Protein AF-A0A1F5B6C3-F1 (afdb_monomer)

Sequence (436 aa):
MIHRRVHFVLAAICVMLGGVLVPPLQSAPSPSGAAPAGGLTLRFLNVTDGGKLAAQTGGPGFPMVSLSLEVGVTQPQTTFPGYVYVDSEGLDVGFAINTDKNVPFRAEFKWAPLHGNGKYVLVAKALSLDRATEVEQRLAVEVTGIPAGVPSPLDKIIQAYREKLGLTLPSPVVARFDNFTDPSDSNWISTAYIGPTLYHVNVWDSGRVWSGTYPVGIPQAQCYCRPAGRLRLLVVFVDYRNTDLSREAALGALTAAAKQANAELARCAADAGWKAPILELDVAGAYVSPPPSPGKLVTAAQVKSLAGIDPARFDLLVQVDLDSAHSFEQTDPKKPAGGITFKGCNGSGAREVNIWIELKGGPQPESVLYFTLLSHELAHAFGWQHVWPLGSGSGSATRDWKNENPTWPTRLFGWIDSDGDGLPEIIDPTPYGLKK

pLDDT: mean 78.27, std 19.96, range [23.31, 98.06]

Structure (mmCIF, N/CA/C/O backbone):
data_AF-A0A1F5B6C3-F1
#
_entry.id   AF-A0A1F5B6C3-F1
#
loop_
_atom_site.group_PDB
_atom_site.id
_atom_site.type_symbol
_atom_site.label_atom_id
_atom_site.label_alt_id
_atom_site.label_comp_id
_atom_site.label_asym_id
_atom_site.label_entity_id
_atom_site.label_seq_id
_atom_site.pdbx_PDB_ins_code
_atom_site.Cartn_x
_atom_site.Cartn_y
_atom_site.Cartn_z
_atom_site.occupancy
_atom_site.B_iso_or_equiv
_atom_site.auth_seq_id
_atom_site.auth_comp_id
_atom_site.auth_asym_id
_atom_site.auth_atom_id
_atom_site.pdbx_PDB_model_num
ATOM 1 N N . MET A 1 1 ? 57.583 38.669 21.626 1.00 38.28 1 MET A N 1
ATOM 2 C CA . MET A 1 1 ? 56.715 37.526 21.268 1.00 38.28 1 MET A CA 1
ATOM 3 C C . MET A 1 1 ? 55.773 37.987 20.171 1.00 38.28 1 MET A C 1
ATOM 5 O O . MET A 1 1 ? 54.881 38.773 20.442 1.00 38.28 1 MET A O 1
ATOM 9 N N . ILE A 1 2 ? 56.064 37.611 18.926 1.00 29.27 2 ILE A N 1
ATOM 10 C CA . ILE A 1 2 ? 55.349 38.044 17.717 1.00 29.27 2 ILE A CA 1
ATOM 11 C C . ILE A 1 2 ? 54.882 36.768 17.014 1.00 29.27 2 ILE A C 1
ATOM 13 O O . ILE A 1 2 ? 55.705 35.922 16.666 1.00 29.27 2 ILE A O 1
ATOM 17 N N . HIS A 1 3 ? 53.570 36.613 16.840 1.00 26.97 3 HIS A N 1
ATOM 18 C CA . HIS A 1 3 ? 52.976 35.492 16.116 1.00 26.97 3 HIS A CA 1
ATOM 19 C C . HIS A 1 3 ? 53.206 35.641 14.604 1.00 26.97 3 HIS A C 1
ATOM 21 O O . HIS A 1 3 ? 52.716 36.582 13.983 1.00 26.97 3 HIS A O 1
ATOM 27 N N . ARG A 1 4 ? 53.919 34.681 14.001 1.00 27.81 4 ARG A N 1
ATOM 28 C CA . ARG A 1 4 ? 53.970 34.475 12.546 1.00 27.81 4 ARG A CA 1
ATOM 29 C C . ARG A 1 4 ? 52.794 33.592 12.119 1.00 27.81 4 ARG A C 1
ATOM 31 O O . ARG A 1 4 ? 52.688 32.455 12.567 1.00 27.81 4 ARG A O 1
ATOM 38 N N . ARG A 1 5 ? 51.942 34.106 11.228 1.00 28.30 5 ARG A N 1
ATOM 39 C CA . ARG A 1 5 ? 50.979 33.320 10.440 1.00 28.30 5 ARG A CA 1
ATOM 40 C C . ARG A 1 5 ? 51.686 32.799 9.187 1.00 28.30 5 ARG A C 1
ATOM 42 O O . ARG A 1 5 ? 52.164 33.598 8.387 1.00 28.30 5 ARG A O 1
ATOM 49 N N . VAL A 1 6 ? 51.734 31.482 9.012 1.00 27.44 6 VAL A N 1
ATOM 50 C CA . VAL A 1 6 ? 52.155 30.828 7.764 1.00 27.44 6 VAL A CA 1
ATOM 51 C C . VAL A 1 6 ? 50.898 30.583 6.930 1.00 27.44 6 VAL A C 1
ATOM 53 O O . VAL A 1 6 ? 49.975 29.922 7.394 1.00 27.44 6 VAL A O 1
ATOM 56 N N . HIS A 1 7 ? 50.844 31.162 5.730 1.00 26.20 7 HIS A N 1
ATOM 57 C CA . HIS A 1 7 ? 49.827 30.859 4.722 1.00 26.20 7 HIS A CA 1
ATOM 58 C C . HIS A 1 7 ? 50.255 29.599 3.963 1.00 26.20 7 HIS A C 1
ATOM 60 O O . HIS A 1 7 ? 51.326 29.584 3.359 1.00 26.20 7 HIS A O 1
ATOM 66 N N . PHE A 1 8 ? 49.422 28.560 3.981 1.00 26.09 8 PHE A N 1
ATOM 67 C CA . PHE A 1 8 ? 49.514 27.445 3.042 1.00 26.09 8 PHE A CA 1
ATOM 68 C C . PHE A 1 8 ? 48.629 27.762 1.834 1.00 26.09 8 PHE A C 1
ATOM 70 O O . PHE A 1 8 ? 47.419 27.928 1.968 1.00 26.09 8 PHE A O 1
ATOM 77 N N . VAL A 1 9 ? 49.247 27.865 0.660 1.00 25.83 9 VAL A N 1
ATOM 78 C CA . VAL A 1 9 ? 48.567 27.928 -0.637 1.00 25.83 9 VAL A CA 1
ATOM 79 C C . VAL A 1 9 ? 48.378 26.486 -1.106 1.00 25.83 9 VAL A C 1
ATOM 81 O O . VAL A 1 9 ? 49.356 25.820 -1.438 1.00 25.83 9 VAL A O 1
ATOM 84 N N . LEU A 1 10 ? 47.139 25.986 -1.107 1.00 27.06 10 LEU A N 1
ATOM 85 C CA . LEU A 1 10 ? 46.789 24.740 -1.792 1.00 27.06 10 LEU A CA 1
ATOM 86 C C . LEU A 1 10 ? 46.403 25.074 -3.236 1.00 27.06 10 LEU A C 1
ATOM 88 O O . LEU A 1 10 ? 45.403 25.744 -3.484 1.00 27.06 10 LEU A O 1
ATOM 92 N N . ALA A 1 11 ? 47.214 24.609 -4.183 1.00 27.16 11 ALA A N 1
ATOM 93 C CA . ALA A 1 11 ? 46.891 24.620 -5.601 1.00 27.16 11 ALA A CA 1
ATOM 94 C C . ALA A 1 11 ? 45.800 23.573 -5.879 1.00 27.16 11 ALA A C 1
ATOM 96 O O . ALA A 1 11 ? 45.993 22.383 -5.631 1.00 27.16 11 ALA A O 1
ATOM 97 N N . ALA A 1 12 ? 44.651 24.019 -6.386 1.00 27.06 12 ALA A N 1
ATOM 98 C CA . ALA A 1 12 ? 43.595 23.142 -6.870 1.00 27.06 12 ALA A CA 1
ATOM 99 C C . ALA A 1 12 ? 43.998 22.562 -8.235 1.00 27.06 12 ALA A C 1
ATOM 101 O O . ALA A 1 12 ? 44.081 23.284 -9.228 1.00 27.06 12 ALA A O 1
ATOM 102 N N . ILE A 1 13 ? 44.251 21.253 -8.284 1.00 26.75 13 ILE A N 1
ATOM 103 C CA . ILE A 1 13 ? 44.348 20.499 -9.536 1.00 26.75 13 ILE A CA 1
ATOM 104 C C . ILE A 1 13 ? 42.918 20.168 -9.965 1.00 26.75 13 ILE A C 1
ATOM 106 O O . ILE A 1 13 ? 42.247 19.334 -9.362 1.00 26.75 13 ILE A O 1
ATOM 110 N N . CYS A 1 14 ? 42.450 20.855 -11.003 1.00 23.31 14 CYS A N 1
ATOM 111 C CA . CYS A 1 14 ? 41.179 20.584 -11.660 1.00 23.31 14 CYS A CA 1
ATOM 112 C C . CYS A 1 14 ? 41.367 19.373 -12.590 1.00 23.31 14 CYS A C 1
ATOM 114 O O . CYS A 1 14 ? 41.886 19.510 -13.698 1.00 23.31 14 CYS A O 1
ATOM 116 N N . VAL A 1 15 ? 40.997 18.173 -12.137 1.00 27.28 15 VAL A N 1
ATOM 117 C CA . VAL A 1 15 ? 40.889 16.998 -13.015 1.00 27.28 15 VAL A CA 1
ATOM 118 C C . VAL A 1 15 ? 39.516 17.051 -13.679 1.00 27.28 15 VAL A C 1
ATOM 120 O O . VAL A 1 15 ? 38.504 16.702 -13.077 1.00 27.28 15 VAL A O 1
ATOM 123 N N . MET A 1 16 ? 39.481 17.521 -14.925 1.00 25.27 16 MET A N 1
ATOM 124 C CA . MET A 1 16 ? 38.310 17.424 -15.794 1.00 25.27 16 MET A CA 1
ATOM 125 C C . MET A 1 16 ? 38.103 15.956 -16.188 1.00 25.27 16 MET A C 1
ATOM 127 O O . MET A 1 16 ? 38.695 15.472 -17.151 1.00 25.27 16 MET A O 1
ATOM 131 N N . LEU A 1 17 ? 37.268 15.234 -15.437 1.00 29.55 17 LEU A N 1
ATOM 132 C CA . LEU A 1 17 ? 36.679 13.982 -15.907 1.00 29.55 17 LEU A CA 1
ATOM 133 C C . LEU A 1 17 ? 35.625 14.336 -16.960 1.00 29.55 17 LEU A C 1
ATOM 135 O O . LEU A 1 17 ? 34.516 14.756 -16.636 1.00 29.55 17 LEU A O 1
ATOM 139 N N . GLY A 1 18 ? 36.005 14.210 -18.231 1.00 26.33 18 GLY A N 1
ATOM 140 C CA . GLY A 1 18 ? 35.103 14.335 -19.370 1.00 26.33 18 GLY A CA 1
ATOM 141 C C . GLY A 1 18 ? 34.073 13.209 -19.367 1.00 26.33 18 GLY A C 1
ATOM 142 O O . GLY A 1 18 ? 34.293 12.162 -19.969 1.00 26.33 18 GLY A O 1
ATOM 143 N N . GLY A 1 19 ? 32.947 13.426 -18.688 1.00 28.64 19 GLY A N 1
ATOM 144 C CA . GLY A 1 19 ? 31.733 12.657 -18.923 1.00 28.64 19 GLY A CA 1
ATOM 145 C C . GLY A 1 19 ? 31.238 12.954 -20.336 1.00 28.64 19 GLY A C 1
ATOM 146 O O . GLY A 1 19 ? 30.987 14.107 -20.683 1.00 28.64 19 GLY A O 1
ATOM 147 N N . VAL A 1 20 ? 31.138 11.922 -21.169 1.00 27.97 20 VAL A N 1
ATOM 148 C CA . VAL A 1 20 ? 30.532 12.021 -22.498 1.00 27.97 20 VAL A CA 1
ATOM 149 C C . VAL A 1 20 ? 29.059 12.388 -22.308 1.00 27.97 20 VAL A C 1
ATOM 151 O O . VAL A 1 20 ? 28.255 11.557 -21.894 1.00 27.97 20 VAL A O 1
ATOM 154 N N . LEU A 1 21 ? 28.705 13.643 -22.591 1.00 28.17 21 LEU A N 1
ATOM 155 C CA . LEU A 1 21 ? 27.318 14.062 -22.777 1.00 28.17 21 LEU A CA 1
ATOM 156 C C . LEU A 1 21 ? 26.805 13.380 -24.047 1.00 28.17 21 LEU A C 1
ATOM 158 O O . LEU A 1 21 ? 27.063 13.839 -25.159 1.00 28.17 21 LEU A O 1
ATOM 162 N N . VAL A 1 22 ? 26.121 12.250 -23.883 1.00 32.22 22 VAL A N 1
ATOM 163 C CA . VAL A 1 22 ? 25.363 11.627 -24.969 1.00 32.22 22 VAL A CA 1
ATOM 164 C C . VAL A 1 22 ? 24.199 12.573 -25.291 1.00 32.22 22 VAL A C 1
ATOM 166 O O . VAL A 1 22 ? 23.386 12.833 -24.400 1.00 32.22 22 VAL A O 1
ATOM 169 N N . PRO A 1 23 ? 24.109 13.141 -26.509 1.00 30.09 23 PRO A N 1
ATOM 170 C CA . PRO A 1 23 ? 22.963 13.959 -26.879 1.00 30.09 23 PRO A CA 1
ATOM 171 C C . PRO A 1 23 ? 21.692 13.099 -26.804 1.00 30.09 23 PRO A C 1
ATOM 173 O O . PRO A 1 23 ? 21.736 11.929 -27.195 1.00 30.09 23 PRO A O 1
ATOM 176 N N . PRO A 1 24 ? 20.563 13.637 -26.309 1.00 36.97 24 PRO A N 1
ATOM 177 C CA . PRO A 1 24 ? 19.318 12.887 -26.275 1.00 36.97 24 PRO A CA 1
ATOM 178 C C . PRO A 1 24 ? 18.966 12.455 -27.702 1.00 36.97 24 PRO A C 1
ATOM 180 O O . PRO A 1 24 ? 18.855 13.290 -28.602 1.00 36.97 24 PRO A O 1
ATOM 183 N N . LEU A 1 25 ? 18.822 11.144 -27.911 1.00 37.62 25 LEU A N 1
ATOM 184 C CA . LEU A 1 25 ? 18.283 10.587 -29.147 1.00 37.62 25 LEU A CA 1
ATOM 185 C C . LEU A 1 25 ? 16.900 11.209 -29.376 1.00 37.62 25 LEU A C 1
ATOM 187 O O . LEU A 1 25 ? 15.955 10.930 -28.642 1.00 37.62 25 LEU A O 1
ATOM 191 N N . GLN A 1 26 ? 16.790 12.078 -30.381 1.00 35.88 26 GLN A N 1
ATOM 192 C CA . GLN A 1 26 ? 15.510 12.606 -30.843 1.00 35.88 26 GLN A CA 1
ATOM 193 C C . GLN A 1 26 ? 14.790 11.505 -31.626 1.00 35.88 26 GLN A C 1
ATOM 195 O O . GLN A 1 26 ? 14.911 11.403 -32.845 1.00 35.88 26 GLN A O 1
ATOM 200 N N . SER A 1 27 ? 14.059 10.642 -30.926 1.00 44.34 27 SER A N 1
ATOM 201 C CA . SER A 1 27 ? 13.019 9.829 -31.553 1.00 44.34 27 SER A CA 1
ATOM 202 C C . SER A 1 27 ? 11.844 10.726 -31.946 1.00 44.34 27 SER A C 1
ATOM 204 O O . SER A 1 27 ? 11.521 11.675 -31.229 1.00 44.34 27 SER A O 1
ATOM 206 N N . ALA A 1 28 ? 11.169 10.417 -33.055 1.00 46.53 28 ALA A N 1
ATOM 207 C CA . ALA A 1 28 ? 9.877 11.034 -33.344 1.00 46.53 28 ALA A CA 1
ATOM 208 C C . ALA A 1 28 ? 8.903 10.737 -32.183 1.00 46.53 28 ALA A C 1
ATOM 210 O O . ALA A 1 28 ? 8.911 9.616 -31.679 1.00 46.53 28 ALA A O 1
ATOM 211 N N . PRO A 1 29 ? 8.093 11.705 -31.723 1.00 58.53 29 PRO A N 1
ATOM 212 C CA . PRO A 1 29 ? 7.145 11.464 -30.643 1.00 58.53 29 PRO A CA 1
ATOM 213 C C . PRO A 1 29 ? 6.103 10.424 -31.063 1.00 58.53 29 PRO A C 1
ATOM 215 O O . PRO A 1 29 ? 5.702 10.367 -32.230 1.00 58.53 29 PRO A O 1
ATOM 218 N N . SER A 1 30 ? 5.632 9.630 -30.100 1.00 59.81 30 SER A N 1
ATOM 219 C CA . SER A 1 30 ? 4.499 8.731 -30.332 1.00 59.81 30 SER A CA 1
ATOM 220 C C . SER A 1 30 ? 3.266 9.525 -30.779 1.00 59.81 30 SER A C 1
ATOM 222 O O . SER A 1 30 ? 3.072 10.658 -30.315 1.00 59.81 30 SER A O 1
ATOM 224 N N . PRO A 1 31 ? 2.396 8.952 -31.633 1.00 61.97 31 PRO A N 1
ATOM 225 C CA . PRO A 1 31 ? 1.084 9.539 -31.865 1.00 61.97 31 PRO A CA 1
ATOM 226 C C . PRO A 1 31 ? 0.371 9.716 -30.518 1.00 61.97 31 PRO A C 1
ATOM 228 O O . PRO A 1 31 ? 0.466 8.861 -29.633 1.00 61.97 31 PRO A O 1
ATOM 231 N N . SER A 1 32 ? -0.301 10.853 -30.338 1.00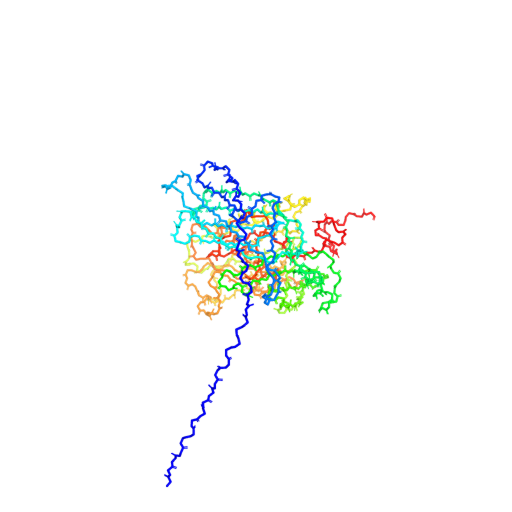 58.88 32 SER A N 1
ATOM 232 C CA . SER A 1 32 ? -1.106 11.090 -29.140 1.00 58.88 32 SER A CA 1
ATOM 233 C C . SER A 1 32 ? -2.216 10.048 -29.068 1.00 58.88 32 SER A C 1
ATOM 235 O O . SER A 1 32 ? -2.886 9.813 -30.080 1.00 58.88 32 SER A O 1
ATOM 237 N N . GLY A 1 33 ? -2.460 9.480 -27.885 1.00 57.34 33 GLY A N 1
ATOM 238 C CA . GLY A 1 33 ? -3.713 8.759 -27.648 1.00 57.34 33 GLY A CA 1
ATOM 239 C C . GLY A 1 33 ? -4.897 9.658 -28.025 1.00 57.34 33 GLY A C 1
ATOM 240 O O . GLY A 1 33 ? -4.857 10.866 -27.773 1.00 57.34 33 GLY A O 1
ATOM 241 N N . ALA A 1 34 ? -5.914 9.105 -28.695 1.00 53.28 34 ALA A N 1
ATOM 242 C CA . ALA A 1 34 ? -7.102 9.870 -29.066 1.00 53.28 34 ALA A CA 1
ATOM 243 C C . ALA A 1 34 ? -7.712 10.491 -27.803 1.00 53.28 34 ALA A C 1
ATOM 245 O O . ALA A 1 34 ? -7.910 9.779 -26.821 1.00 53.28 34 ALA A O 1
ATOM 246 N N . ALA A 1 35 ? -7.981 11.801 -27.820 1.00 55.28 35 ALA A N 1
ATOM 247 C CA . ALA A 1 35 ? -8.573 12.491 -26.679 1.00 55.28 35 ALA A CA 1
ATOM 248 C C . ALA A 1 35 ? -9.919 11.826 -26.333 1.00 55.28 35 ALA A C 1
ATOM 250 O O . ALA A 1 35 ? -10.837 11.874 -27.160 1.00 55.28 35 ALA A O 1
ATOM 251 N N . PRO A 1 36 ? -10.069 11.210 -25.146 1.00 57.31 36 PRO A N 1
ATOM 252 C CA . PRO A 1 36 ? -11.374 10.781 -24.667 1.00 57.31 36 PRO A CA 1
ATOM 253 C C . PRO A 1 36 ? -12.286 12.004 -24.499 1.00 57.31 36 PRO A C 1
ATOM 255 O O . PRO A 1 36 ? -11.834 13.152 -24.564 1.00 57.31 36 PRO A O 1
ATOM 258 N N . ALA A 1 37 ? -13.565 11.775 -24.203 1.00 56.03 37 ALA A N 1
ATOM 259 C CA . ALA A 1 37 ? -14.595 12.806 -24.027 1.00 56.03 37 ALA A CA 1
ATOM 260 C C . ALA A 1 37 ? -14.336 13.875 -22.923 1.00 56.03 37 ALA A C 1
ATOM 262 O O . ALA A 1 37 ? -15.239 14.645 -22.621 1.00 56.03 37 ALA A O 1
ATOM 263 N N . GLY A 1 38 ? -13.134 13.969 -22.339 1.00 62.97 38 GLY A N 1
ATOM 264 C CA . GLY A 1 38 ? -12.741 14.965 -21.326 1.00 62.97 38 GLY A CA 1
ATOM 265 C C . GLY A 1 38 ? -11.567 15.880 -21.717 1.00 62.97 38 GLY A C 1
ATOM 266 O O . GLY A 1 38 ? -11.116 16.698 -20.915 1.00 62.97 38 GLY A O 1
ATOM 267 N N . GLY A 1 39 ? -11.062 15.771 -22.949 1.00 83.94 39 GLY A N 1
ATOM 268 C CA . GLY A 1 39 ? -10.176 16.782 -23.529 1.00 83.94 39 GLY A CA 1
ATOM 269 C C . GLY A 1 39 ? -8.720 16.785 -23.054 1.00 83.94 39 GLY A C 1
ATOM 270 O O . GLY A 1 39 ? -8.023 17.757 -23.327 1.00 83.94 39 GLY A O 1
ATOM 271 N N . LEU A 1 40 ? -8.231 15.728 -22.395 1.00 88.06 40 LEU A N 1
ATOM 272 C CA . LEU A 1 40 ? -6.794 15.501 -22.183 1.00 88.06 40 LEU A CA 1
ATOM 273 C C . LEU A 1 40 ? -6.178 14.738 -23.366 1.00 88.06 40 LEU A C 1
ATOM 275 O O . LEU A 1 40 ? -6.818 13.872 -23.962 1.00 88.06 40 LEU A O 1
ATOM 279 N N . THR A 1 41 ? -4.910 15.018 -23.667 1.00 91.56 41 THR A N 1
ATOM 280 C CA . THR A 1 41 ? -4.080 14.210 -24.577 1.00 91.56 41 THR A CA 1
ATOM 281 C C . THR A 1 41 ? -2.801 13.811 -23.871 1.00 91.56 41 THR A C 1
ATOM 283 O O . THR A 1 41 ? -2.209 14.649 -23.198 1.00 91.56 41 THR A O 1
ATOM 286 N N . LEU A 1 42 ? -2.327 12.591 -24.088 1.00 91.94 42 LEU A N 1
ATOM 287 C CA . LEU A 1 42 ? -1.075 12.084 -23.533 1.00 91.94 42 LEU A CA 1
ATOM 288 C C . LEU A 1 42 ? -0.194 11.557 -24.668 1.00 91.94 42 LEU A C 1
ATOM 290 O O . LEU A 1 42 ? -0.711 10.953 -25.614 1.00 91.94 42 LEU A O 1
ATOM 294 N N . ARG A 1 43 ? 1.114 11.838 -24.596 1.00 92.81 43 ARG A N 1
ATOM 295 C CA . ARG A 1 43 ? 2.117 11.284 -25.516 1.00 92.81 43 ARG A CA 1
ATOM 296 C C . ARG A 1 43 ? 3.481 11.064 -24.877 1.00 92.81 43 ARG A C 1
ATOM 298 O O . ARG A 1 43 ? 3.944 11.877 -24.078 1.00 92.81 43 ARG A O 1
ATOM 305 N N . PHE A 1 44 ? 4.158 10.016 -25.333 1.00 93.62 44 PHE A N 1
ATOM 306 C CA . PHE A 1 44 ? 5.582 9.783 -25.109 1.00 93.62 44 PHE A CA 1
ATOM 307 C C . PHE A 1 44 ? 6.428 10.628 -26.070 1.00 93.62 44 PHE A C 1
ATOM 309 O O . PHE A 1 44 ? 6.195 10.627 -27.282 1.00 93.62 44 PHE A O 1
ATOM 316 N N . LEU A 1 45 ? 7.399 11.366 -25.527 1.00 94.50 45 LEU A N 1
ATOM 317 C CA . LEU A 1 45 ? 8.235 12.304 -26.282 1.00 94.50 45 LEU A CA 1
ATOM 318 C C . LEU A 1 45 ? 9.533 11.678 -26.796 1.00 94.50 45 LEU A C 1
ATOM 320 O O . LEU A 1 45 ? 9.978 12.018 -27.887 1.00 94.50 45 LEU A O 1
ATOM 324 N N . ASN A 1 46 ? 10.147 10.793 -26.010 1.00 93.25 46 ASN A N 1
ATOM 325 C CA . ASN A 1 46 ? 11.477 10.237 -26.275 1.00 93.25 46 ASN A CA 1
ATOM 326 C C . ASN A 1 46 ? 11.458 8.736 -26.613 1.00 93.25 46 ASN A C 1
ATOM 328 O O . ASN A 1 46 ? 12.504 8.089 -26.593 1.00 93.25 46 ASN A O 1
ATOM 332 N N . VAL A 1 47 ? 10.276 8.180 -26.895 1.00 93.56 47 VAL A N 1
ATOM 333 C CA . VAL A 1 47 ? 10.115 6.797 -27.346 1.00 93.56 47 VAL A CA 1
ATOM 334 C C . VAL A 1 47 ? 8.832 6.620 -28.161 1.00 93.56 47 VAL A C 1
ATOM 336 O O . VAL A 1 47 ? 7.841 7.334 -27.972 1.00 93.56 47 VAL A O 1
ATOM 339 N N . THR A 1 48 ? 8.865 5.654 -29.078 1.00 92.56 48 THR A N 1
ATOM 340 C CA . THR A 1 48 ? 7.726 5.181 -29.877 1.00 92.56 48 THR A CA 1
ATOM 341 C C . THR A 1 48 ? 7.387 3.741 -29.543 1.00 92.56 48 THR A C 1
ATOM 343 O O . THR A 1 48 ? 8.251 3.014 -29.066 1.00 92.56 48 THR A O 1
ATOM 346 N N . ASP A 1 49 ? 6.165 3.306 -29.843 1.00 92.38 49 ASP A N 1
ATOM 347 C CA . ASP A 1 49 ? 5.787 1.896 -29.721 1.00 92.38 49 ASP A CA 1
ATOM 348 C C . ASP A 1 49 ? 6.683 0.992 -30.580 1.00 92.38 49 ASP A C 1
ATOM 350 O O . ASP A 1 49 ? 7.013 1.321 -31.722 1.00 92.38 49 ASP A O 1
ATOM 354 N N . GLY A 1 50 ? 7.163 -0.097 -29.981 1.00 93.19 50 GLY A N 1
ATOM 355 C CA . GLY A 1 50 ? 8.233 -0.952 -30.503 1.00 93.19 50 GLY A CA 1
ATOM 356 C C . GLY A 1 50 ? 9.639 -0.329 -30.480 1.00 93.19 50 GLY A C 1
ATOM 357 O O . GLY A 1 50 ? 10.581 -0.930 -30.999 1.00 93.19 50 GLY A O 1
ATOM 358 N N . GLY A 1 51 ? 9.793 0.875 -29.924 1.00 95.25 51 GLY A N 1
ATOM 359 C CA . GLY A 1 51 ? 11.045 1.624 -29.862 1.00 95.25 51 GLY A CA 1
ATOM 360 C C . GLY A 1 51 ? 12.006 1.132 -28.779 1.00 95.25 51 GLY A C 1
ATOM 361 O O . GLY A 1 51 ? 11.708 0.217 -28.010 1.00 95.25 51 GLY A O 1
ATOM 362 N N . LYS A 1 52 ? 13.186 1.760 -28.713 1.00 95.94 52 LYS A N 1
ATOM 363 C CA . LYS A 1 52 ? 14.245 1.403 -27.760 1.00 95.94 52 LYS A CA 1
ATOM 364 C C . LYS A 1 52 ? 14.472 2.496 -26.728 1.00 95.94 52 LYS A C 1
ATOM 366 O O . LYS A 1 52 ? 14.579 3.665 -27.090 1.00 95.94 52 LYS A O 1
ATOM 371 N N . LEU A 1 53 ? 14.637 2.094 -25.472 1.00 95.25 53 LEU A N 1
ATOM 372 C CA . LEU A 1 53 ? 15.130 2.945 -24.391 1.00 95.25 53 LEU A CA 1
ATOM 373 C C . LEU A 1 53 ? 16.533 2.477 -24.004 1.00 95.25 53 LEU A C 1
ATOM 375 O O . LEU A 1 53 ? 16.726 1.344 -23.564 1.00 95.25 53 LEU A O 1
ATOM 379 N N . ALA A 1 54 ? 17.530 3.335 -24.194 1.00 95.94 54 ALA A N 1
ATOM 380 C CA . ALA A 1 54 ? 18.892 3.045 -23.765 1.00 95.94 54 ALA A CA 1
ATOM 381 C C . ALA A 1 54 ? 19.059 3.414 -22.286 1.00 95.94 54 ALA A C 1
ATOM 383 O O . ALA A 1 54 ? 18.786 4.549 -21.888 1.00 95.94 54 ALA A O 1
ATOM 384 N N . ALA A 1 55 ? 19.521 2.462 -21.481 1.00 94.94 55 ALA A N 1
ATOM 385 C CA . ALA A 1 55 ? 19.878 2.699 -20.096 1.00 94.94 55 ALA A CA 1
ATOM 386 C C . ALA A 1 55 ? 21.139 3.564 -20.010 1.00 94.94 55 ALA A C 1
ATOM 388 O O . ALA A 1 55 ? 22.121 3.364 -20.729 1.00 94.94 55 ALA A O 1
ATOM 389 N N . GLN A 1 56 ? 21.112 4.526 -19.100 1.00 92.81 56 GLN A N 1
ATOM 390 C CA . GLN A 1 56 ? 22.246 5.367 -18.768 1.00 92.81 56 GLN A CA 1
ATOM 391 C C . GLN A 1 56 ? 23.107 4.641 -17.736 1.00 92.81 56 GLN A C 1
ATOM 393 O O . GLN A 1 56 ? 22.659 4.317 -16.635 1.00 92.81 56 GLN A O 1
ATOM 398 N N . THR A 1 57 ? 24.358 4.385 -18.104 1.00 83.12 57 THR A N 1
ATOM 399 C CA . THR A 1 57 ? 25.356 3.716 -17.265 1.00 83.12 57 THR A CA 1
ATOM 400 C C . THR A 1 57 ? 26.386 4.723 -16.763 1.00 83.12 57 THR A C 1
ATOM 402 O O . THR A 1 57 ? 26.766 5.623 -17.509 1.00 83.12 57 THR A O 1
ATOM 405 N N . GLY A 1 58 ? 26.896 4.551 -15.540 1.00 70.44 58 GLY A N 1
ATOM 406 C CA . GLY A 1 58 ? 28.016 5.348 -15.009 1.00 70.44 58 GLY A CA 1
ATOM 407 C C . GLY A 1 58 ? 27.684 6.219 -13.795 1.00 70.44 58 GLY A C 1
ATOM 408 O O . GLY A 1 58 ? 28.593 6.800 -13.208 1.00 70.44 58 GLY A O 1
ATOM 409 N N . GLY A 1 59 ? 26.413 6.282 -13.390 1.00 75.88 59 GLY A N 1
ATOM 410 C CA . GLY A 1 59 ? 26.017 6.777 -12.070 1.00 75.88 59 GLY A CA 1
ATOM 411 C C . GLY A 1 59 ? 26.182 5.708 -10.979 1.00 75.88 59 GLY A C 1
ATOM 412 O O . GLY A 1 59 ? 26.325 4.525 -11.298 1.00 75.88 59 GLY A O 1
ATOM 413 N N . PRO A 1 60 ? 26.175 6.092 -9.691 1.00 76.44 60 PRO A N 1
ATOM 414 C CA . PRO A 1 60 ? 26.123 5.126 -8.599 1.00 76.44 60 PRO A CA 1
ATOM 415 C C . PRO A 1 60 ? 24.797 4.351 -8.641 1.00 76.44 60 PRO A C 1
ATOM 417 O O . PRO A 1 60 ? 23.733 4.963 -8.678 1.00 76.44 60 PRO A O 1
ATOM 420 N N . GLY A 1 61 ? 24.867 3.019 -8.593 1.00 88.62 61 GLY A N 1
ATOM 421 C CA . GLY A 1 61 ? 23.695 2.146 -8.515 1.00 88.62 61 GLY A CA 1
ATOM 422 C C . GLY A 1 61 ? 23.307 1.459 -9.818 1.00 88.62 61 GLY A C 1
ATOM 423 O O . GLY A 1 61 ? 24.172 1.084 -10.613 1.00 88.62 61 GLY A O 1
ATOM 424 N N . PHE A 1 62 ? 22.007 1.223 -9.997 1.00 93.44 62 PHE A N 1
ATOM 425 C CA . PHE A 1 62 ? 21.481 0.572 -11.190 1.00 93.44 62 PHE A CA 1
ATOM 426 C C . PHE A 1 62 ? 21.526 1.505 -12.402 1.00 93.44 62 PHE A C 1
ATOM 428 O O . PHE A 1 62 ? 21.341 2.716 -12.271 1.00 93.44 62 PHE A O 1
ATOM 435 N N . PRO A 1 63 ? 21.713 0.950 -13.609 1.00 94.00 63 PRO A N 1
ATOM 436 C CA . PRO A 1 63 ? 21.438 1.681 -14.833 1.00 94.00 63 PRO A CA 1
ATOM 437 C C . PRO A 1 63 ? 19.976 2.133 -14.885 1.00 94.00 63 PRO A C 1
ATOM 439 O O . PRO A 1 63 ? 19.061 1.334 -14.678 1.00 94.00 63 PRO A O 1
ATOM 442 N N . MET A 1 64 ? 19.773 3.410 -15.196 1.00 93.50 64 MET A N 1
ATOM 443 C CA . MET A 1 64 ? 18.451 4.038 -15.227 1.00 93.50 64 MET A CA 1
ATOM 444 C C . MET A 1 64 ? 18.029 4.306 -16.666 1.00 93.50 64 MET A C 1
ATOM 446 O O . MET A 1 64 ? 18.857 4.681 -17.496 1.00 93.50 64 MET A O 1
ATOM 450 N N . VAL A 1 65 ? 16.742 4.185 -16.966 1.00 93.75 65 VAL A N 1
ATOM 451 C CA . VAL A 1 65 ? 16.165 4.686 -18.220 1.00 93.75 65 VAL A CA 1
ATOM 452 C C . VAL A 1 65 ? 15.401 5.976 -17.950 1.00 93.75 65 VAL A C 1
ATOM 454 O O . VAL A 1 65 ? 14.750 6.104 -16.916 1.00 93.75 65 VAL A O 1
ATOM 457 N N . SER A 1 66 ? 15.497 6.934 -18.873 1.00 93.31 66 SER A N 1
ATOM 458 C CA . SER A 1 66 ? 14.707 8.169 -18.840 1.00 93.31 66 SER A CA 1
ATOM 459 C C . SER A 1 66 ? 13.515 8.052 -19.782 1.00 93.31 66 SER A C 1
ATOM 461 O O . SER A 1 66 ? 13.647 7.602 -20.922 1.00 93.31 66 SER A O 1
ATOM 463 N N . LEU A 1 67 ? 12.373 8.558 -19.341 1.00 93.12 67 LEU A N 1
ATOM 464 C CA . LEU A 1 67 ? 11.147 8.663 -20.116 1.00 93.12 67 LEU A CA 1
ATOM 465 C C . LEU A 1 67 ? 10.599 10.072 -20.001 1.00 93.12 67 LEU A C 1
ATOM 467 O O . LEU A 1 67 ? 10.572 10.641 -18.917 1.00 93.12 67 LEU A O 1
ATOM 471 N N . SER A 1 68 ? 10.124 10.626 -21.106 1.00 94.56 68 SER A N 1
ATOM 472 C CA . SER A 1 68 ? 9.509 11.946 -21.124 1.00 94.56 68 SER A CA 1
ATOM 473 C C . SER A 1 68 ? 8.087 11.848 -21.651 1.00 94.56 68 SER A C 1
ATOM 475 O O . SER A 1 68 ? 7.851 11.313 -22.736 1.00 94.56 68 SER A O 1
ATOM 477 N N . LEU A 1 69 ? 7.148 12.393 -20.885 1.00 94.62 69 LEU A N 1
ATOM 478 C CA . LEU A 1 69 ? 5.736 12.474 -21.233 1.00 94.62 69 LEU A CA 1
ATOM 479 C C . LEU A 1 69 ? 5.315 13.927 -21.418 1.00 94.62 69 LEU A C 1
ATOM 481 O O . LEU A 1 69 ? 5.826 14.835 -20.758 1.00 94.62 69 LEU A O 1
ATOM 485 N N . GLU A 1 70 ? 4.342 14.132 -22.296 1.00 95.44 70 GLU A N 1
ATOM 486 C CA . GLU A 1 70 ? 3.636 15.396 -22.445 1.00 95.44 70 GLU A CA 1
ATOM 487 C C . GLU A 1 70 ? 2.132 15.173 -22.326 1.00 95.44 70 GLU A C 1
ATOM 489 O O . GLU A 1 70 ? 1.561 14.338 -23.032 1.00 95.44 70 GLU A O 1
ATOM 494 N N . VAL A 1 71 ? 1.499 15.957 -21.457 1.00 93.19 71 VAL A N 1
ATOM 495 C CA . VAL A 1 71 ? 0.050 16.047 -21.332 1.00 93.19 71 VAL A CA 1
ATOM 496 C C . VAL A 1 71 ? -0.418 17.376 -21.889 1.00 93.19 71 VAL A C 1
ATOM 498 O O . VAL A 1 71 ? -0.115 18.446 -21.361 1.00 93.19 71 VAL A O 1
ATOM 501 N N . GLY A 1 72 ? -1.162 17.294 -22.976 1.00 91.19 72 GLY A N 1
ATOM 502 C CA . GLY A 1 72 ? -1.860 18.421 -23.575 1.00 91.19 72 GLY A CA 1
ATOM 503 C C . GLY A 1 72 ? -3.336 18.429 -23.203 1.00 91.19 72 GLY A C 1
ATOM 504 O O . GLY A 1 72 ? -3.846 17.518 -22.546 1.00 91.19 72 GLY A O 1
ATOM 505 N N . VAL A 1 73 ? -4.026 19.458 -23.681 1.00 88.69 73 VAL A N 1
ATOM 506 C CA . VAL A 1 73 ? -5.483 19.555 -23.617 1.00 88.69 73 VAL A CA 1
ATOM 507 C C . VAL A 1 73 ? -6.018 19.968 -24.982 1.00 88.69 73 VAL A C 1
ATOM 509 O O . VAL A 1 73 ? -5.408 20.787 -25.668 1.00 88.69 73 VAL A O 1
ATOM 512 N N . THR A 1 74 ? -7.159 19.421 -25.384 1.00 82.56 74 THR A N 1
ATOM 513 C CA . THR A 1 74 ? -7.873 19.845 -26.597 1.00 82.56 74 THR A CA 1
ATOM 514 C C . THR A 1 74 ? -8.860 20.979 -26.317 1.00 82.56 74 THR A C 1
ATOM 516 O O . THR A 1 74 ? -9.268 21.672 -27.246 1.00 82.56 74 THR A O 1
ATOM 519 N N . GLN A 1 75 ? -9.215 21.208 -25.044 1.00 75.31 75 GLN A N 1
ATOM 520 C CA . GLN A 1 75 ? -10.130 22.262 -24.590 1.00 75.31 75 GLN A CA 1
ATOM 521 C C . GLN A 1 75 ? -9.511 23.038 -23.406 1.00 75.31 75 GLN A C 1
ATOM 523 O O . GLN A 1 75 ? -9.702 22.662 -22.251 1.00 75.31 75 GLN A O 1
ATOM 528 N N . PRO A 1 76 ? -8.769 24.136 -23.662 1.00 63.34 76 PRO A N 1
ATOM 529 C CA . PRO A 1 76 ? -7.960 24.828 -22.645 1.00 63.34 76 PRO A CA 1
ATOM 530 C C . PRO A 1 76 ? -8.733 25.481 -21.491 1.00 63.34 76 PRO A C 1
ATOM 532 O O . PRO A 1 76 ? -8.123 25.946 -20.536 1.00 63.34 76 PRO A O 1
ATOM 535 N N . GLN A 1 77 ? -10.059 25.585 -21.599 1.00 64.62 77 GLN A N 1
ATOM 536 C CA . GLN A 1 77 ? -10.896 26.378 -20.692 1.00 64.62 77 GLN A CA 1
ATOM 537 C C . GLN A 1 77 ? -11.542 25.538 -19.575 1.00 64.62 77 GLN A C 1
ATOM 539 O O . GLN A 1 77 ? -12.056 26.112 -18.621 1.00 64.62 77 GLN A O 1
ATOM 544 N N . THR A 1 78 ? -11.541 24.203 -19.678 1.00 63.88 78 THR A N 1
ATOM 545 C CA . THR A 1 78 ? -12.347 23.331 -18.798 1.00 63.88 78 THR A CA 1
ATOM 546 C C . THR A 1 78 ? -11.557 22.235 -18.098 1.00 63.88 78 THR A C 1
ATOM 548 O O . THR A 1 78 ? -12.023 21.721 -17.086 1.00 63.88 78 THR A O 1
ATOM 551 N N . THR A 1 79 ? -10.362 21.897 -18.587 1.00 72.75 79 THR A N 1
ATOM 552 C CA . THR A 1 79 ? -9.579 20.778 -18.055 1.00 72.75 79 THR A CA 1
ATOM 553 C C . THR A 1 79 ? -8.116 21.184 -17.931 1.00 72.75 79 THR A C 1
ATOM 555 O O . THR A 1 79 ? -7.518 21.650 -18.897 1.00 72.75 79 THR A O 1
ATOM 558 N N . PHE A 1 80 ? -7.521 20.981 -16.754 1.00 83.81 80 PHE A N 1
ATOM 559 C CA . PHE A 1 80 ? -6.081 21.140 -16.533 1.00 83.81 80 PHE A CA 1
ATOM 560 C C . PHE A 1 80 ? -5.479 19.789 -16.159 1.00 83.81 80 PHE A C 1
ATOM 562 O O . PHE A 1 80 ? -6.021 19.141 -15.259 1.00 83.81 80 PHE A O 1
ATOM 569 N N . PRO A 1 81 ? -4.372 19.358 -16.791 1.00 83.56 81 PRO A N 1
ATOM 570 C CA . PRO A 1 81 ? -3.684 18.146 -16.380 1.00 83.56 81 PRO A CA 1
ATOM 571 C C . PRO A 1 81 ? -3.111 18.380 -14.984 1.00 83.56 81 PRO A C 1
ATOM 573 O O . PRO A 1 81 ? -2.368 19.338 -14.783 1.00 83.56 81 PRO A O 1
ATOM 576 N N . GLY A 1 82 ? -3.499 17.553 -14.018 1.00 81.00 82 GLY A N 1
ATOM 577 C CA . GLY A 1 82 ? -3.041 17.655 -12.633 1.00 81.00 82 GLY A CA 1
ATOM 578 C C . GLY A 1 82 ? -1.968 16.631 -12.298 1.00 81.00 82 GLY A C 1
ATOM 579 O O . GLY A 1 82 ? -1.022 16.947 -11.579 1.00 81.00 82 GLY A O 1
ATOM 580 N N . TYR A 1 83 ? -2.099 15.423 -12.843 1.00 84.88 83 TYR A N 1
ATOM 581 C CA . TYR A 1 83 ? -1.322 14.265 -12.419 1.00 84.88 83 TYR A CA 1
ATOM 582 C C . TYR A 1 83 ? -0.913 13.412 -13.615 1.00 84.88 83 TYR A C 1
ATOM 584 O O . TYR A 1 83 ? -1.697 13.253 -14.552 1.00 84.88 83 TYR A O 1
ATOM 592 N N . VAL A 1 84 ? 0.291 12.844 -13.564 1.00 87.69 84 VAL A N 1
ATOM 593 C CA . VAL A 1 84 ? 0.789 11.854 -14.529 1.00 87.69 84 VAL A CA 1
ATOM 594 C C . VAL A 1 84 ? 1.426 10.697 -13.786 1.00 87.69 84 VAL A C 1
ATOM 596 O O . VAL A 1 84 ? 2.171 10.924 -12.837 1.00 87.69 84 VAL A O 1
ATOM 599 N N . TYR A 1 85 ? 1.161 9.485 -14.257 1.00 86.50 85 TYR A N 1
ATOM 600 C CA . TYR A 1 85 ? 1.667 8.226 -13.724 1.00 86.50 85 TYR A CA 1
ATOM 601 C C . TYR A 1 85 ? 2.273 7.405 -14.856 1.00 86.50 85 TYR A C 1
ATOM 603 O O . TYR A 1 85 ? 1.827 7.501 -16.005 1.00 86.50 85 TYR A O 1
ATOM 611 N N . VAL A 1 86 ? 3.270 6.595 -14.519 1.00 88.12 86 VAL A N 1
ATOM 612 C CA . VAL A 1 86 ? 3.862 5.610 -15.420 1.00 88.12 86 VAL A CA 1
ATOM 613 C C . VAL A 1 86 ? 3.961 4.291 -14.689 1.00 88.12 86 VAL A C 1
ATOM 615 O O . VAL A 1 86 ? 4.630 4.214 -13.661 1.00 88.12 86 VAL A O 1
ATOM 618 N N . ASP A 1 87 ? 3.371 3.261 -15.277 1.00 86.00 87 ASP A N 1
ATOM 619 C CA . ASP A 1 87 ? 3.473 1.890 -14.811 1.00 86.00 87 ASP A CA 1
ATOM 620 C C . ASP A 1 87 ? 4.331 1.091 -15.792 1.00 86.00 87 ASP A C 1
ATOM 622 O O . ASP A 1 87 ? 4.239 1.268 -17.010 1.00 86.00 87 ASP A O 1
ATOM 626 N N . SER A 1 88 ? 5.140 0.176 -15.268 1.00 85.75 88 SER A N 1
ATOM 627 C CA . SER A 1 88 ? 5.864 -0.830 -16.041 1.00 85.75 88 SER A CA 1
ATOM 628 C C . SER A 1 88 ? 5.482 -2.198 -15.510 1.00 85.75 88 SER A C 1
ATOM 630 O O . SER A 1 88 ? 5.679 -2.463 -14.331 1.00 85.75 88 SER A O 1
ATOM 632 N N . GLU A 1 89 ? 4.936 -3.057 -16.374 1.00 77.31 89 GLU A N 1
ATOM 633 C CA . GLU A 1 89 ? 4.555 -4.438 -16.007 1.00 77.31 89 GLU A CA 1
ATOM 634 C C . GLU A 1 89 ? 3.556 -4.502 -14.845 1.00 77.31 89 GLU A C 1
ATOM 636 O O . GLU A 1 89 ? 3.536 -5.437 -14.050 1.00 77.31 89 GLU A O 1
ATOM 641 N N . GLY A 1 90 ? 2.704 -3.481 -14.761 1.00 72.31 90 GLY A N 1
ATOM 642 C CA . GLY A 1 90 ? 1.799 -3.336 -13.642 1.00 72.31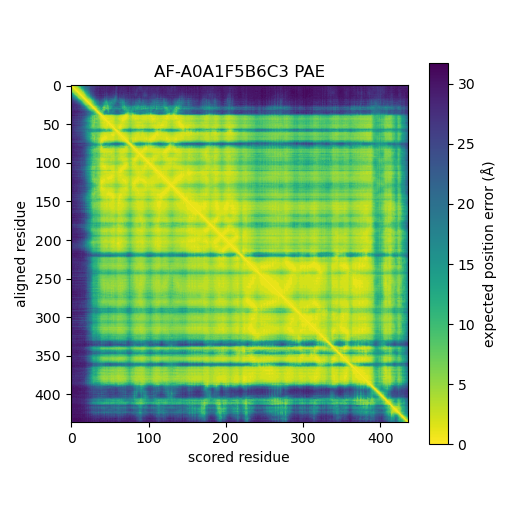 90 GLY A CA 1
ATOM 643 C C . GLY A 1 90 ? 2.558 -3.079 -12.343 1.00 72.31 90 GLY A C 1
ATOM 644 O O . GLY A 1 90 ? 2.256 -3.735 -11.359 1.00 72.31 90 GLY A O 1
ATOM 645 N N . LEU A 1 91 ? 3.523 -2.156 -12.339 1.00 75.88 91 LEU A N 1
ATOM 646 C CA . LEU A 1 91 ? 4.128 -1.548 -11.154 1.00 75.88 91 LEU A CA 1
ATOM 647 C C . LEU A 1 91 ? 4.337 -0.056 -11.420 1.00 75.88 91 LEU A C 1
ATOM 649 O O . LEU A 1 91 ? 4.949 0.293 -12.429 1.00 75.88 91 LEU A O 1
ATOM 653 N N . ASP A 1 92 ? 3.892 0.815 -10.516 1.00 76.62 92 ASP A N 1
ATOM 654 C CA . ASP A 1 92 ? 4.120 2.258 -10.637 1.00 76.62 92 ASP A CA 1
ATOM 655 C C . ASP A 1 92 ? 5.628 2.560 -10.582 1.00 76.62 92 ASP A C 1
ATOM 657 O O . ASP A 1 92 ? 6.284 2.357 -9.558 1.00 76.62 92 ASP A O 1
ATOM 661 N N . VAL A 1 93 ? 6.186 3.073 -11.675 1.00 82.06 93 VAL A N 1
ATOM 662 C CA . VAL A 1 93 ? 7.610 3.422 -11.809 1.00 82.06 93 VAL A CA 1
ATOM 663 C C . VAL A 1 93 ? 7.859 4.924 -11.921 1.00 82.06 93 VAL A C 1
ATOM 665 O O . VAL A 1 93 ? 9.011 5.340 -12.024 1.00 82.06 93 VAL A O 1
ATOM 668 N N . GLY A 1 94 ? 6.806 5.744 -11.897 1.00 82.06 94 GLY A N 1
ATOM 669 C CA . GLY A 1 94 ? 6.944 7.195 -11.876 1.00 82.06 94 GLY A CA 1
ATOM 670 C C . GLY A 1 94 ? 5.631 7.941 -11.657 1.00 82.06 94 GLY A C 1
ATOM 671 O O . GLY A 1 94 ? 4.561 7.486 -12.063 1.00 82.06 94 GLY A O 1
ATOM 672 N N . PHE A 1 95 ? 5.717 9.117 -11.033 1.00 83.81 95 PHE A N 1
ATOM 673 C CA . PHE A 1 95 ? 4.597 10.033 -10.834 1.00 83.81 95 PHE A CA 1
ATOM 674 C C . PHE A 1 95 ? 5.040 11.503 -10.846 1.00 83.81 95 PHE A C 1
ATOM 676 O O . PHE A 1 95 ? 6.139 11.855 -10.431 1.00 83.81 95 PHE A O 1
ATOM 683 N N . ALA A 1 96 ? 4.194 12.374 -11.384 1.00 84.50 96 ALA A N 1
ATOM 684 C CA . ALA A 1 96 ? 4.455 13.803 -11.441 1.00 84.50 96 ALA A CA 1
ATOM 685 C C . ALA A 1 96 ? 3.163 14.599 -11.242 1.00 84.50 96 ALA A C 1
ATOM 687 O O . ALA A 1 96 ? 2.088 14.199 -11.698 1.00 84.50 96 ALA A O 1
ATOM 688 N N . ILE A 1 97 ? 3.285 15.754 -10.585 1.00 84.62 97 ILE A N 1
ATOM 689 C CA . ILE A 1 97 ? 2.175 16.675 -10.321 1.00 84.62 97 ILE A CA 1
ATOM 690 C C . ILE A 1 97 ? 2.435 17.985 -11.044 1.00 84.62 97 ILE A C 1
ATOM 692 O O . ILE A 1 97 ? 3.502 18.580 -10.908 1.00 84.62 97 ILE A O 1
ATOM 696 N N . ASN A 1 98 ? 1.427 18.472 -11.754 1.00 87.56 98 ASN A N 1
ATOM 697 C CA . ASN A 1 98 ? 1.455 19.770 -12.408 1.00 87.56 98 ASN A CA 1
ATOM 698 C C . ASN A 1 98 ? 0.939 20.871 -11.471 1.00 87.56 98 ASN A C 1
ATOM 700 O O . ASN A 1 98 ? -0.158 21.407 -11.653 1.00 87.56 98 ASN A O 1
ATOM 704 N N . THR A 1 99 ? 1.713 21.202 -10.437 1.00 82.12 99 THR A N 1
ATOM 705 C CA . THR A 1 99 ? 1.333 22.242 -9.462 1.00 82.12 99 THR A CA 1
ATOM 706 C C . THR A 1 99 ? 1.168 23.615 -10.106 1.00 82.12 99 THR A C 1
ATOM 708 O O . THR A 1 99 ? 0.294 24.385 -9.710 1.00 82.12 99 THR A O 1
ATOM 711 N N . ASP A 1 100 ? 1.962 23.882 -11.140 1.00 86.00 100 ASP A N 1
ATOM 712 C CA . ASP A 1 100 ? 2.017 25.171 -11.830 1.00 86.00 100 ASP A CA 1
ATOM 713 C C . ASP A 1 100 ? 0.940 25.304 -12.917 1.00 86.00 100 ASP A C 1
ATOM 715 O O . ASP A 1 100 ? 0.814 26.354 -13.543 1.00 86.00 100 ASP A O 1
ATOM 719 N N . LYS A 1 101 ? 0.139 24.248 -13.131 1.00 87.56 101 LYS A N 1
ATOM 720 C CA . LYS A 1 101 ? -0.945 24.195 -14.125 1.00 87.56 101 LYS A CA 1
ATOM 721 C C . LYS A 1 101 ? -0.464 24.499 -15.551 1.00 87.56 101 LYS A C 1
ATOM 723 O O . LYS A 1 101 ? -1.197 25.077 -16.353 1.00 87.56 101 LYS A O 1
ATOM 728 N N . ASN A 1 102 ? 0.757 24.080 -15.880 1.00 89.31 102 ASN A N 1
ATOM 729 C CA . ASN A 1 102 ? 1.337 24.239 -17.209 1.00 89.31 102 ASN A CA 1
ATOM 730 C C . ASN A 1 102 ? 0.564 23.418 -18.249 1.00 89.31 102 ASN A C 1
ATOM 732 O O . ASN A 1 102 ? 0.183 22.275 -17.990 1.00 89.31 102 ASN A O 1
ATOM 736 N N . VAL A 1 103 ? 0.367 23.988 -19.439 1.00 89.25 103 VAL A N 1
ATOM 737 C CA . VAL A 1 103 ? -0.243 23.314 -20.590 1.00 89.25 103 VAL A CA 1
ATOM 738 C C . VAL A 1 103 ? 0.556 23.677 -21.855 1.00 89.25 103 VAL A C 1
ATOM 740 O O . VAL A 1 103 ? 0.553 24.843 -22.248 1.00 89.25 103 VAL A O 1
ATOM 743 N N . PRO A 1 104 ? 1.237 22.716 -22.508 1.00 91.50 104 PRO A N 1
ATOM 744 C CA . PRO A 1 104 ? 1.315 21.313 -22.115 1.00 91.50 104 PRO A CA 1
ATOM 745 C C . PRO A 1 104 ? 2.119 21.110 -20.818 1.00 91.50 104 PRO A C 1
ATOM 747 O O . PRO A 1 104 ? 3.107 21.800 -20.568 1.00 91.50 104 PRO A O 1
ATOM 750 N N . PHE A 1 105 ? 1.709 20.133 -20.012 1.00 93.50 105 PHE A N 1
ATOM 751 C CA . PHE A 1 105 ? 2.485 19.651 -18.873 1.00 93.50 105 PHE A CA 1
ATOM 752 C C . PHE A 1 105 ? 3.508 18.632 -19.364 1.00 93.50 105 PHE A C 1
ATOM 754 O O . PHE A 1 105 ? 3.142 17.666 -20.028 1.00 93.50 105 PHE A O 1
ATOM 761 N N . ARG A 1 106 ? 4.787 18.831 -19.048 1.00 94.94 106 ARG A N 1
ATOM 762 C CA . ARG A 1 106 ? 5.853 17.881 -19.380 1.00 94.94 106 ARG A CA 1
ATOM 763 C C . ARG A 1 106 ? 6.444 17.309 -18.108 1.00 94.94 106 ARG A C 1
ATOM 765 O O . ARG A 1 106 ? 6.761 18.065 -17.194 1.00 94.94 106 ARG A O 1
ATOM 772 N N . ALA A 1 107 ? 6.625 15.997 -18.091 1.00 91.56 107 ALA A N 1
ATOM 773 C CA . ALA A 1 107 ? 7.238 15.285 -16.983 1.00 91.56 107 ALA A CA 1
ATOM 774 C C . ALA A 1 107 ? 8.332 14.350 -17.506 1.00 91.56 107 ALA A C 1
ATOM 776 O O . ALA A 1 107 ? 8.159 13.700 -18.539 1.00 91.56 107 ALA A O 1
ATOM 777 N N . GLU A 1 108 ? 9.457 14.302 -16.794 1.00 91.75 108 GLU A N 1
ATOM 778 C CA . GLU A 1 108 ? 10.512 13.313 -17.005 1.00 91.75 108 GLU A CA 1
ATOM 779 C C . GLU A 1 108 ? 10.509 12.331 -15.835 1.00 91.75 108 GLU A C 1
ATOM 781 O O . GLU A 1 108 ? 10.436 12.735 -14.676 1.00 91.75 108 GLU A O 1
ATOM 786 N N . PHE A 1 109 ? 10.612 11.048 -16.153 1.00 88.50 109 PHE A N 1
ATOM 787 C CA . PHE A 1 109 ? 10.678 9.948 -15.205 1.00 88.50 109 PHE A CA 1
AT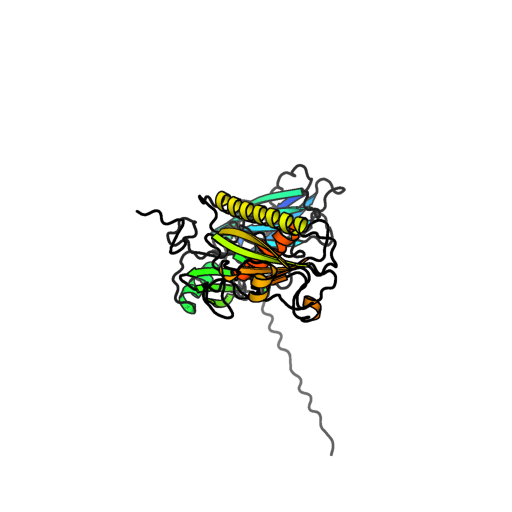OM 788 C C . PHE A 1 109 ? 11.988 9.210 -15.401 1.00 88.50 109 PHE A C 1
ATOM 790 O O . PHE A 1 109 ? 12.441 9.028 -16.534 1.00 88.50 109 PHE A O 1
ATOM 797 N N . LYS A 1 110 ? 12.576 8.759 -14.297 1.00 89.25 110 LYS A N 1
ATOM 798 C CA . LYS A 1 110 ? 13.736 7.875 -14.305 1.00 89.25 110 LYS A CA 1
ATOM 799 C C . LYS A 1 110 ? 13.392 6.638 -13.505 1.00 89.25 110 LYS A C 1
ATOM 801 O O . LYS A 1 110 ? 12.969 6.767 -12.364 1.00 89.25 110 LYS A O 1
ATOM 806 N N . TRP A 1 111 ? 13.616 5.460 -14.072 1.00 88.94 111 TRP A N 1
ATOM 807 C CA . TRP A 1 111 ? 13.450 4.217 -13.322 1.00 88.94 111 TRP A CA 1
ATOM 808 C C . TRP A 1 111 ? 14.557 3.215 -13.645 1.00 88.94 111 TRP A C 1
ATOM 810 O O . TRP A 1 111 ? 15.130 3.231 -14.737 1.00 88.94 111 TRP A O 1
ATOM 820 N N . ALA A 1 112 ? 14.859 2.348 -12.679 1.00 92.50 112 ALA A N 1
ATOM 821 C CA . ALA A 1 112 ? 15.712 1.179 -12.867 1.00 92.50 112 ALA A CA 1
ATOM 822 C C . ALA A 1 112 ? 14.842 0.026 -13.397 1.00 92.50 112 ALA A C 1
ATOM 824 O O . ALA A 1 112 ? 13.950 -0.409 -12.674 1.00 92.50 112 ALA A O 1
ATOM 825 N N . PRO A 1 113 ? 15.035 -0.478 -14.626 1.00 94.06 113 PRO A N 1
ATOM 826 C CA . PRO A 1 113 ? 14.208 -1.557 -15.169 1.00 94.06 113 PRO A CA 1
ATOM 827 C C . PRO A 1 113 ? 14.316 -2.824 -14.309 1.00 94.06 113 PRO A C 1
ATOM 829 O O . PRO A 1 113 ? 15.423 -3.326 -14.113 1.00 94.06 113 PRO A O 1
ATOM 832 N N . LEU A 1 114 ? 13.185 -3.337 -13.805 1.00 91.88 114 LEU A N 1
ATOM 833 C CA . LEU A 1 114 ? 13.132 -4.420 -12.809 1.00 91.88 114 LEU A CA 1
ATOM 834 C C . LEU A 1 114 ? 13.949 -5.656 -13.212 1.00 91.88 114 LEU A C 1
ATOM 836 O O . LEU A 1 114 ? 14.641 -6.231 -12.371 1.00 91.88 114 LEU A O 1
ATOM 840 N N . HIS A 1 115 ? 13.893 -6.021 -14.494 1.00 93.50 115 HIS A N 1
ATOM 841 C CA . HIS A 1 115 ? 14.552 -7.192 -15.077 1.00 93.50 115 HIS A CA 1
ATOM 842 C C . HIS A 1 115 ? 15.818 -6.843 -15.883 1.00 93.50 115 HIS A C 1
ATOM 844 O O . HIS A 1 115 ? 16.412 -7.707 -16.525 1.00 93.50 115 HIS A O 1
ATOM 850 N N . GLY A 1 116 ? 16.262 -5.581 -15.880 1.00 95.00 116 GLY A N 1
ATOM 851 C CA . GLY A 1 116 ? 17.379 -5.125 -16.709 1.00 95.00 116 GLY A CA 1
ATOM 852 C C . GLY A 1 116 ? 17.007 -4.967 -18.192 1.00 95.00 116 GLY A C 1
ATOM 853 O O . GLY A 1 116 ? 15.956 -4.411 -18.513 1.00 95.00 116 GLY A O 1
ATOM 854 N N . ASN A 1 117 ? 17.885 -5.389 -19.114 1.00 96.50 117 ASN A N 1
ATOM 855 C CA . ASN A 1 117 ? 17.592 -5.335 -20.556 1.00 96.50 117 ASN A CA 1
ATOM 856 C C . ASN A 1 117 ? 16.407 -6.248 -20.891 1.00 96.50 117 ASN A C 1
ATOM 858 O O . ASN A 1 117 ? 16.315 -7.352 -20.361 1.00 96.50 117 ASN A O 1
ATOM 862 N N . GLY A 1 118 ? 15.554 -5.843 -21.829 1.00 96.38 118 GLY A N 1
ATOM 863 C CA . GLY A 1 118 ? 14.422 -6.673 -22.235 1.00 96.38 118 GLY A CA 1
ATOM 864 C C . GLY A 1 118 ? 13.256 -5.878 -22.791 1.00 96.38 118 GLY A C 1
ATOM 865 O O . GLY A 1 118 ? 13.366 -4.682 -23.053 1.00 96.38 118 GLY A O 1
ATOM 866 N N . LYS A 1 119 ? 12.131 -6.559 -22.992 1.00 96.44 119 LYS A N 1
ATOM 867 C CA . LYS A 1 119 ? 10.893 -5.934 -23.453 1.00 96.44 119 LYS A CA 1
ATOM 868 C C . LYS A 1 119 ? 10.036 -5.550 -22.260 1.00 96.44 119 LYS A C 1
ATOM 870 O O . LYS A 1 119 ? 9.853 -6.372 -21.375 1.00 96.44 119 LYS A O 1
ATOM 875 N N . TYR A 1 120 ? 9.477 -4.349 -22.297 1.00 94.31 120 TYR A N 1
ATOM 876 C CA . TYR A 1 120 ? 8.589 -3.831 -21.263 1.00 94.31 120 TYR A CA 1
ATOM 877 C C . TYR A 1 120 ? 7.323 -3.271 -21.899 1.00 94.31 120 TYR A C 1
ATOM 879 O O . TYR A 1 120 ? 7.358 -2.743 -23.013 1.00 94.31 120 TYR A O 1
ATOM 887 N N . VAL A 1 121 ? 6.212 -3.354 -21.171 1.00 92.25 121 VAL A N 1
ATOM 888 C CA . VAL A 1 121 ? 4.992 -2.609 -21.487 1.00 92.25 121 VAL A CA 1
ATOM 889 C C . VAL A 1 121 ? 4.875 -1.469 -20.494 1.00 92.25 121 VAL A C 1
ATOM 891 O O . VAL A 1 121 ? 4.751 -1.700 -19.291 1.00 92.25 121 VAL A O 1
ATOM 894 N N . LEU A 1 122 ? 4.909 -0.251 -21.022 1.00 92.62 122 LEU A N 1
ATOM 895 C CA . LEU A 1 122 ? 4.701 0.974 -20.271 1.00 92.62 122 LEU A CA 1
ATOM 896 C C . LEU A 1 122 ? 3.248 1.408 -20.417 1.00 92.62 122 LEU A C 1
ATOM 898 O O . LEU A 1 122 ? 2.719 1.464 -21.531 1.00 92.62 122 LEU A O 1
ATOM 902 N N . VAL A 1 123 ? 2.618 1.747 -19.301 1.00 90.38 123 VAL A N 1
ATOM 903 C CA . VAL A 1 123 ? 1.279 2.331 -19.259 1.00 90.38 123 VAL A CA 1
ATOM 904 C C . VAL A 1 123 ? 1.404 3.704 -18.625 1.00 90.38 123 VAL A C 1
ATOM 906 O O . VAL A 1 123 ? 1.686 3.827 -17.442 1.00 90.38 123 VAL A O 1
ATOM 909 N N . ALA A 1 124 ? 1.230 4.749 -19.422 1.00 90.81 124 ALA A N 1
ATOM 910 C CA . ALA A 1 124 ? 1.175 6.110 -18.924 1.00 90.81 124 ALA A CA 1
ATOM 911 C C . ALA A 1 124 ? -0.284 6.521 -18.730 1.00 90.81 124 ALA A C 1
ATOM 913 O O . ALA A 1 124 ? -1.117 6.292 -19.609 1.00 90.81 124 ALA A O 1
ATOM 914 N N . LYS A 1 125 ? -0.584 7.174 -17.611 1.00 89.19 125 LYS A N 1
ATOM 915 C CA . LYS A 1 125 ? -1.910 7.723 -17.311 1.00 89.19 125 LYS A CA 1
ATOM 916 C C . LYS A 1 125 ? -1.790 9.181 -16.936 1.00 89.19 125 LYS A C 1
ATOM 918 O O . LYS A 1 125 ? -0.868 9.559 -16.219 1.00 89.19 125 LYS A O 1
ATOM 923 N N . ALA A 1 126 ? -2.732 9.997 -17.383 1.00 88.69 126 ALA A N 1
ATOM 924 C CA . ALA A 1 126 ? -2.845 11.379 -16.952 1.00 88.69 126 ALA A CA 1
ATOM 925 C C . ALA A 1 126 ? -4.260 11.669 -16.467 1.00 88.69 126 ALA A C 1
ATOM 927 O O . ALA A 1 126 ? -5.229 11.284 -17.121 1.00 88.69 126 ALA A O 1
ATOM 928 N N . LEU A 1 127 ? -4.360 12.378 -15.344 1.00 87.00 127 LEU A N 1
ATOM 929 C CA . LEU A 1 127 ? -5.626 12.813 -14.768 1.00 87.00 127 LEU A CA 1
ATOM 930 C C . LEU A 1 127 ? -5.707 14.334 -14.718 1.00 87.00 127 LEU A C 1
ATOM 932 O O . LEU A 1 127 ? -4.703 15.033 -14.531 1.00 87.00 127 LEU A O 1
ATOM 936 N N . SER A 1 128 ? -6.924 14.850 -14.843 1.00 85.75 128 SER A N 1
ATOM 937 C CA . SER A 1 128 ? -7.209 16.253 -14.569 1.00 85.75 128 SER A CA 1
ATOM 938 C C . SER A 1 128 ? -6.999 16.572 -13.084 1.00 85.75 128 SER A C 1
ATOM 940 O O . SER A 1 128 ? -6.967 15.681 -12.234 1.00 85.75 128 SER A O 1
ATOM 942 N N . LEU A 1 129 ? -6.836 17.854 -12.748 1.00 81.81 129 LEU A N 1
ATOM 943 C CA . LEU A 1 129 ? -6.609 18.283 -11.362 1.00 81.81 129 LEU A CA 1
ATOM 944 C C . LEU A 1 129 ? -7.765 17.901 -10.418 1.00 81.81 129 LEU A C 1
ATOM 946 O O . LEU A 1 129 ? -7.524 17.568 -9.263 1.00 81.81 129 LEU A O 1
ATOM 950 N N . ASP A 1 130 ? -8.999 17.906 -10.920 1.00 78.50 130 ASP A N 1
ATOM 951 C CA . ASP A 1 130 ? -10.201 17.431 -10.218 1.00 78.50 130 ASP A CA 1
ATOM 952 C C . ASP A 1 130 ? -10.411 15.909 -10.321 1.00 78.50 130 ASP A C 1
ATOM 954 O O . ASP A 1 130 ? -11.360 15.378 -9.751 1.00 78.50 130 ASP A O 1
ATOM 958 N N . ARG A 1 131 ? -9.529 15.209 -11.050 1.00 78.44 131 ARG A N 1
ATOM 959 C CA . ARG A 1 131 ? -9.565 13.766 -11.330 1.00 78.44 131 ARG A CA 1
ATOM 960 C C . ARG A 1 131 ? -10.831 13.284 -12.049 1.00 78.44 131 ARG A C 1
ATOM 962 O O . ARG A 1 131 ? -11.071 12.084 -12.105 1.00 78.44 131 ARG A O 1
ATOM 969 N N . ALA A 1 132 ? -11.625 14.190 -12.619 1.00 80.62 132 ALA A N 1
ATOM 970 C CA . ALA A 1 132 ? -12.839 13.839 -13.353 1.00 80.62 132 ALA A CA 1
ATOM 971 C C . ALA A 1 132 ? -12.549 13.281 -14.757 1.00 80.62 132 ALA A C 1
ATOM 973 O O . ALA A 1 132 ? -13.383 12.588 -15.336 1.00 80.62 132 ALA A O 1
ATOM 974 N N . THR A 1 133 ? -11.379 13.595 -15.317 1.00 83.56 133 THR A N 1
ATOM 975 C CA . THR A 1 133 ? -10.935 13.118 -16.629 1.00 83.56 133 THR A CA 1
ATOM 976 C C . THR A 1 133 ? -9.652 12.315 -16.496 1.00 83.56 133 THR A C 1
ATOM 978 O O . THR A 1 133 ? -8.702 12.771 -15.862 1.00 83.56 133 THR A O 1
ATOM 981 N N . GLU A 1 134 ? -9.601 11.174 -17.179 1.00 85.69 134 GLU A N 1
ATOM 982 C CA . GLU A 1 134 ? -8.416 10.329 -17.322 1.00 85.69 134 GLU A CA 1
ATOM 983 C C . GLU A 1 134 ? -8.136 10.063 -18.809 1.00 85.69 134 GLU A C 1
ATOM 985 O O . GLU A 1 134 ? -9.056 9.908 -19.617 1.00 85.69 134 GLU A O 1
ATOM 990 N N . VAL A 1 135 ? -6.857 10.008 -19.173 1.00 87.50 135 VAL A N 1
ATOM 991 C CA . VAL A 1 135 ? -6.384 9.466 -20.451 1.00 87.50 135 VAL A CA 1
ATOM 992 C C . VAL A 1 135 ? -5.245 8.488 -20.185 1.00 87.50 135 VAL A C 1
ATOM 994 O O . VAL A 1 135 ? -4.376 8.748 -19.356 1.00 87.50 135 VAL A O 1
ATOM 997 N N . GLU A 1 136 ? -5.245 7.373 -20.905 1.00 90.12 136 GLU A N 1
ATOM 998 C CA . GLU A 1 136 ? -4.238 6.319 -20.802 1.00 90.12 136 GLU A CA 1
ATOM 999 C C . GLU A 1 136 ? -3.561 6.117 -22.161 1.00 90.12 136 GLU A C 1
ATOM 1001 O O . GLU A 1 136 ? -4.205 6.182 -23.213 1.00 90.12 136 GLU A O 1
ATOM 1006 N N . GLN A 1 137 ? -2.260 5.845 -22.143 1.00 90.44 137 GLN A N 1
ATOM 1007 C CA . GLN A 1 137 ? -1.513 5.395 -23.306 1.00 90.44 137 GLN A CA 1
ATOM 1008 C C . GLN A 1 137 ? -0.631 4.212 -22.936 1.00 90.44 137 GLN A C 1
ATOM 1010 O O . GLN A 1 137 ? 0.049 4.219 -21.914 1.00 90.44 137 GLN A O 1
ATOM 1015 N N . ARG A 1 138 ? -0.610 3.211 -23.813 1.00 93.00 138 ARG A N 1
ATOM 1016 C CA . ARG A 1 138 ? 0.226 2.020 -23.673 1.00 93.00 138 ARG A CA 1
ATOM 1017 C C . ARG A 1 138 ? 1.276 1.980 -24.763 1.00 93.00 138 ARG A C 1
ATOM 1019 O O . ARG A 1 138 ? 0.999 2.392 -25.889 1.00 93.00 138 ARG A O 1
ATOM 1026 N N . LEU A 1 139 ? 2.458 1.489 -24.417 1.00 92.25 139 LEU A N 1
ATOM 1027 C CA . LEU A 1 139 ? 3.588 1.429 -25.328 1.00 92.25 139 LEU A CA 1
ATOM 1028 C C . LEU A 1 139 ? 4.475 0.227 -24.986 1.00 92.25 139 LEU A C 1
ATOM 1030 O O . LEU A 1 139 ? 4.841 0.038 -23.827 1.00 92.25 139 LEU A O 1
ATOM 1034 N N . ALA A 1 140 ? 4.838 -0.578 -25.984 1.00 95.12 140 ALA A N 1
ATOM 1035 C CA . ALA A 1 140 ? 5.843 -1.625 -25.840 1.00 95.12 140 ALA A CA 1
ATOM 1036 C C . ALA A 1 140 ? 7.234 -1.072 -26.187 1.00 95.12 140 ALA A C 1
ATOM 1038 O O . ALA A 1 140 ? 7.433 -0.505 -27.260 1.00 95.12 140 ALA A O 1
ATOM 1039 N N . VAL A 1 141 ? 8.212 -1.243 -25.297 1.00 96.00 141 VAL A N 1
ATOM 1040 C CA . VAL A 1 141 ? 9.605 -0.804 -25.501 1.00 96.00 141 VAL A CA 1
ATOM 1041 C C . VAL A 1 141 ? 10.580 -1.958 -25.365 1.00 96.00 141 VAL A C 1
ATOM 104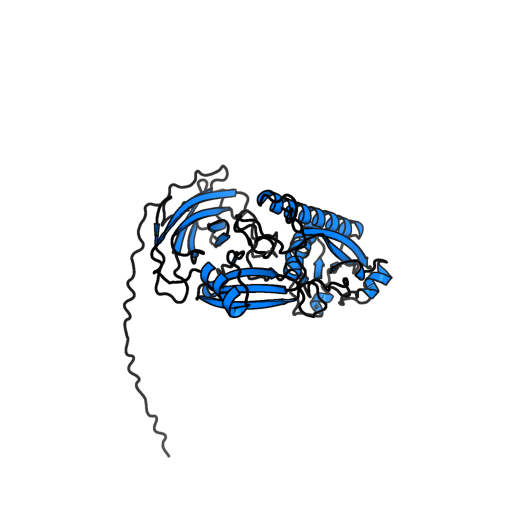3 O O . VAL A 1 141 ? 10.312 -2.937 -24.671 1.00 96.00 141 VAL A O 1
ATOM 1046 N N . GLU A 1 142 ? 11.754 -1.805 -25.965 1.00 97.44 142 GLU A N 1
ATOM 1047 C CA . GLU A 1 142 ? 12.936 -2.606 -25.660 1.00 97.44 142 GLU A CA 1
ATOM 1048 C C . GLU A 1 142 ? 13.954 -1.760 -24.874 1.00 97.44 142 GLU A C 1
ATOM 1050 O O . GLU A 1 142 ? 14.514 -0.787 -25.386 1.00 97.44 142 GLU A O 1
ATOM 1055 N N . VAL A 1 143 ? 14.214 -2.129 -23.623 1.00 97.06 143 VAL A N 1
ATOM 1056 C CA . VAL A 1 143 ? 15.306 -1.580 -22.816 1.00 97.06 143 VAL A CA 1
ATOM 1057 C C . VAL A 1 143 ? 16.617 -2.242 -23.225 1.00 97.06 143 VAL A C 1
ATOM 1059 O O . VAL A 1 143 ? 16.725 -3.469 -23.266 1.00 97.06 143 VAL A O 1
ATOM 1062 N N . THR A 1 144 ? 17.629 -1.420 -23.493 1.00 96.81 144 THR A N 1
ATOM 1063 C CA . THR A 1 144 ? 18.959 -1.855 -23.945 1.00 96.81 144 THR A CA 1
ATOM 1064 C C . THR A 1 144 ? 20.073 -1.084 -23.233 1.00 96.81 144 THR A C 1
ATOM 1066 O O . THR A 1 144 ? 19.815 -0.113 -22.529 1.00 96.81 144 THR A O 1
ATOM 1069 N N . GLY A 1 145 ? 21.333 -1.478 -23.437 1.00 94.62 145 GLY A N 1
ATOM 1070 C CA . GLY A 1 145 ? 22.498 -0.720 -22.959 1.00 94.62 145 GLY A CA 1
ATOM 1071 C C . GLY A 1 145 ? 22.946 -1.039 -21.531 1.00 94.62 145 GLY A C 1
ATOM 1072 O O . GLY A 1 145 ? 23.957 -0.500 -21.090 1.00 94.62 145 GLY A O 1
ATOM 1073 N N . ILE A 1 146 ? 22.267 -1.947 -20.824 1.00 95.19 146 ILE A N 1
ATOM 1074 C CA . ILE A 1 146 ? 22.743 -2.461 -19.532 1.00 95.19 146 ILE A CA 1
ATOM 1075 C C . ILE A 1 146 ? 23.876 -3.471 -19.787 1.00 95.19 146 ILE A C 1
ATOM 1077 O O . ILE A 1 146 ? 23.655 -4.431 -20.533 1.00 95.19 146 ILE A O 1
ATOM 1081 N N . PRO A 1 147 ? 25.088 -3.287 -19.224 1.00 94.31 147 PRO A N 1
ATOM 1082 C CA . PRO A 1 147 ? 26.203 -4.200 -19.455 1.00 94.31 147 PRO A CA 1
ATOM 1083 C C . PRO A 1 147 ? 25.908 -5.611 -18.940 1.00 94.31 147 PRO A C 1
ATOM 1085 O O . PRO A 1 147 ? 25.266 -5.792 -17.904 1.00 94.31 147 PRO A O 1
ATOM 1088 N N . ALA A 1 148 ? 26.420 -6.622 -19.642 1.00 92.06 148 ALA A N 1
ATOM 1089 C CA . ALA A 1 148 ? 26.299 -8.007 -19.205 1.00 92.06 148 ALA A CA 1
ATOM 1090 C C . ALA A 1 148 ? 26.922 -8.203 -17.811 1.00 92.06 148 ALA A C 1
ATOM 1092 O O . ALA A 1 148 ? 27.994 -7.673 -17.519 1.00 92.06 148 ALA A O 1
ATOM 1093 N N . GLY A 1 149 ? 26.248 -8.975 -16.957 1.00 89.88 149 GLY A N 1
ATOM 1094 C CA . GLY A 1 149 ? 26.691 -9.247 -15.586 1.00 89.88 149 GLY A CA 1
ATOM 1095 C C . GLY A 1 149 ? 26.364 -8.149 -14.569 1.00 89.88 149 GLY A C 1
ATOM 1096 O O . GLY A 1 149 ? 26.613 -8.351 -13.382 1.00 89.88 149 GLY A O 1
ATOM 1097 N N . VAL A 1 150 ? 25.785 -7.017 -14.989 1.00 92.38 150 VAL A N 1
ATOM 1098 C CA . VAL A 1 150 ? 25.194 -6.055 -14.050 1.00 92.38 150 VAL A CA 1
ATOM 1099 C C . VAL A 1 150 ? 23.856 -6.621 -13.566 1.00 92.38 150 VAL A C 1
ATOM 1101 O O . VAL A 1 150 ? 22.973 -6.838 -14.396 1.00 92.38 150 VAL A O 1
ATOM 1104 N N . PRO A 1 151 ? 23.690 -6.882 -12.257 1.00 93.69 151 PRO A N 1
ATOM 1105 C CA . PRO A 1 151 ? 22.448 -7.431 -11.731 1.00 93.69 151 PRO A CA 1
ATOM 1106 C C . PRO A 1 151 ? 21.319 -6.407 -11.839 1.00 93.69 151 PRO A C 1
ATOM 1108 O O . PRO A 1 151 ? 21.513 -5.221 -11.557 1.00 93.69 151 PRO A O 1
ATOM 1111 N N . SER A 1 152 ? 20.137 -6.887 -12.209 1.00 95.12 152 SER A N 1
ATOM 1112 C CA . SER A 1 152 ? 18.904 -6.106 -12.159 1.00 95.12 152 SER A CA 1
ATOM 1113 C C . SER A 1 152 ? 18.445 -5.869 -10.707 1.00 95.12 152 SER A C 1
ATOM 1115 O O . SER A 1 152 ? 18.937 -6.530 -9.778 1.00 95.12 152 SER A O 1
ATOM 1117 N N . PRO A 1 153 ? 17.492 -4.948 -10.470 1.00 94.25 153 PRO A N 1
ATOM 1118 C CA . PRO A 1 153 ? 16.833 -4.831 -9.174 1.00 94.25 153 PRO A CA 1
ATOM 1119 C C . PRO A 1 153 ? 16.256 -6.159 -8.671 1.00 94.25 153 PRO A C 1
ATOM 1121 O O . PRO A 1 153 ? 16.465 -6.501 -7.505 1.00 94.25 153 PRO A O 1
ATOM 1124 N N . LEU A 1 154 ? 15.613 -6.948 -9.542 1.00 92.12 154 LEU A N 1
ATOM 1125 C CA . LEU A 1 154 ? 15.076 -8.255 -9.161 1.00 92.12 154 LEU A CA 1
ATOM 1126 C C . LEU A 1 154 ? 16.184 -9.233 -8.748 1.00 92.12 154 LEU A C 1
ATOM 1128 O O . LEU A 1 154 ? 16.075 -9.868 -7.697 1.00 92.12 154 LEU A O 1
ATOM 1132 N N . ASP A 1 155 ? 17.280 -9.303 -9.510 1.00 94.56 155 ASP A N 1
ATOM 1133 C CA . ASP A 1 155 ? 18.425 -10.162 -9.169 1.00 94.56 155 ASP A CA 1
ATOM 1134 C C . ASP A 1 155 ? 18.985 -9.812 -7.789 1.00 94.56 155 ASP A C 1
ATOM 1136 O O . ASP A 1 155 ? 19.314 -10.698 -6.998 1.00 94.56 155 ASP A O 1
ATOM 1140 N N . LYS A 1 156 ? 19.060 -8.513 -7.466 1.00 95.88 156 LYS A N 1
ATOM 1141 C CA . LYS A 1 156 ? 19.505 -8.043 -6.150 1.00 95.88 156 LYS A CA 1
ATOM 1142 C C . LYS A 1 156 ? 18.550 -8.422 -5.028 1.00 95.88 156 LYS A C 1
ATOM 1144 O O . LYS A 1 156 ? 19.027 -8.762 -3.945 1.00 95.88 156 LYS A O 1
ATOM 1149 N N . ILE A 1 157 ? 17.241 -8.400 -5.265 1.00 93.31 157 ILE A N 1
ATOM 1150 C CA . ILE A 1 157 ? 16.246 -8.852 -4.283 1.00 93.31 157 ILE A CA 1
ATOM 1151 C C . ILE A 1 157 ? 16.393 -10.356 -4.030 1.00 93.31 157 ILE A C 1
ATOM 1153 O O . ILE A 1 157 ? 16.517 -10.773 -2.876 1.00 93.31 157 ILE A O 1
ATOM 1157 N N . ILE A 1 158 ? 16.458 -11.168 -5.089 1.00 92.31 158 ILE A N 1
ATOM 1158 C CA . ILE A 1 158 ? 16.644 -12.626 -4.993 1.00 92.31 158 ILE A CA 1
ATOM 1159 C C . ILE A 1 158 ? 17.960 -12.953 -4.273 1.00 92.31 158 ILE A C 1
ATOM 1161 O O . ILE A 1 158 ? 17.997 -13.788 -3.363 1.00 92.31 158 ILE A O 1
ATOM 1165 N N . GLN A 1 159 ? 19.044 -12.261 -4.640 1.00 95.38 159 GLN A N 1
ATOM 1166 C CA . GLN A 1 159 ? 20.344 -12.389 -3.986 1.00 95.38 159 GLN A CA 1
ATOM 1167 C C . GLN A 1 159 ? 20.249 -12.035 -2.494 1.00 95.38 159 GLN A C 1
ATOM 1169 O O . GLN A 1 159 ? 20.776 -12.771 -1.662 1.00 95.38 159 GLN A O 1
ATOM 1174 N N . ALA A 1 160 ? 19.556 -10.950 -2.137 1.00 95.62 160 ALA A N 1
ATOM 1175 C CA . ALA A 1 160 ? 19.395 -10.526 -0.750 1.00 95.62 160 ALA A CA 1
ATOM 1176 C C . ALA A 1 160 ? 18.625 -11.555 0.092 1.00 95.62 160 ALA A C 1
ATOM 1178 O O . ALA A 1 160 ? 19.058 -11.857 1.205 1.00 95.62 160 ALA A O 1
ATOM 1179 N N . TYR A 1 161 ? 17.545 -12.142 -0.435 1.00 93.88 161 TYR A N 1
ATOM 1180 C CA . TYR A 1 161 ? 16.851 -13.245 0.240 1.00 93.88 161 TYR A CA 1
ATOM 1181 C C . TYR A 1 161 ? 17.782 -14.430 0.500 1.00 93.88 161 TYR A C 1
ATOM 1183 O O . TYR A 1 161 ? 17.823 -14.948 1.618 1.00 93.88 161 TYR A O 1
ATOM 1191 N N . ARG A 1 162 ? 18.585 -14.819 -0.493 1.00 95.00 162 ARG A N 1
ATOM 1192 C CA . ARG A 1 162 ? 19.504 -15.955 -0.363 1.00 95.00 162 ARG A CA 1
ATOM 1193 C C . ARG A 1 162 ? 20.634 -15.680 0.622 1.00 95.00 162 ARG A C 1
ATOM 1195 O O . ARG A 1 162 ? 20.858 -16.469 1.534 1.00 95.00 162 ARG A O 1
ATOM 1202 N N . GLU A 1 163 ? 21.348 -14.576 0.437 1.00 96.00 163 GLU A N 1
ATOM 1203 C CA . GLU A 1 163 ? 22.597 -14.290 1.149 1.00 96.00 163 GLU A CA 1
ATOM 1204 C C . GLU A 1 163 ? 22.369 -13.721 2.549 1.00 96.00 163 GLU A C 1
ATOM 1206 O O . GLU A 1 163 ? 23.137 -14.029 3.459 1.00 96.00 163 GLU A O 1
ATOM 1211 N N . LYS A 1 164 ? 21.332 -12.892 2.740 1.00 96.06 164 LYS A N 1
ATOM 1212 C CA . LYS A 1 164 ? 21.074 -12.231 4.030 1.00 96.06 164 LYS A CA 1
ATOM 1213 C C . LYS A 1 164 ? 20.047 -12.957 4.887 1.00 96.06 164 LYS A C 1
ATOM 1215 O O . LYS A 1 164 ? 20.104 -12.841 6.107 1.00 96.06 164 LYS A O 1
ATOM 1220 N N . LEU A 1 165 ? 19.103 -13.663 4.263 1.00 94.25 165 LEU A N 1
ATOM 1221 C CA . LEU A 1 165 ? 17.966 -14.277 4.956 1.00 94.25 165 LEU A CA 1
ATOM 1222 C C . LEU A 1 165 ? 17.961 -15.810 4.870 1.00 94.25 165 LEU A C 1
ATOM 1224 O O . LEU A 1 165 ? 17.154 -16.444 5.544 1.00 94.25 165 LEU A O 1
ATOM 1228 N N . GLY A 1 166 ? 18.860 -16.415 4.083 1.00 92.88 166 GLY A N 1
ATOM 1229 C CA . GLY A 1 166 ? 18.939 -17.869 3.917 1.00 92.88 166 GLY A CA 1
ATOM 1230 C C . GLY A 1 166 ? 17.742 -18.473 3.175 1.00 92.88 166 GLY A C 1
ATOM 1231 O O . GLY A 1 166 ? 17.470 -19.662 3.324 1.00 92.88 166 GLY A O 1
ATOM 1232 N N . LEU A 1 167 ? 17.010 -17.667 2.398 1.00 88.06 167 LEU A N 1
ATOM 1233 C CA . LEU A 1 167 ? 15.795 -18.073 1.691 1.00 88.06 167 LEU A CA 1
ATOM 1234 C C . LEU A 1 167 ? 16.039 -18.191 0.186 1.00 88.06 167 LEU A C 1
ATOM 1236 O O . LEU A 1 167 ? 16.652 -17.323 -0.430 1.00 88.06 167 LEU A O 1
ATOM 1240 N N . THR A 1 168 ? 15.503 -19.242 -0.434 1.00 87.81 168 THR A N 1
ATOM 1241 C CA . THR A 1 168 ? 15.527 -19.396 -1.896 1.00 87.81 168 THR A CA 1
ATOM 1242 C C . THR A 1 168 ? 14.168 -19.028 -2.464 1.00 87.81 168 THR A C 1
ATOM 1244 O O . THR A 1 168 ? 13.269 -19.860 -2.485 1.00 87.81 168 THR A O 1
ATOM 1247 N N . LEU A 1 169 ? 14.026 -17.773 -2.898 1.00 82.06 169 LEU A N 1
ATOM 1248 C CA . LEU A 1 169 ? 12.797 -17.237 -3.484 1.00 82.06 169 LEU A CA 1
ATOM 1249 C C . LEU A 1 169 ? 13.076 -16.833 -4.940 1.00 82.06 169 LEU A C 1
ATOM 1251 O O . LEU A 1 169 ? 13.654 -15.767 -5.150 1.00 82.06 169 LEU A O 1
ATOM 1255 N N . PRO A 1 170 ? 12.762 -17.681 -5.937 1.00 75.62 170 PRO A N 1
ATOM 1256 C CA . PRO A 1 170 ? 13.066 -17.383 -7.339 1.00 75.62 170 PRO A CA 1
ATOM 1257 C C . PRO A 1 170 ? 12.161 -16.291 -7.929 1.00 75.62 170 PRO A C 1
ATOM 1259 O O . PRO A 1 170 ? 12.612 -15.553 -8.800 1.00 75.62 170 PRO A O 1
ATOM 1262 N N . SER A 1 171 ? 10.940 -16.149 -7.407 1.00 78.44 171 SER A N 1
ATOM 1263 C CA . SER A 1 171 ? 9.924 -15.210 -7.897 1.00 78.44 171 SER A CA 1
ATOM 1264 C C . SER A 1 171 ? 9.338 -14.385 -6.741 1.00 78.44 171 SER A C 1
ATOM 1266 O O . SER A 1 171 ? 8.212 -14.631 -6.304 1.00 78.44 171 SER A O 1
ATOM 1268 N N . PRO A 1 172 ? 10.107 -13.450 -6.149 1.00 79.75 172 PRO A N 1
ATOM 1269 C CA . PRO A 1 172 ? 9.597 -12.598 -5.083 1.00 79.75 172 PRO A CA 1
ATOM 1270 C C . PRO A 1 172 ? 8.571 -11.592 -5.622 1.00 79.75 172 PRO A C 1
ATOM 1272 O O . PRO A 1 172 ? 8.751 -11.021 -6.697 1.00 79.75 172 PRO A O 1
ATOM 1275 N N . VAL A 1 173 ? 7.522 -11.322 -4.843 1.00 78.12 173 VAL A N 1
ATOM 1276 C CA . VAL A 1 173 ? 6.612 -10.203 -5.119 1.00 78.12 173 VAL A CA 1
ATOM 1277 C C . VAL A 1 173 ? 7.353 -8.906 -4.842 1.00 78.12 173 VAL A C 1
ATOM 1279 O O . VAL A 1 173 ? 7.810 -8.672 -3.724 1.00 78.12 173 VAL A O 1
ATOM 1282 N N . VAL A 1 174 ? 7.436 -8.052 -5.854 1.00 80.62 174 VAL A N 1
ATOM 1283 C CA . VAL A 1 174 ? 8.128 -6.771 -5.764 1.00 80.62 174 VAL A CA 1
ATOM 1284 C C . VAL A 1 174 ? 7.170 -5.612 -5.956 1.00 80.62 174 VAL A C 1
ATOM 1286 O O . VAL A 1 174 ? 6.137 -5.719 -6.615 1.00 80.62 174 VAL A O 1
ATOM 1289 N N . ALA A 1 175 ? 7.548 -4.479 -5.390 1.00 80.69 175 ALA A N 1
ATOM 1290 C CA . ALA A 1 175 ? 6.883 -3.218 -5.596 1.00 80.69 175 ALA A CA 1
ATOM 1291 C C . ALA A 1 175 ? 7.910 -2.084 -5.632 1.00 80.69 175 ALA A C 1
ATOM 1293 O O . ALA A 1 175 ? 9.027 -2.222 -5.131 1.00 80.69 175 ALA A O 1
ATOM 1294 N N . ARG A 1 176 ? 7.540 -0.956 -6.233 1.00 82.31 176 ARG A N 1
ATOM 1295 C CA . ARG A 1 176 ? 8.416 0.201 -6.394 1.00 82.31 176 ARG A CA 1
ATOM 1296 C C . ARG A 1 176 ? 7.950 1.381 -5.548 1.00 82.31 176 ARG A C 1
ATOM 1298 O O . ARG A 1 176 ? 6.852 1.882 -5.749 1.00 82.31 176 ARG A O 1
ATOM 1305 N N . PHE A 1 177 ? 8.796 1.850 -4.638 1.00 80.88 177 PHE A N 1
ATOM 1306 C CA . PHE A 1 177 ? 8.638 3.155 -4.007 1.00 80.88 177 PHE A CA 1
ATOM 1307 C C . PHE A 1 177 ? 9.471 4.192 -4.745 1.00 80.88 177 PHE A C 1
ATOM 1309 O O . PHE A 1 177 ? 10.692 4.060 -4.843 1.00 80.88 177 PHE A O 1
ATOM 1316 N N . ASP A 1 178 ? 8.809 5.230 -5.243 1.00 76.06 178 ASP A N 1
ATOM 1317 C CA . ASP A 1 178 ? 9.478 6.349 -5.886 1.00 76.06 178 ASP A CA 1
ATOM 1318 C C . ASP A 1 178 ? 9.324 7.614 -5.038 1.00 76.06 178 ASP A C 1
ATOM 1320 O O . ASP A 1 178 ? 8.214 8.099 -4.805 1.00 76.06 178 ASP A O 1
ATOM 1324 N N . ASN A 1 179 ? 10.447 8.119 -4.528 1.00 74.88 179 ASN A N 1
ATOM 1325 C CA . ASN A 1 179 ? 10.506 9.331 -3.731 1.00 74.88 179 ASN A CA 1
ATOM 1326 C C . ASN A 1 179 ? 10.844 10.524 -4.630 1.00 74.88 179 ASN A C 1
ATOM 1328 O O . ASN A 1 179 ? 11.997 10.822 -4.919 1.00 74.88 179 ASN A O 1
ATOM 1332 N N . PHE A 1 180 ? 9.816 11.263 -5.034 1.00 65.00 180 PHE A N 1
ATOM 1333 C CA . PHE A 1 180 ? 9.967 12.415 -5.930 1.00 65.00 180 PHE A CA 1
ATOM 1334 C C . PHE A 1 180 ? 10.701 13.603 -5.308 1.00 65.00 180 PHE A C 1
ATOM 1336 O O . PHE A 1 180 ? 11.244 14.439 -6.028 1.00 65.00 180 PHE A O 1
ATOM 1343 N N . THR A 1 181 ? 10.693 13.705 -3.977 1.00 66.94 181 THR A N 1
ATOM 1344 C CA . THR A 1 181 ? 11.372 14.795 -3.260 1.00 66.94 181 THR A CA 1
ATOM 1345 C C . THR A 1 181 ? 12.849 14.508 -3.038 1.00 66.94 181 THR A C 1
ATOM 1347 O O . THR A 1 181 ? 13.662 15.429 -3.060 1.00 66.94 181 THR A O 1
ATOM 1350 N N . ASP A 1 182 ? 13.194 13.232 -2.879 1.00 73.88 182 ASP A N 1
ATOM 1351 C CA . ASP A 1 182 ? 14.562 12.746 -2.790 1.00 73.88 182 ASP A CA 1
ATOM 1352 C C . ASP A 1 182 ? 14.693 11.440 -3.590 1.00 73.88 182 ASP A C 1
ATOM 1354 O O . ASP A 1 182 ? 14.583 10.351 -3.019 1.00 73.88 182 ASP A O 1
ATOM 1358 N N . PRO A 1 183 ? 14.957 11.527 -4.909 1.00 75.38 183 PRO A N 1
ATOM 1359 C CA . PRO A 1 183 ? 15.076 10.348 -5.768 1.00 75.38 183 PRO A CA 1
ATOM 1360 C C . PRO A 1 183 ? 16.175 9.369 -5.339 1.00 75.38 183 PRO A C 1
ATOM 1362 O O . PRO A 1 183 ? 16.201 8.229 -5.796 1.00 75.38 183 PRO A O 1
ATOM 1365 N N . SER A 1 184 ? 17.104 9.787 -4.468 1.00 79.69 184 SER A N 1
ATOM 1366 C CA . SER A 1 184 ? 18.130 8.889 -3.930 1.00 79.69 184 SER A CA 1
ATOM 1367 C C . SER A 1 184 ? 17.570 7.875 -2.924 1.00 79.69 184 SER A C 1
ATOM 1369 O O . SER A 1 184 ? 18.199 6.839 -2.677 1.00 79.69 184 SER A O 1
ATOM 1371 N N . ASP A 1 185 ? 16.381 8.146 -2.379 1.00 82.19 185 ASP A N 1
ATOM 1372 C CA . ASP A 1 185 ? 15.667 7.264 -1.462 1.00 82.19 185 ASP A CA 1
ATOM 1373 C C . ASP A 1 185 ? 14.635 6.364 -2.163 1.00 82.19 185 ASP A C 1
ATOM 1375 O O . ASP A 1 185 ? 14.056 5.472 -1.536 1.00 82.19 185 ASP A O 1
ATOM 1379 N N . SER A 1 186 ? 14.446 6.525 -3.476 1.00 84.56 186 SER A N 1
ATOM 1380 C CA . SER A 1 186 ? 13.617 5.609 -4.252 1.00 84.56 186 SER A CA 1
ATOM 1381 C C . SER A 1 186 ? 14.198 4.190 -4.231 1.00 84.56 186 SER A C 1
ATOM 1383 O O . SER A 1 186 ? 15.413 3.971 -4.349 1.00 84.56 186 SER A O 1
ATOM 1385 N N . ASN A 1 187 ? 13.330 3.197 -4.040 1.00 87.69 187 ASN A N 1
ATOM 1386 C CA . ASN A 1 187 ? 13.745 1.816 -3.837 1.00 87.69 187 ASN A CA 1
ATOM 1387 C C . ASN A 1 187 ? 12.717 0.786 -4.321 1.00 87.69 187 ASN A C 1
ATOM 1389 O O . ASN A 1 187 ? 11.548 1.076 -4.563 1.00 87.69 187 ASN A O 1
ATOM 1393 N N . TRP A 1 188 ? 13.198 -0.432 -4.525 1.00 88.31 188 TRP A N 1
ATOM 1394 C CA . TRP A 1 188 ? 12.401 -1.624 -4.748 1.00 88.31 188 TRP A CA 1
ATOM 1395 C C . TRP A 1 188 ? 12.197 -2.348 -3.431 1.00 88.31 188 TRP A C 1
ATOM 1397 O O . TRP A 1 188 ? 13.132 -2.505 -2.645 1.00 88.31 188 TRP A O 1
ATOM 1407 N N . ILE A 1 189 ? 10.979 -2.814 -3.217 1.00 86.44 189 ILE A N 1
ATOM 1408 C CA . ILE A 1 189 ? 10.519 -3.383 -1.961 1.00 86.44 189 ILE A CA 1
ATOM 1409 C C . ILE A 1 189 ? 9.979 -4.764 -2.248 1.00 86.44 189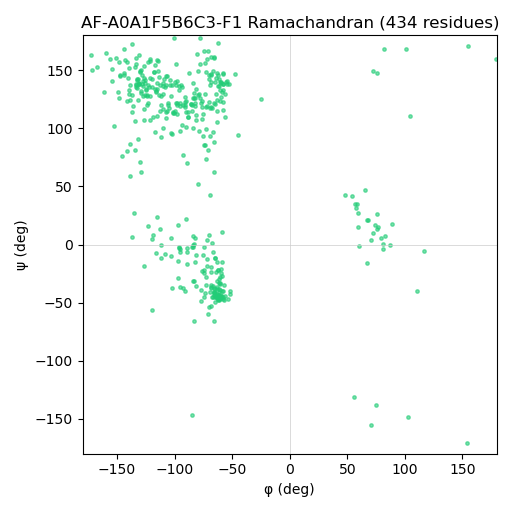 ILE A C 1
ATOM 1411 O O . ILE A 1 189 ? 9.207 -4.953 -3.183 1.00 86.44 189 ILE A O 1
ATOM 1415 N N . SER A 1 190 ? 10.378 -5.724 -1.432 1.00 86.62 190 SER A N 1
ATOM 1416 C CA . SER A 1 190 ? 9.862 -7.080 -1.484 1.00 86.62 190 SER A CA 1
ATOM 1417 C C . SER A 1 190 ? 9.633 -7.589 -0.082 1.00 86.62 190 SER A C 1
ATOM 1419 O O . SER A 1 190 ? 10.486 -7.442 0.798 1.00 86.62 190 SER A O 1
ATOM 1421 N N . THR A 1 191 ? 8.507 -8.255 0.110 1.00 85.31 191 THR A N 1
ATOM 1422 C CA . THR A 1 191 ? 8.182 -8.927 1.358 1.00 85.31 191 THR A CA 1
ATOM 1423 C C . THR A 1 191 ? 7.745 -10.358 1.109 1.00 85.31 191 THR A C 1
ATOM 1425 O O . THR A 1 191 ? 7.212 -10.693 0.056 1.00 85.31 191 THR A O 1
ATOM 1428 N N . ALA A 1 192 ? 8.040 -11.224 2.073 1.00 83.19 192 ALA A N 1
ATOM 1429 C CA . ALA A 1 192 ? 7.687 -12.632 2.030 1.00 83.19 192 ALA A CA 1
ATOM 1430 C C . ALA A 1 192 ? 7.260 -13.090 3.421 1.00 83.19 192 ALA A C 1
ATOM 1432 O O . ALA A 1 192 ? 8.021 -12.982 4.380 1.00 83.19 192 ALA A O 1
ATOM 1433 N N . TYR A 1 193 ? 6.060 -13.631 3.540 1.00 80.75 193 TYR A N 1
ATOM 1434 C CA . TYR A 1 193 ? 5.618 -14.318 4.746 1.00 80.75 193 TYR A CA 1
ATOM 1435 C C . TYR A 1 193 ? 5.948 -15.812 4.633 1.00 80.75 193 TYR A C 1
ATOM 1437 O O . TYR A 1 193 ? 5.499 -16.470 3.705 1.00 80.75 193 TYR A O 1
ATOM 1445 N N . ILE A 1 194 ? 6.722 -16.369 5.570 1.00 80.75 194 ILE A N 1
ATOM 1446 C CA . ILE A 1 194 ? 7.059 -17.806 5.600 1.00 80.75 194 ILE A CA 1
ATOM 1447 C C . ILE A 1 194 ? 6.997 -18.292 7.047 1.00 80.75 194 ILE A C 1
ATOM 1449 O O . ILE A 1 194 ? 7.649 -17.733 7.931 1.00 80.75 194 ILE A O 1
ATOM 1453 N N . GLY A 1 195 ? 6.194 -19.327 7.314 1.00 79.50 195 GLY A N 1
ATOM 1454 C CA . GLY A 1 195 ? 5.984 -19.819 8.680 1.00 79.50 195 GLY A CA 1
ATOM 1455 C C . GLY A 1 195 ? 5.483 -18.695 9.605 1.00 79.50 195 GLY A C 1
ATOM 1456 O O . GLY A 1 195 ? 4.562 -17.986 9.209 1.00 79.50 195 GLY A O 1
ATOM 1457 N N . PRO A 1 196 ? 6.058 -18.484 10.802 1.00 82.62 196 PRO A N 1
ATOM 1458 C CA . PRO A 1 196 ? 5.696 -17.390 11.709 1.00 82.62 196 PRO A CA 1
ATOM 1459 C C . PRO A 1 196 ? 6.507 -16.097 11.478 1.00 82.62 196 PRO A C 1
ATOM 1461 O O . PRO A 1 196 ? 6.626 -15.289 12.398 1.00 82.62 196 PRO A O 1
ATOM 1464 N N . THR A 1 197 ? 7.085 -15.895 10.290 1.00 84.81 197 THR A N 1
ATOM 1465 C CA . THR A 1 197 ? 8.007 -14.779 10.022 1.00 84.81 197 THR A CA 1
ATOM 1466 C C . THR A 1 197 ? 7.591 -13.985 8.783 1.00 84.81 197 THR A C 1
ATOM 1468 O O . THR A 1 197 ? 7.221 -14.557 7.759 1.00 84.81 197 THR A O 1
ATOM 1471 N N . LEU A 1 198 ? 7.678 -12.660 8.875 1.00 87.06 198 LEU A N 1
ATOM 1472 C CA . LEU A 1 198 ? 7.680 -11.716 7.763 1.00 87.06 198 LEU A CA 1
ATOM 1473 C C . LEU A 1 198 ? 9.131 -11.350 7.449 1.00 87.06 198 LEU A C 1
ATOM 1475 O O . LEU A 1 198 ? 9.853 -10.834 8.299 1.00 87.06 198 LEU A O 1
ATOM 1479 N N . TYR A 1 199 ? 9.544 -11.597 6.219 1.00 88.69 199 TYR A N 1
ATOM 1480 C CA . TYR A 1 199 ? 10.826 -11.201 5.665 1.00 88.69 199 TYR A CA 1
ATOM 1481 C C . TYR A 1 199 ? 10.632 -9.983 4.778 1.00 88.69 199 TYR A C 1
ATOM 1483 O O . TYR A 1 199 ? 9.699 -9.939 3.980 1.00 88.69 199 TYR A O 1
ATOM 1491 N N . HIS A 1 200 ? 11.534 -9.017 4.880 1.00 89.62 200 HIS A N 1
ATOM 1492 C CA . HIS A 1 200 ? 11.473 -7.774 4.121 1.00 89.62 200 HIS A CA 1
ATOM 1493 C C . HIS A 1 200 ? 12.844 -7.478 3.528 1.00 89.62 200 HIS A C 1
ATOM 1495 O O . HIS A 1 200 ? 13.862 -7.627 4.203 1.00 89.62 200 HIS A O 1
ATOM 1501 N N . VAL A 1 201 ? 12.867 -7.086 2.260 1.00 91.81 201 VAL A N 1
ATOM 1502 C CA . VAL A 1 201 ? 14.039 -6.633 1.520 1.00 91.81 201 VAL A CA 1
ATOM 1503 C C . VAL A 1 201 ? 13.707 -5.298 0.858 1.00 91.81 201 VAL A C 1
ATOM 1505 O O . VAL A 1 201 ? 12.696 -5.178 0.173 1.00 91.81 201 VAL A O 1
ATOM 1508 N N . ASN A 1 202 ? 14.592 -4.319 1.033 1.00 91.81 202 ASN A N 1
ATOM 1509 C CA . ASN A 1 202 ? 14.600 -3.071 0.275 1.00 91.81 202 ASN A CA 1
ATOM 1510 C C . ASN A 1 202 ? 15.897 -2.983 -0.528 1.00 91.81 202 ASN A C 1
ATOM 1512 O O . ASN A 1 202 ? 16.985 -3.204 0.020 1.00 91.81 202 ASN A O 1
ATOM 1516 N N . VAL A 1 203 ? 15.790 -2.613 -1.799 1.00 93.69 203 VAL A N 1
ATOM 1517 C CA . VAL A 1 203 ? 16.920 -2.370 -2.696 1.00 93.69 203 VAL A CA 1
ATOM 1518 C C . VAL A 1 203 ? 16.765 -0.988 -3.319 1.00 93.69 203 VAL A C 1
ATOM 1520 O O . VAL A 1 203 ? 15.914 -0.777 -4.175 1.00 93.69 203 VAL A O 1
ATOM 1523 N N . TRP A 1 204 ? 17.579 -0.032 -2.884 1.00 93.06 204 TRP A N 1
ATOM 1524 C CA . TRP A 1 204 ? 17.552 1.335 -3.412 1.00 93.06 204 TRP A CA 1
ATOM 1525 C C . TRP A 1 204 ? 18.125 1.393 -4.819 1.00 93.06 204 TRP A C 1
ATOM 1527 O O . TRP A 1 204 ? 18.938 0.546 -5.190 1.00 93.06 204 TRP A O 1
ATOM 1537 N N . ASP A 1 205 ? 17.790 2.447 -5.560 1.00 91.12 205 ASP A N 1
ATOM 1538 C CA . ASP A 1 205 ? 18.342 2.662 -6.904 1.00 91.12 205 ASP A CA 1
ATOM 1539 C C . ASP A 1 205 ? 19.870 2.767 -6.903 1.00 91.12 205 ASP A C 1
ATOM 1541 O O . ASP A 1 205 ? 20.525 2.360 -7.857 1.00 91.12 205 ASP A O 1
ATOM 1545 N N . SER A 1 206 ? 20.455 3.205 -5.784 1.00 91.19 206 SER A N 1
ATOM 1546 C CA . SER A 1 206 ? 21.904 3.199 -5.533 1.00 91.19 206 SER A CA 1
ATOM 1547 C C . SER A 1 206 ? 22.529 1.798 -5.409 1.00 91.19 206 SER A C 1
ATOM 1549 O O . SER A 1 206 ? 23.747 1.675 -5.284 1.00 91.19 206 SER A O 1
ATOM 1551 N N . GLY A 1 207 ? 21.723 0.733 -5.395 1.00 91.44 207 GLY A N 1
ATOM 1552 C CA . GLY A 1 207 ? 22.144 -0.647 -5.147 1.00 91.44 207 GLY A CA 1
ATOM 1553 C C . GLY A 1 207 ? 22.326 -0.994 -3.664 1.00 91.44 207 GLY A C 1
ATOM 1554 O O . GLY A 1 207 ? 22.674 -2.133 -3.340 1.00 91.44 207 GLY A O 1
ATOM 1555 N N . ARG A 1 208 ? 22.093 -0.045 -2.742 1.00 94.19 208 ARG A N 1
ATOM 1556 C CA . ARG A 1 208 ? 22.065 -0.317 -1.296 1.00 94.19 208 ARG A CA 1
ATOM 1557 C C . ARG A 1 208 ? 20.976 -1.346 -0.995 1.00 94.19 208 ARG A C 1
ATOM 1559 O O . ARG A 1 208 ? 19.882 -1.255 -1.535 1.00 94.19 208 ARG A O 1
ATOM 1566 N N . VAL A 1 209 ? 21.264 -2.284 -0.091 1.00 95.06 209 VAL A N 1
ATOM 1567 C CA . VAL A 1 209 ? 20.324 -3.339 0.317 1.00 95.06 209 VAL A CA 1
ATOM 1568 C C . VAL A 1 209 ? 20.124 -3.319 1.824 1.00 95.06 209 VAL A C 1
ATOM 1570 O O . VAL A 1 209 ? 21.093 -3.466 2.576 1.00 95.06 209 VAL A O 1
ATOM 1573 N N . TRP A 1 210 ? 18.872 -3.272 2.258 1.00 94.94 210 TRP A N 1
ATOM 1574 C CA . TRP A 1 210 ? 18.468 -3.523 3.639 1.00 94.94 210 TRP A CA 1
ATOM 1575 C C . TRP A 1 210 ? 17.543 -4.739 3.682 1.00 94.94 210 TRP A C 1
ATOM 1577 O O . TRP A 1 210 ? 16.814 -5.003 2.728 1.00 94.94 210 TRP A O 1
ATOM 1587 N N . SER A 1 211 ? 17.597 -5.490 4.776 1.00 94.31 211 SER A N 1
ATOM 1588 C CA . SER A 1 211 ? 16.713 -6.629 4.997 1.00 94.31 211 SER A CA 1
ATOM 1589 C C . SER A 1 211 ? 16.338 -6.745 6.467 1.00 94.31 211 SER A C 1
ATOM 1591 O O . SER A 1 211 ? 17.164 -6.448 7.333 1.00 94.31 211 SER A O 1
ATOM 1593 N N . GLY A 1 212 ? 15.131 -7.229 6.737 1.00 91.81 212 GLY A N 1
ATOM 1594 C CA . GLY A 1 212 ? 14.601 -7.423 8.081 1.00 91.81 212 GLY A CA 1
ATOM 1595 C C . GLY A 1 212 ? 13.783 -8.704 8.201 1.00 91.81 212 GLY A C 1
ATOM 1596 O O . GLY A 1 212 ? 13.273 -9.235 7.213 1.00 91.81 212 GLY A O 1
ATOM 1597 N N . THR A 1 213 ? 13.669 -9.192 9.433 1.00 92.00 213 THR A N 1
ATOM 1598 C CA . THR A 1 213 ? 12.818 -10.325 9.804 1.00 92.00 213 THR A CA 1
ATOM 1599 C C . THR A 1 213 ? 11.961 -9.930 10.985 1.00 92.00 213 THR A C 1
ATOM 1601 O O . THR A 1 213 ? 12.486 -9.432 11.982 1.00 92.00 213 THR A O 1
ATOM 1604 N N . TYR A 1 214 ? 10.670 -10.205 10.895 1.00 88.88 214 TYR A N 1
ATOM 1605 C CA . TYR A 1 214 ? 9.705 -9.805 11.899 1.00 88.88 214 TYR A CA 1
ATOM 1606 C C . TYR A 1 214 ? 8.804 -10.976 12.275 1.00 88.88 214 TYR A C 1
ATOM 1608 O O . TYR A 1 214 ? 8.374 -11.722 11.396 1.00 88.88 214 TYR A O 1
ATOM 1616 N N . PRO A 1 215 ? 8.506 -11.159 13.564 1.00 87.62 215 PRO A N 1
ATOM 1617 C CA . PRO A 1 215 ? 7.592 -12.196 14.005 1.00 87.62 215 PRO A CA 1
ATOM 1618 C C . PRO A 1 215 ? 6.154 -11.898 13.559 1.00 87.62 215 PRO A C 1
ATOM 1620 O O . PRO A 1 215 ? 5.725 -10.744 13.499 1.00 87.62 215 PRO A O 1
ATOM 1623 N N . VAL A 1 216 ? 5.396 -12.956 13.276 1.00 85.62 216 VAL A N 1
ATOM 1624 C CA . VAL A 1 216 ? 3.999 -12.897 12.834 1.00 85.62 216 VAL A CA 1
ATOM 1625 C C . VAL A 1 216 ? 3.139 -13.787 13.724 1.00 85.62 216 VAL A C 1
ATOM 1627 O O . VAL A 1 216 ? 3.426 -14.969 13.898 1.00 85.62 216 VAL A O 1
ATOM 1630 N N . GLY A 1 217 ? 2.060 -13.226 14.267 1.00 75.62 217 GLY A N 1
ATOM 1631 C CA . GLY A 1 217 ? 1.065 -13.958 15.053 1.00 75.62 217 GLY A CA 1
ATOM 1632 C C . GLY A 1 217 ? 1.543 -14.510 16.402 1.00 75.62 217 GLY A C 1
ATOM 1633 O O . GLY A 1 217 ? 0.913 -15.432 16.915 1.00 75.62 217 GLY A O 1
ATOM 1634 N N . ILE A 1 218 ? 2.623 -13.979 16.987 1.00 75.62 218 ILE A N 1
ATOM 1635 C CA . ILE A 1 218 ? 3.149 -14.409 18.294 1.00 75.62 218 ILE A CA 1
ATOM 1636 C C . ILE A 1 218 ? 3.202 -13.273 19.342 1.00 75.62 218 ILE A C 1
ATOM 1638 O O . ILE A 1 218 ? 3.227 -12.097 18.978 1.00 75.62 218 ILE A O 1
ATOM 1642 N N . PRO A 1 219 ? 3.259 -13.587 20.654 1.00 69.50 219 PRO A N 1
ATOM 1643 C CA . PRO A 1 219 ? 3.296 -12.597 21.738 1.00 69.50 219 PRO A CA 1
ATOM 1644 C C . PRO A 1 219 ? 4.632 -11.847 21.866 1.00 69.50 219 PRO A C 1
ATOM 1646 O O . PRO A 1 219 ? 5.412 -12.097 22.783 1.00 69.50 219 PRO A O 1
ATOM 1649 N N . GLN A 1 220 ? 4.919 -10.917 20.955 1.00 68.75 220 GLN A N 1
ATOM 1650 C CA . GLN A 1 220 ? 6.117 -10.068 21.012 1.00 68.75 220 GLN A CA 1
ATOM 1651 C C . GLN A 1 220 ? 5.783 -8.592 20.762 1.00 68.75 220 GLN A C 1
ATOM 1653 O O . GLN A 1 220 ? 4.791 -8.269 20.114 1.00 68.75 220 GLN A O 1
ATOM 1658 N N . ALA A 1 221 ? 6.630 -7.694 21.278 1.00 63.75 221 ALA A N 1
ATOM 1659 C CA . ALA A 1 221 ? 6.414 -6.244 21.235 1.00 63.75 221 ALA A CA 1
ATOM 1660 C C . ALA A 1 221 ? 6.363 -5.655 19.809 1.00 63.75 221 ALA A C 1
ATOM 1662 O O . ALA A 1 221 ? 5.788 -4.591 19.616 1.00 63.75 221 ALA A O 1
ATOM 1663 N N . GLN A 1 222 ? 6.932 -6.342 18.814 1.00 71.19 222 GLN A N 1
ATOM 1664 C CA . GLN A 1 222 ? 6.921 -5.947 17.399 1.00 71.19 222 GLN A CA 1
ATOM 1665 C C . GLN A 1 222 ? 6.448 -7.114 16.530 1.00 71.19 222 GLN A C 1
ATOM 1667 O O . GLN A 1 222 ? 7.206 -7.665 15.737 1.00 71.19 222 GLN A O 1
ATOM 1672 N N . CYS A 1 223 ? 5.207 -7.542 16.747 1.00 83.44 223 CYS A N 1
ATOM 1673 C CA . CYS A 1 223 ? 4.594 -8.632 16.001 1.00 83.44 223 CYS A CA 1
ATOM 1674 C C . CYS A 1 223 ? 3.599 -8.106 14.967 1.00 83.44 223 CYS A C 1
ATOM 1676 O O . CYS A 1 223 ? 2.798 -7.226 15.285 1.00 83.44 223 CYS A O 1
ATOM 1678 N N . TYR A 1 224 ? 3.615 -8.677 13.764 1.00 88.69 224 TYR A N 1
ATOM 1679 C CA . TYR A 1 224 ? 2.643 -8.383 12.714 1.00 88.69 224 TYR A CA 1
ATOM 1680 C C . TYR A 1 224 ? 1.532 -9.436 12.647 1.00 88.69 224 TYR A C 1
ATOM 1682 O O . TYR A 1 224 ? 1.672 -10.584 13.074 1.00 88.69 224 TYR A O 1
ATOM 1690 N N . CYS A 1 225 ? 0.383 -9.038 12.120 1.00 87.38 225 CYS A N 1
ATOM 1691 C CA . CYS A 1 225 ? -0.663 -9.946 11.689 1.00 87.38 225 CYS A CA 1
ATOM 1692 C C . CYS A 1 225 ? -0.306 -10.567 10.340 1.00 87.38 225 CYS A C 1
ATOM 1694 O O . CYS A 1 225 ? 0.409 -9.987 9.526 1.00 87.38 225 CYS A O 1
ATOM 1696 N N . ARG A 1 226 ? -0.872 -11.743 10.084 1.00 85.75 226 ARG A N 1
ATOM 1697 C CA . ARG A 1 226 ? -0.912 -12.313 8.743 1.00 85.75 226 ARG A CA 1
ATOM 1698 C C . ARG A 1 226 ? -2.088 -11.697 7.974 1.00 85.75 226 ARG A C 1
ATOM 1700 O O . ARG A 1 226 ? -3.205 -11.803 8.478 1.00 85.75 226 ARG A O 1
ATOM 1707 N N . PRO A 1 227 ? -1.886 -11.123 6.776 1.00 82.94 227 PRO A N 1
ATOM 1708 C CA . PRO A 1 227 ? -2.972 -10.591 5.951 1.00 82.94 227 PRO A CA 1
ATOM 1709 C C . PRO A 1 227 ? -3.698 -11.715 5.189 1.00 82.94 227 PRO A C 1
ATOM 1711 O O . PRO A 1 227 ? -3.798 -11.675 3.967 1.00 82.94 227 PRO A O 1
ATOM 1714 N N . ALA A 1 228 ? -4.150 -12.764 5.887 1.00 81.69 228 ALA A N 1
ATOM 1715 C CA . ALA A 1 228 ? -4.853 -13.887 5.268 1.00 81.69 228 ALA A CA 1
ATOM 1716 C C . ALA A 1 228 ? -5.903 -14.521 6.187 1.00 81.69 228 ALA A C 1
ATOM 1718 O O . ALA A 1 228 ? -5.805 -14.452 7.413 1.00 81.69 228 ALA A O 1
ATOM 1719 N N . GLY A 1 229 ? -6.870 -15.197 5.568 1.00 84.19 229 GLY A N 1
ATOM 1720 C CA . GLY A 1 229 ? -8.008 -15.810 6.234 1.00 84.19 229 GLY A CA 1
ATOM 1721 C C . GLY A 1 229 ? -8.990 -14.770 6.764 1.00 84.19 229 GLY A C 1
ATOM 1722 O O . GLY A 1 229 ? -9.070 -13.648 6.270 1.00 84.19 229 GLY A O 1
ATOM 1723 N N . ARG A 1 230 ? -9.751 -15.158 7.786 1.00 90.06 230 ARG A N 1
ATOM 1724 C CA . ARG A 1 230 ? -10.688 -14.268 8.473 1.00 90.06 230 ARG A CA 1
ATOM 1725 C C . ARG A 1 230 ? -9.982 -13.585 9.638 1.00 90.06 230 ARG A C 1
ATOM 1727 O O . ARG A 1 230 ? -9.636 -14.254 10.611 1.00 90.06 230 ARG A O 1
ATOM 1734 N N . LEU A 1 231 ? -9.812 -12.269 9.555 1.00 92.00 231 LEU A N 1
ATOM 1735 C CA . LEU A 1 231 ? -9.259 -11.445 10.625 1.00 92.00 231 LEU A CA 1
ATOM 1736 C C . LEU A 1 231 ? -10.393 -10.776 11.399 1.00 92.00 231 LEU A C 1
ATOM 1738 O O . LEU A 1 231 ? -11.189 -10.035 10.823 1.00 92.00 231 LEU A O 1
ATOM 1742 N N . ARG A 1 232 ? -10.466 -11.023 12.707 1.00 95.81 232 ARG A N 1
ATOM 1743 C CA . ARG A 1 232 ? -11.535 -10.511 13.572 1.00 95.81 232 ARG A CA 1
ATOM 1744 C C . ARG A 1 232 ? -11.080 -9.259 14.304 1.00 95.81 232 ARG A C 1
ATOM 1746 O O . ARG A 1 232 ? -10.137 -9.313 15.097 1.00 95.81 232 ARG A O 1
ATOM 1753 N N . LEU A 1 233 ? -11.777 -8.151 14.088 1.00 97.38 233 LEU A N 1
ATOM 1754 C CA . LEU A 1 233 ? -11.485 -6.861 14.707 1.00 97.38 233 LEU A CA 1
ATOM 1755 C C . LEU A 1 233 ? -12.619 -6.481 15.660 1.00 97.38 233 LEU A C 1
ATOM 1757 O O . LEU A 1 233 ? -13.784 -6.463 15.264 1.00 97.38 233 LEU A O 1
ATOM 1761 N N . LEU A 1 234 ? -12.277 -6.129 16.899 1.00 98.06 234 LEU A N 1
ATOM 1762 C CA . LEU A 1 234 ? -13.190 -5.418 17.790 1.00 98.06 234 LEU A CA 1
ATOM 1763 C C . LEU A 1 234 ? -12.870 -3.929 17.734 1.00 98.06 234 LEU A C 1
ATOM 1765 O O . LEU A 1 234 ? -11.818 -3.514 18.214 1.00 98.06 234 LEU A O 1
ATOM 1769 N N . VAL A 1 235 ? -13.779 -3.135 17.181 1.00 98.06 235 VAL A N 1
ATOM 1770 C CA . VAL A 1 235 ? -13.660 -1.677 17.111 1.00 98.06 235 VAL A CA 1
ATOM 1771 C C . VAL A 1 235 ? -14.503 -1.055 18.212 1.00 98.06 235 VAL A C 1
ATOM 1773 O O . VAL A 1 235 ? -15.729 -1.158 18.213 1.00 98.06 235 VAL A O 1
ATOM 1776 N N . VAL A 1 236 ? -13.840 -0.430 19.178 1.00 97.62 236 VAL A N 1
ATOM 1777 C CA . VAL A 1 236 ? -14.470 0.226 20.321 1.00 97.62 236 VAL A CA 1
ATOM 1778 C C . VAL A 1 236 ? -14.488 1.725 20.080 1.00 97.62 236 VAL A C 1
ATOM 1780 O O . VAL A 1 236 ? -13.442 2.371 20.086 1.00 97.62 236 VAL A O 1
ATOM 1783 N N . PHE A 1 237 ? -15.682 2.282 19.924 1.00 96.31 237 PHE A N 1
ATOM 1784 C CA . PHE A 1 237 ? -15.874 3.724 19.962 1.00 96.31 237 PHE A CA 1
ATOM 1785 C C . PHE A 1 237 ? -15.849 4.205 21.410 1.00 96.31 237 PHE A C 1
ATOM 1787 O O . PHE A 1 237 ? -16.601 3.700 22.251 1.00 96.31 237 PHE A O 1
ATOM 1794 N N . VAL A 1 238 ? -14.988 5.174 21.697 1.00 95.44 238 VAL A N 1
ATOM 1795 C CA . VAL A 1 238 ? -14.891 5.829 23.000 1.00 95.44 238 VAL A CA 1
ATOM 1796 C C . VAL A 1 238 ? -15.464 7.227 22.856 1.00 95.44 238 VAL A C 1
ATOM 1798 O O . VAL A 1 238 ? -14.885 8.085 22.197 1.00 95.44 238 VAL A O 1
ATOM 1801 N N . ASP A 1 239 ? -16.629 7.437 23.453 1.00 93.75 239 ASP A N 1
ATOM 1802 C CA . ASP A 1 239 ? -17.411 8.655 23.292 1.00 93.75 239 ASP A CA 1
ATOM 1803 C C . ASP A 1 239 ? -17.261 9.589 24.489 1.00 93.75 239 ASP A C 1
ATOM 1805 O O . ASP A 1 239 ? -17.714 9.303 25.603 1.00 93.75 239 ASP A O 1
ATOM 1809 N N . TYR A 1 240 ? -16.628 10.730 24.224 1.00 92.00 240 TYR A N 1
ATOM 1810 C CA . TYR A 1 240 ? -16.387 11.799 25.188 1.00 92.00 240 TYR A CA 1
ATOM 1811 C C . TYR A 1 240 ? -17.593 12.741 25.335 1.00 92.00 240 TYR A C 1
ATOM 1813 O O . TYR A 1 240 ? -17.551 13.667 26.147 1.00 92.00 240 TYR A O 1
ATOM 1821 N N . ARG A 1 241 ? -18.688 12.489 24.598 1.00 91.19 241 ARG A N 1
ATOM 1822 C CA . ARG A 1 241 ? -19.937 13.272 24.574 1.00 91.19 241 ARG A CA 1
ATOM 1823 C C . ARG A 1 241 ? -19.746 14.725 24.150 1.00 91.19 241 ARG A C 1
ATOM 1825 O O . ARG A 1 241 ? -20.506 15.604 24.548 1.00 91.19 241 ARG A O 1
ATOM 1832 N N . ASN A 1 242 ? -18.711 14.969 23.359 1.00 89.81 242 ASN A N 1
ATOM 1833 C CA . ASN A 1 242 ? -18.356 16.276 22.817 1.00 89.81 242 ASN A CA 1
ATOM 1834 C C . ASN A 1 242 ? -18.293 16.262 21.279 1.00 89.81 242 ASN A C 1
ATOM 1836 O O . ASN A 1 242 ? -17.738 17.181 20.679 1.00 89.81 242 ASN A O 1
ATOM 1840 N N . THR A 1 243 ? -18.861 15.233 20.648 1.00 86.94 243 THR A N 1
ATOM 1841 C CA . THR A 1 243 ? -19.069 15.156 19.199 1.00 86.94 243 THR A CA 1
ATOM 1842 C C . THR A 1 243 ? -20.558 14.983 18.907 1.00 86.94 243 THR A C 1
ATOM 1844 O O . THR A 1 243 ? -21.307 14.492 19.752 1.00 86.94 243 THR A O 1
ATOM 1847 N N . ASP A 1 244 ? -20.987 15.343 17.697 1.00 86.88 244 ASP A N 1
ATOM 1848 C CA . ASP A 1 244 ? -22.380 15.173 17.258 1.00 86.88 244 ASP A CA 1
ATOM 1849 C C . ASP A 1 244 ? -22.686 13.747 16.750 1.00 86.88 244 ASP A C 1
ATOM 1851 O O . ASP A 1 244 ? -23.768 13.482 16.220 1.00 86.88 244 ASP A O 1
ATOM 1855 N N . LEU A 1 245 ? -21.739 12.806 16.868 1.00 89.06 245 LEU A N 1
ATOM 1856 C CA . LEU A 1 245 ? -21.885 11.458 16.324 1.00 89.06 245 LEU A CA 1
ATOM 1857 C C . LEU A 1 245 ? -22.558 10.521 17.337 1.00 89.06 245 LEU A C 1
ATOM 1859 O O . LEU A 1 245 ? -21.956 10.116 18.330 1.00 89.06 245 LEU A O 1
ATOM 1863 N N . SER A 1 246 ? -23.802 10.120 17.059 1.00 91.19 246 SER A N 1
ATOM 1864 C CA . SER A 1 246 ? -24.509 9.154 17.905 1.00 91.19 246 SER A CA 1
ATOM 1865 C C . SER A 1 246 ? -23.893 7.753 17.838 1.00 91.19 246 SER A C 1
ATOM 1867 O O . SER A 1 246 ? -23.212 7.382 16.875 1.00 91.19 246 SER A O 1
ATOM 1869 N N . ARG A 1 247 ? -24.203 6.924 18.841 1.00 93.62 247 ARG A N 1
ATOM 1870 C CA . ARG A 1 247 ? -23.823 5.506 18.871 1.00 93.62 247 ARG A CA 1
ATOM 1871 C C . ARG A 1 247 ? -24.273 4.762 17.614 1.00 93.62 247 ARG A C 1
ATOM 1873 O O . ARG A 1 247 ? -23.492 4.013 17.032 1.00 93.62 247 ARG A O 1
ATOM 1880 N N . GLU A 1 248 ? -25.523 4.946 17.204 1.00 94.50 248 GLU A N 1
ATOM 1881 C CA . GLU A 1 248 ? -26.105 4.266 16.046 1.00 94.50 248 GLU A CA 1
ATOM 1882 C C . GLU A 1 248 ? -25.416 4.698 14.749 1.00 94.50 248 GLU A C 1
ATOM 1884 O O . GLU A 1 248 ? -25.113 3.852 13.909 1.00 94.50 248 GLU A O 1
ATOM 1889 N N . ALA A 1 249 ? -25.109 5.993 14.611 1.00 92.75 249 ALA A N 1
ATOM 1890 C CA . ALA A 1 249 ? -24.402 6.522 13.451 1.00 92.75 249 ALA A CA 1
ATOM 1891 C C . ALA A 1 249 ? -22.964 5.982 13.365 1.00 92.75 249 ALA A C 1
ATOM 1893 O O . ALA A 1 249 ? -22.542 5.547 12.295 1.00 92.75 249 ALA A O 1
ATOM 1894 N N . ALA A 1 250 ? -22.239 5.934 14.488 1.00 92.75 250 ALA A N 1
ATOM 1895 C CA . ALA A 1 250 ? -20.883 5.385 14.546 1.00 92.75 250 ALA A CA 1
ATOM 1896 C C . ALA A 1 250 ? -20.839 3.891 14.173 1.00 92.75 250 ALA A C 1
ATOM 1898 O O . ALA A 1 250 ? -20.044 3.471 13.329 1.00 92.75 250 ALA A O 1
ATOM 1899 N N . LEU A 1 251 ? -21.734 3.082 14.751 1.00 95.38 251 LEU A N 1
ATOM 1900 C CA . LEU A 1 251 ? -21.812 1.644 14.461 1.00 95.38 251 LEU A CA 1
ATOM 1901 C C . LEU A 1 251 ? -22.300 1.361 13.028 1.00 95.38 251 LEU A C 1
ATOM 1903 O O . LEU A 1 251 ? -21.816 0.427 12.381 1.00 95.38 251 LEU A O 1
ATOM 1907 N N . GLY A 1 252 ? -23.228 2.175 12.516 1.00 95.69 252 GLY A N 1
ATOM 1908 C CA . GLY A 1 252 ? -23.675 2.114 11.125 1.00 95.69 252 GLY A CA 1
ATOM 1909 C C . GLY A 1 252 ? -22.543 2.424 10.144 1.00 95.69 252 GLY A C 1
ATOM 1910 O O . GLY A 1 252 ? -22.321 1.657 9.207 1.00 95.69 252 GLY A O 1
ATOM 1911 N N . ALA A 1 253 ? -21.772 3.482 10.410 1.00 94.19 253 ALA A N 1
ATOM 1912 C CA . ALA A 1 253 ? -20.607 3.862 9.613 1.00 94.19 253 ALA A CA 1
ATOM 1913 C C . ALA A 1 253 ? -19.525 2.773 9.605 1.00 94.19 253 ALA A C 1
ATOM 1915 O O . ALA A 1 253 ? -18.970 2.470 8.553 1.00 94.19 253 ALA A O 1
ATOM 1916 N N . LEU A 1 254 ? -19.273 2.128 10.751 1.00 96.31 254 LEU A N 1
ATOM 1917 C CA . LEU A 1 254 ? -18.346 0.997 10.834 1.00 96.31 254 LEU A CA 1
ATOM 1918 C C . LEU A 1 254 ? -18.794 -0.184 9.968 1.00 96.31 254 LEU A C 1
ATOM 1920 O O . LEU A 1 254 ? -17.983 -0.790 9.272 1.00 96.31 254 LEU A O 1
ATOM 1924 N N . THR A 1 255 ? -20.087 -0.506 10.008 1.00 97.12 255 THR A N 1
ATOM 1925 C CA . THR A 1 255 ? -20.658 -1.595 9.205 1.00 97.12 255 THR A CA 1
ATOM 1926 C C . THR A 1 255 ? -20.497 -1.314 7.711 1.00 97.12 255 THR A C 1
ATOM 1928 O O . THR A 1 255 ? -20.121 -2.204 6.947 1.00 97.12 255 THR A O 1
ATOM 1931 N N . ALA A 1 256 ? -20.754 -0.073 7.295 1.00 95.50 256 ALA A N 1
ATOM 1932 C CA . ALA A 1 256 ? -20.611 0.354 5.910 1.00 95.50 256 ALA A CA 1
ATOM 1933 C C . ALA A 1 256 ? -19.137 0.327 5.454 1.00 95.50 256 ALA A C 1
ATOM 1935 O O . ALA A 1 256 ? -18.823 -0.311 4.447 1.00 95.50 256 ALA A O 1
ATOM 1936 N N . ALA A 1 257 ? -18.219 0.846 6.276 1.00 93.25 257 ALA A N 1
ATOM 1937 C CA . ALA A 1 257 ? -16.779 0.807 6.024 1.00 93.25 257 ALA A CA 1
ATOM 1938 C C . ALA A 1 257 ? -16.232 -0.630 5.910 1.00 93.25 257 ALA A C 1
ATOM 1940 O O . ALA A 1 257 ? -15.464 -0.937 4.998 1.00 93.25 257 ALA A O 1
ATOM 1941 N N . ALA A 1 258 ? -16.658 -1.543 6.792 1.00 95.81 258 ALA A N 1
ATOM 1942 C CA . ALA A 1 258 ? -16.261 -2.953 6.741 1.00 95.81 258 ALA A CA 1
ATOM 1943 C C . ALA A 1 258 ? -16.783 -3.660 5.483 1.00 95.81 258 ALA A C 1
ATOM 1945 O O . ALA A 1 258 ? -16.075 -4.471 4.877 1.00 95.81 258 ALA A O 1
ATOM 1946 N N . LYS A 1 259 ? -18.007 -3.332 5.052 1.00 95.50 259 LYS A N 1
ATOM 1947 C CA . LYS A 1 259 ? -18.561 -3.827 3.788 1.00 95.50 259 LYS A CA 1
ATOM 1948 C C . LYS A 1 259 ? -17.751 -3.319 2.595 1.00 95.50 259 LYS A C 1
ATOM 1950 O O . LYS A 1 259 ? -17.448 -4.113 1.707 1.00 95.50 259 LYS A O 1
ATOM 1955 N N . GLN A 1 260 ? -17.391 -2.035 2.584 1.00 89.50 260 GLN A N 1
ATOM 1956 C CA . GLN A 1 260 ? -16.557 -1.451 1.535 1.00 89.50 260 GLN A CA 1
ATOM 1957 C C . GLN A 1 260 ? -15.179 -2.125 1.482 1.00 89.50 260 GLN A C 1
ATOM 1959 O O . GLN A 1 260 ? -14.774 -2.582 0.418 1.00 89.50 260 GLN A O 1
ATOM 1964 N N . ALA A 1 261 ? -14.503 -2.289 2.623 1.00 88.75 261 ALA A N 1
ATOM 1965 C CA . ALA A 1 261 ? -13.207 -2.967 2.688 1.00 88.75 261 ALA A CA 1
ATOM 1966 C C . ALA A 1 261 ? -13.251 -4.405 2.154 1.00 88.75 261 ALA A C 1
ATOM 1968 O O . ALA A 1 261 ? -12.427 -4.780 1.322 1.00 88.75 261 ALA A O 1
ATOM 1969 N N . ASN A 1 262 ? -14.243 -5.201 2.558 1.00 91.69 262 ASN A N 1
ATOM 1970 C CA . ASN A 1 262 ? -14.384 -6.565 2.046 1.00 91.69 262 ASN A CA 1
ATOM 1971 C C . ASN A 1 262 ? -14.740 -6.614 0.550 1.00 91.69 262 ASN A C 1
ATOM 1973 O O . ASN A 1 262 ? -14.259 -7.496 -0.160 1.00 91.69 262 ASN A O 1
ATOM 1977 N N . ALA A 1 263 ? -15.549 -5.674 0.048 1.00 88.75 263 ALA A N 1
ATOM 1978 C CA . ALA A 1 263 ? -15.856 -5.587 -1.381 1.00 88.75 263 ALA A CA 1
ATOM 1979 C C . ALA A 1 263 ? -14.602 -5.285 -2.218 1.00 88.75 263 ALA A C 1
ATOM 1981 O O . ALA A 1 263 ? -14.419 -5.855 -3.292 1.00 88.75 263 ALA A O 1
ATOM 1982 N N . GLU A 1 264 ? -13.719 -4.436 -1.701 1.00 82.56 264 GLU A N 1
ATOM 1983 C CA . GLU A 1 264 ? -12.442 -4.080 -2.322 1.00 82.56 264 GLU A CA 1
ATOM 1984 C C . GLU A 1 264 ? -11.470 -5.266 -2.344 1.00 82.56 264 GLU A C 1
ATOM 1986 O O . GLU A 1 264 ? -10.916 -5.589 -3.395 1.00 82.56 264 GLU A O 1
ATOM 1991 N N . LEU A 1 265 ? -11.349 -5.998 -1.231 1.00 82.00 265 LEU A N 1
ATOM 1992 C CA . LEU A 1 265 ? -10.564 -7.239 -1.163 1.00 82.00 265 LEU A CA 1
ATOM 1993 C C . LEU A 1 265 ? -11.088 -8.307 -2.141 1.00 82.00 265 LEU A C 1
ATOM 1995 O O . LEU A 1 265 ? -10.299 -8.993 -2.795 1.00 82.00 265 LEU A O 1
ATOM 1999 N N . ALA A 1 266 ? -12.411 -8.421 -2.288 1.00 84.25 266 ALA A N 1
ATOM 2000 C CA . ALA A 1 266 ? -13.036 -9.326 -3.250 1.00 84.25 266 ALA A CA 1
ATOM 2001 C C . ALA A 1 266 ? -12.823 -8.906 -4.704 1.00 84.25 266 ALA A C 1
ATOM 2003 O O . ALA A 1 266 ? -12.532 -9.764 -5.539 1.00 84.25 266 ALA A O 1
ATOM 2004 N N . ARG A 1 267 ? -12.910 -7.606 -5.007 1.00 80.56 267 ARG A N 1
ATOM 2005 C CA . ARG A 1 267 ? -12.597 -7.087 -6.343 1.00 80.56 267 ARG A CA 1
ATOM 2006 C C . ARG A 1 267 ? -11.147 -7.384 -6.711 1.00 80.56 267 ARG A C 1
ATOM 2008 O O . ARG A 1 267 ? -10.901 -7.947 -7.768 1.00 80.56 267 ARG A O 1
ATOM 2015 N N . CYS A 1 268 ? -10.213 -7.123 -5.796 1.00 75.06 268 CYS A N 1
ATOM 2016 C CA . CYS A 1 268 ? -8.794 -7.408 -6.011 1.00 75.06 268 CYS A CA 1
ATOM 2017 C C . CYS A 1 268 ? -8.529 -8.892 -6.297 1.00 75.06 268 CYS A C 1
ATOM 2019 O O . CYS A 1 268 ? -7.722 -9.220 -7.164 1.00 75.06 268 CYS A O 1
ATOM 2021 N N . ALA A 1 269 ? -9.216 -9.792 -5.591 1.00 75.69 269 ALA A N 1
ATOM 2022 C CA . ALA A 1 269 ? -9.118 -11.222 -5.851 1.00 75.69 269 ALA A CA 1
ATOM 2023 C C . ALA A 1 269 ? -9.653 -11.598 -7.238 1.00 75.69 269 ALA A C 1
ATOM 2025 O O . ALA A 1 269 ? -8.984 -12.322 -7.970 1.00 75.69 269 ALA A O 1
ATOM 2026 N N . ALA A 1 270 ? -10.816 -11.068 -7.624 1.00 76.75 270 ALA A N 1
ATOM 2027 C CA . ALA A 1 270 ? -11.393 -11.307 -8.943 1.00 76.75 270 ALA A CA 1
ATOM 2028 C C . ALA A 1 270 ? -10.491 -10.782 -10.076 1.00 76.75 270 ALA A C 1
ATOM 2030 O O . ALA A 1 270 ? -10.244 -11.509 -11.039 1.00 76.75 270 ALA A O 1
ATOM 2031 N N . ASP A 1 271 ? -9.943 -9.572 -9.929 1.00 70.75 271 ASP A N 1
ATOM 2032 C CA . ASP A 1 271 ? -9.031 -8.950 -10.901 1.00 70.75 271 ASP A CA 1
ATOM 2033 C C . ASP A 1 271 ? -7.724 -9.746 -11.054 1.00 70.75 271 ASP A C 1
ATOM 2035 O O . ASP A 1 271 ? -7.136 -9.797 -12.135 1.00 70.75 271 ASP A O 1
ATOM 2039 N N . ALA A 1 272 ? -7.281 -10.408 -9.982 1.00 69.38 272 ALA A N 1
ATOM 2040 C CA . ALA A 1 272 ? -6.128 -11.304 -9.988 1.00 69.38 272 ALA A CA 1
ATOM 2041 C C . ALA A 1 272 ? -6.453 -12.737 -10.462 1.00 69.38 272 ALA A C 1
ATOM 2043 O O . ALA A 1 272 ? -5.556 -13.577 -10.503 1.00 69.38 272 ALA A O 1
ATOM 2044 N N . GLY A 1 273 ? -7.710 -13.041 -10.810 1.00 70.50 273 GLY A N 1
ATOM 2045 C CA . GLY A 1 273 ? -8.144 -14.380 -11.228 1.00 70.50 273 GLY A CA 1
ATOM 2046 C C . GLY A 1 273 ? -8.298 -15.389 -10.082 1.00 70.50 273 GLY A C 1
ATOM 2047 O O . GLY A 1 273 ? -8.412 -16.593 -10.320 1.00 70.50 273 GLY A O 1
ATOM 2048 N N . TRP A 1 274 ? -8.306 -14.927 -8.832 1.00 74.00 274 TRP A N 1
ATOM 2049 C CA . TRP A 1 274 ? -8.476 -15.763 -7.647 1.00 74.00 274 TRP A CA 1
ATOM 2050 C C . TRP A 1 274 ? -9.948 -16.116 -7.414 1.00 74.00 274 TRP A C 1
ATOM 2052 O O . TRP A 1 274 ? -10.857 -15.342 -7.711 1.00 74.00 274 TRP A O 1
ATOM 2062 N N . LYS A 1 275 ? -10.203 -17.292 -6.829 1.00 79.12 275 LYS A N 1
ATOM 2063 C CA . LYS A 1 275 ? -11.577 -17.761 -6.558 1.00 79.12 275 LYS A CA 1
ATOM 2064 C C . LYS A 1 275 ? -12.237 -17.040 -5.381 1.00 79.12 275 LYS A C 1
ATOM 2066 O O . LYS A 1 275 ? -13.462 -17.033 -5.291 1.00 79.12 275 LYS A O 1
ATOM 2071 N N . ALA A 1 276 ? -11.437 -16.500 -4.464 1.00 82.31 276 ALA A N 1
ATOM 2072 C CA . ALA A 1 276 ? -11.890 -15.823 -3.257 1.00 82.31 276 ALA A CA 1
ATOM 2073 C C . ALA A 1 276 ? -10.825 -14.829 -2.743 1.00 82.31 276 ALA A C 1
ATOM 2075 O O . ALA A 1 276 ? -9.640 -14.989 -3.065 1.00 82.31 276 ALA A O 1
ATOM 2076 N N . PRO A 1 277 ? -11.219 -13.835 -1.922 1.00 81.12 277 PRO A N 1
ATOM 2077 C CA . PRO A 1 277 ? -10.279 -12.978 -1.202 1.00 81.12 277 PRO A CA 1
ATOM 2078 C C . PRO A 1 277 ? -9.286 -13.782 -0.357 1.00 81.12 277 PRO A C 1
ATOM 2080 O O . PRO A 1 277 ? -9.667 -14.747 0.302 1.00 81.12 277 PRO A O 1
ATOM 2083 N N . ILE A 1 278 ? -8.021 -13.346 -0.324 1.00 77.25 278 ILE A N 1
ATOM 2084 C CA . ILE A 1 278 ? -7.016 -13.902 0.600 1.00 77.25 278 ILE A CA 1
ATOM 2085 C C . ILE A 1 278 ? -7.348 -13.524 2.049 1.00 77.25 278 ILE A C 1
ATOM 2087 O O . ILE A 1 278 ? -7.114 -14.321 2.953 1.00 77.25 278 ILE A O 1
ATOM 2091 N N . LEU A 1 279 ? -7.901 -12.327 2.261 1.00 85.50 279 LEU A N 1
ATOM 2092 C CA . LEU A 1 279 ? -8.259 -11.757 3.556 1.00 85.50 279 LEU A CA 1
ATOM 2093 C C . LEU A 1 279 ? -9.746 -11.390 3.568 1.00 85.50 279 LEU A C 1
ATOM 2095 O O . LEU A 1 279 ? -10.243 -10.785 2.620 1.00 85.50 279 LEU A O 1
ATOM 2099 N N . GLU A 1 280 ? -10.420 -11.704 4.669 1.00 91.06 280 GLU A N 1
ATOM 2100 C CA . GLU A 1 280 ? -11.769 -11.244 4.997 1.00 91.06 280 GLU A CA 1
ATOM 2101 C C . GLU A 1 280 ? -11.740 -10.573 6.375 1.00 91.06 280 GLU A C 1
ATOM 2103 O O . GLU A 1 280 ? -11.171 -11.110 7.331 1.00 91.06 280 GLU A O 1
ATOM 2108 N N . LEU A 1 281 ? -12.354 -9.398 6.486 1.00 94.62 281 LEU A N 1
ATOM 2109 C CA . LEU A 1 281 ? -12.462 -8.655 7.736 1.00 94.62 281 LEU A CA 1
ATOM 2110 C C . LEU A 1 281 ? -13.797 -8.959 8.419 1.00 94.62 281 LEU A C 1
ATOM 2112 O O . LEU A 1 281 ? -14.863 -8.642 7.891 1.00 94.62 281 LEU A O 1
ATOM 2116 N N . ASP A 1 282 ? -13.728 -9.515 9.625 1.00 97.00 282 ASP A N 1
ATOM 2117 C CA . ASP A 1 282 ? -14.869 -9.738 10.511 1.00 97.00 282 ASP A CA 1
ATOM 2118 C C . ASP A 1 282 ? -14.867 -8.688 11.621 1.00 97.00 282 ASP A C 1
ATOM 2120 O O . ASP A 1 282 ? -14.145 -8.795 12.615 1.00 97.00 282 ASP A O 1
ATOM 2124 N N . VAL A 1 283 ? -15.634 -7.625 11.410 1.00 97.88 283 VAL A N 1
ATOM 2125 C CA . VAL A 1 283 ? -15.576 -6.421 12.238 1.00 97.88 283 VAL A CA 1
ATOM 2126 C C . VAL A 1 283 ? -16.791 -6.357 13.157 1.00 97.88 283 VAL A C 1
ATOM 2128 O O . VAL A 1 283 ? -17.931 -6.309 12.697 1.00 97.88 283 VAL A O 1
ATOM 2131 N N . ALA A 1 284 ? -16.544 -6.299 14.465 1.00 97.81 284 ALA A N 1
ATOM 2132 C CA . ALA A 1 284 ? -17.565 -6.051 15.475 1.00 97.81 284 ALA A CA 1
ATOM 2133 C C . ALA A 1 284 ? -17.378 -4.668 16.104 1.00 97.81 284 ALA A C 1
ATOM 2135 O O . ALA A 1 284 ? -16.259 -4.260 16.414 1.00 97.81 284 ALA A O 1
ATOM 2136 N N . GLY A 1 285 ? -18.486 -3.966 16.333 1.00 97.38 285 GLY A N 1
ATOM 2137 C CA . GLY A 1 285 ? -18.498 -2.673 17.008 1.00 97.38 285 GLY A CA 1
ATOM 2138 C C . GLY A 1 285 ? -18.859 -2.784 18.489 1.00 97.38 285 GLY A C 1
ATOM 2139 O O . GLY A 1 285 ? -19.768 -3.522 18.871 1.00 97.38 285 GLY A O 1
ATOM 2140 N N . ALA A 1 286 ? -18.182 -2.000 19.317 1.00 97.00 286 ALA A N 1
ATOM 2141 C CA . ALA A 1 286 ? -18.502 -1.768 20.719 1.00 97.00 286 ALA A CA 1
ATOM 2142 C C . ALA A 1 286 ? -18.511 -0.265 21.010 1.00 97.00 286 ALA A C 1
ATOM 2144 O O . ALA A 1 286 ? -17.994 0.536 20.233 1.00 97.00 286 ALA A O 1
ATOM 2145 N N . TYR A 1 287 ? -19.107 0.121 22.134 1.00 95.62 287 TYR A N 1
ATOM 2146 C CA . TYR A 1 287 ? -19.250 1.523 22.509 1.00 95.62 287 TYR A CA 1
ATOM 2147 C C . TYR A 1 287 ? -18.999 1.693 24.005 1.00 95.62 287 TYR A C 1
ATOM 2149 O O . TYR A 1 287 ? -19.544 0.935 24.809 1.00 95.62 287 TYR A O 1
ATOM 2157 N N . VAL A 1 288 ? -18.190 2.683 24.373 1.00 95.88 288 VAL A N 1
ATOM 2158 C CA . VAL A 1 288 ? -17.888 3.060 25.757 1.00 95.88 288 VAL A CA 1
ATOM 2159 C C . VAL A 1 288 ? -18.180 4.550 25.910 1.00 95.88 288 VAL A C 1
ATOM 2161 O O . VAL A 1 288 ? -17.540 5.372 25.265 1.00 95.88 288 VAL A O 1
ATOM 2164 N N . SER A 1 289 ? -19.149 4.901 26.760 1.00 92.88 289 SER A N 1
ATOM 2165 C CA . SER A 1 289 ? -19.537 6.294 27.024 1.00 92.88 289 SER A CA 1
ATOM 2166 C C . SER A 1 289 ? -20.020 6.467 28.468 1.00 92.88 289 SER A C 1
ATOM 2168 O O . SER A 1 289 ? -20.968 5.780 28.868 1.00 92.88 289 SER A O 1
ATOM 2170 N N . PRO A 1 290 ? -19.459 7.407 29.249 1.00 88.88 290 PRO A N 1
ATOM 2171 C CA . PRO A 1 290 ? -18.231 8.162 28.975 1.00 88.88 290 PRO A CA 1
ATOM 2172 C C . PRO A 1 290 ? -16.967 7.294 29.175 1.00 88.88 290 PRO A C 1
ATOM 2174 O O . PRO A 1 290 ? -17.051 6.227 29.797 1.00 88.88 290 PRO A O 1
ATOM 2177 N N . PRO A 1 291 ? -15.779 7.729 28.711 1.00 90.69 291 PRO A N 1
ATOM 2178 C CA . PRO A 1 291 ? -14.528 7.062 29.050 1.00 90.69 291 PRO A CA 1
ATOM 2179 C C . PRO A 1 291 ? -14.261 7.096 30.565 1.00 90.69 291 PRO A C 1
ATOM 2181 O O . PRO A 1 291 ? -14.482 8.122 31.211 1.00 90.69 291 PRO A O 1
ATOM 2184 N N . PRO A 1 292 ? -13.705 6.018 31.149 1.00 89.69 292 PRO A N 1
ATOM 2185 C CA . PRO A 1 292 ? -13.358 5.974 32.571 1.00 89.69 292 PRO A CA 1
ATOM 2186 C C . PRO A 1 292 ? -12.194 6.908 32.942 1.00 89.69 292 PRO A C 1
ATOM 2188 O O . PRO A 1 292 ? -11.986 7.213 34.115 1.00 89.69 292 PRO A O 1
ATOM 2191 N N . SER A 1 293 ? -11.381 7.327 31.971 1.00 89.44 293 SER A N 1
ATOM 2192 C CA . SER A 1 293 ? -10.265 8.257 32.165 1.00 89.44 293 SER A CA 1
ATOM 2193 C C . SER A 1 293 ? -10.004 9.020 30.862 1.00 89.44 293 SER A C 1
ATOM 2195 O O . SER A 1 293 ? -9.401 8.441 29.959 1.00 89.44 293 SER A O 1
ATOM 2197 N N . PRO A 1 294 ? -10.453 10.284 30.743 1.00 84.50 294 PRO A N 1
ATOM 2198 C CA . PRO A 1 294 ? -10.218 11.092 29.548 1.00 84.50 294 PRO A CA 1
ATOM 2199 C C . PRO A 1 294 ? -8.727 11.197 29.197 1.00 84.50 294 PRO A C 1
ATOM 2201 O O . PRO A 1 294 ? -7.889 11.320 30.094 1.00 84.50 294 PRO A O 1
ATOM 2204 N N . GLY A 1 295 ? -8.397 11.130 27.903 1.00 83.00 295 GLY A N 1
ATOM 2205 C CA . GLY A 1 295 ? -7.015 11.225 27.418 1.00 83.00 295 GLY A CA 1
ATOM 2206 C C . GLY A 1 295 ? -6.162 9.979 27.673 1.00 83.00 295 GLY A C 1
ATOM 2207 O O . GLY A 1 295 ? -4.938 10.044 27.609 1.00 83.00 295 GLY A O 1
ATOM 2208 N N . LYS A 1 296 ? -6.778 8.829 27.979 1.00 89.31 296 LYS A N 1
ATOM 2209 C CA . LYS A 1 296 ? -6.094 7.532 28.083 1.00 89.31 296 LYS A CA 1
ATOM 2210 C C . LYS A 1 296 ? -6.807 6.486 27.235 1.00 89.31 296 LYS A C 1
ATOM 2212 O O . LYS A 1 296 ? -8.032 6.477 27.160 1.00 89.31 296 LYS A O 1
ATOM 2217 N N . LEU A 1 297 ? -6.036 5.560 26.662 1.00 91.25 297 LEU A N 1
ATOM 2218 C CA . LEU A 1 297 ? -6.601 4.387 25.994 1.00 91.25 297 LEU A CA 1
ATOM 2219 C C . LEU A 1 297 ? -7.432 3.559 26.977 1.00 91.25 297 LEU A C 1
ATOM 2221 O O . LEU A 1 297 ? -7.018 3.339 28.122 1.00 91.25 297 LEU A O 1
ATOM 2225 N N . VAL A 1 298 ? -8.578 3.059 26.518 1.00 93.62 298 VAL A N 1
ATOM 2226 C CA . VAL A 1 298 ? -9.366 2.098 27.285 1.00 93.62 298 VAL A CA 1
ATOM 2227 C C . VAL A 1 298 ? -8.675 0.738 27.245 1.00 93.62 298 VAL A C 1
ATOM 2229 O O . VAL A 1 298 ? -8.289 0.218 26.201 1.00 93.62 298 VAL A O 1
ATOM 2232 N N . THR A 1 299 ? -8.493 0.136 28.413 1.00 94.62 299 THR A N 1
ATOM 2233 C CA . THR A 1 299 ? -7.889 -1.197 28.521 1.00 94.62 299 THR A CA 1
ATOM 2234 C C . THR A 1 299 ? -8.870 -2.277 28.068 1.00 94.62 299 THR A C 1
ATOM 2236 O O . THR A 1 299 ? -10.085 -2.116 28.186 1.00 94.62 299 THR A O 1
ATOM 2239 N N . ALA A 1 300 ? -8.367 -3.440 27.642 1.00 94.06 300 ALA A N 1
ATOM 2240 C CA . ALA A 1 300 ? -9.226 -4.571 27.281 1.00 94.06 300 ALA A CA 1
ATOM 2241 C C . ALA A 1 300 ? -10.161 -5.003 28.433 1.00 94.06 300 ALA A C 1
ATOM 2243 O O . ALA A 1 300 ? -11.313 -5.369 28.200 1.00 94.06 300 ALA A O 1
ATOM 2244 N N . ALA A 1 301 ? -9.698 -4.903 29.685 1.00 95.44 301 ALA A N 1
ATOM 2245 C CA . ALA A 1 301 ? -10.519 -5.168 30.866 1.00 95.44 301 ALA A CA 1
ATOM 2246 C C . ALA A 1 301 ? -11.675 -4.164 31.007 1.00 95.44 301 ALA A C 1
ATOM 2248 O O . ALA A 1 301 ? -12.802 -4.570 31.285 1.00 95.44 301 ALA A O 1
ATOM 2249 N N . GLN A 1 302 ? -11.414 -2.875 30.760 1.00 96.31 302 GLN A N 1
ATOM 2250 C CA . GLN A 1 302 ? -12.449 -1.838 30.765 1.00 96.31 302 GLN A CA 1
ATOM 2251 C C . GLN A 1 302 ? -13.457 -2.042 29.634 1.00 96.31 302 GLN A C 1
ATOM 2253 O O . GLN A 1 302 ? -14.656 -1.941 29.879 1.00 96.31 302 GLN A O 1
ATOM 2258 N N . VAL A 1 303 ? -13.002 -2.395 28.427 1.00 96.44 303 VAL A N 1
ATOM 2259 C CA . VAL A 1 303 ? -13.894 -2.744 27.307 1.00 96.44 303 VAL A CA 1
ATOM 2260 C C . VAL A 1 303 ? -14.815 -3.896 27.707 1.00 96.44 303 VAL A C 1
ATOM 2262 O O . VAL A 1 303 ? -16.032 -3.785 27.573 1.00 96.44 303 VAL A O 1
ATOM 2265 N N . LYS A 1 304 ? -14.263 -4.963 28.295 1.00 96.31 304 LYS A N 1
ATOM 2266 C CA . LYS A 1 304 ? -15.055 -6.098 28.779 1.00 96.31 304 LYS A CA 1
ATOM 2267 C C . LYS A 1 304 ? -16.081 -5.689 29.835 1.00 96.31 304 LYS A C 1
ATOM 2269 O O . LYS A 1 304 ? -17.232 -6.106 29.740 1.00 96.31 304 LYS A O 1
ATOM 2274 N N . SER A 1 305 ? -15.698 -4.873 30.818 1.00 96.75 305 SER A N 1
ATOM 2275 C CA . SER A 1 305 ? -16.614 -4.456 31.888 1.00 96.75 305 SER A CA 1
ATOM 2276 C C . SER A 1 305 ? -17.680 -3.456 31.438 1.00 96.75 305 SER A C 1
ATOM 2278 O O . SER A 1 305 ? -18.788 -3.492 31.959 1.00 96.75 305 SER A O 1
ATOM 2280 N N . LEU A 1 306 ? -17.350 -2.556 30.504 1.00 95.62 306 LEU A N 1
ATOM 2281 C CA . LEU A 1 306 ? -18.214 -1.432 30.119 1.00 95.62 306 LEU A CA 1
ATOM 2282 C C . LEU A 1 306 ? -19.072 -1.743 28.889 1.00 95.62 306 LEU A C 1
ATOM 2284 O O . LEU A 1 306 ? -20.222 -1.323 28.831 1.00 95.62 306 LEU A O 1
ATOM 2288 N N . ALA A 1 307 ? -18.535 -2.493 27.923 1.00 94.69 307 ALA A N 1
ATOM 2289 C CA . ALA A 1 307 ? -19.238 -2.867 26.696 1.00 94.69 307 ALA A CA 1
ATOM 2290 C C . ALA A 1 307 ? -19.743 -4.321 26.698 1.00 94.69 307 ALA A C 1
ATOM 2292 O O . ALA A 1 307 ? -20.491 -4.706 25.802 1.00 94.69 307 ALA A O 1
ATOM 2293 N N . GLY A 1 308 ? -19.342 -5.146 27.675 1.00 95.50 308 GLY A N 1
ATOM 2294 C CA . GLY A 1 308 ? -19.792 -6.539 27.800 1.00 95.50 308 GLY A CA 1
ATOM 2295 C C . GLY A 1 308 ? -19.211 -7.501 26.756 1.00 95.50 308 GLY A C 1
ATOM 2296 O O . GLY A 1 308 ? -19.660 -8.642 26.658 1.00 95.50 308 GLY A O 1
ATOM 2297 N N . ILE A 1 309 ? -18.219 -7.066 25.974 1.00 96.31 309 ILE A N 1
ATOM 2298 C CA . ILE A 1 309 ? -17.581 -7.860 24.918 1.00 96.31 309 ILE A CA 1
ATOM 2299 C C . ILE A 1 309 ? -16.148 -8.166 25.334 1.00 96.31 309 ILE A C 1
ATOM 2301 O O . ILE A 1 309 ? -15.400 -7.258 25.674 1.00 96.31 309 ILE A O 1
ATOM 2305 N N . ASP A 1 310 ? -15.764 -9.442 25.300 1.00 96.44 310 ASP A N 1
ATOM 2306 C CA . ASP A 1 310 ? -14.407 -9.881 25.633 1.00 96.44 310 ASP A CA 1
ATOM 2307 C C . ASP A 1 310 ? -13.453 -9.685 24.438 1.00 96.44 310 ASP A C 1
ATOM 2309 O O . ASP A 1 310 ? -13.584 -10.420 23.449 1.00 96.44 310 ASP A O 1
ATOM 2313 N N . PRO A 1 311 ? -12.481 -8.749 24.503 1.00 95.69 311 PRO A N 1
ATOM 2314 C CA . PRO A 1 311 ? -11.551 -8.509 23.399 1.00 95.69 311 PRO A CA 1
ATOM 2315 C C . PRO A 1 311 ? -10.668 -9.717 23.069 1.00 95.69 311 PRO A C 1
ATOM 2317 O O . PRO A 1 311 ? -10.236 -9.857 21.928 1.00 95.69 311 PRO A O 1
ATOM 2320 N N . ALA A 1 312 ? -10.471 -10.653 24.008 1.00 94.56 312 ALA A N 1
ATOM 2321 C CA . ALA A 1 312 ? -9.671 -11.857 23.771 1.00 94.56 312 ALA A CA 1
ATOM 2322 C C . ALA A 1 312 ? -10.282 -12.802 22.714 1.00 94.56 312 ALA A C 1
ATOM 2324 O O . ALA A 1 312 ? -9.619 -13.729 22.253 1.00 94.56 312 ALA A O 1
ATOM 2325 N N . ARG A 1 313 ? -11.543 -12.580 22.315 1.00 95.31 313 ARG A N 1
ATOM 2326 C CA . ARG A 1 313 ? -12.206 -13.311 21.221 1.00 95.31 313 ARG A CA 1
ATOM 2327 C C . ARG A 1 313 ? -11.848 -12.789 19.828 1.00 95.31 313 ARG A C 1
ATOM 2329 O O . ARG A 1 313 ? -12.240 -13.423 18.852 1.00 95.31 313 ARG A O 1
ATOM 2336 N N . PHE A 1 314 ? -11.158 -11.658 19.744 1.00 95.56 314 PHE A N 1
ATOM 2337 C CA . PHE A 1 314 ? -10.788 -10.983 18.505 1.00 95.56 314 PHE A CA 1
ATOM 2338 C C . PHE A 1 314 ? -9.275 -11.001 18.332 1.00 95.56 314 PHE A C 1
ATOM 2340 O O . PHE A 1 314 ? -8.531 -11.154 19.301 1.00 95.56 314 PHE A O 1
ATOM 2347 N N . ASP A 1 315 ? -8.821 -10.846 17.096 1.00 93.38 315 ASP A N 1
ATOM 2348 C CA . ASP A 1 315 ? -7.400 -10.871 16.759 1.00 93.38 315 ASP A CA 1
ATOM 2349 C C . ASP A 1 315 ? -6.760 -9.493 16.996 1.00 93.38 315 ASP A C 1
ATOM 2351 O O . ASP A 1 315 ? -5.600 -9.410 17.408 1.00 93.38 315 ASP A O 1
ATOM 2355 N N . LEU A 1 316 ? -7.549 -8.425 16.819 1.00 95.00 316 LEU A N 1
ATOM 2356 C CA . LEU A 1 316 ? -7.171 -7.035 17.073 1.00 95.00 316 LEU A CA 1
ATOM 2357 C C . LEU A 1 316 ? -8.240 -6.293 17.884 1.00 95.00 316 LEU A C 1
ATOM 2359 O O . LEU A 1 316 ? -9.440 -6.446 17.646 1.00 95.00 316 LEU A O 1
ATOM 2363 N N . LEU A 1 317 ? -7.782 -5.442 18.806 1.00 96.00 317 LEU A N 1
ATOM 2364 C CA . LEU A 1 317 ? -8.599 -4.439 19.486 1.00 96.00 317 LEU A CA 1
ATOM 2365 C C . LEU A 1 317 ? -8.257 -3.059 18.924 1.00 96.00 317 LEU A C 1
ATOM 2367 O O . LEU A 1 317 ? -7.117 -2.606 19.018 1.00 96.00 317 LEU A O 1
ATOM 2371 N N . VAL A 1 318 ? -9.254 -2.391 18.369 1.00 96.50 318 VAL A N 1
ATOM 2372 C CA . VAL A 1 318 ? -9.149 -1.051 17.803 1.00 96.50 318 VAL A CA 1
ATOM 2373 C C . VAL A 1 318 ? -9.915 -0.081 18.690 1.00 96.50 318 VAL A C 1
ATOM 2375 O O . VAL A 1 318 ? -11.038 -0.376 19.096 1.00 96.50 318 VAL A O 1
ATOM 2378 N N . GLN A 1 319 ? -9.331 1.079 18.962 1.00 95.62 319 GLN A N 1
ATOM 2379 C CA . GLN A 1 319 ? -10.002 2.183 19.635 1.00 95.62 319 GLN A CA 1
ATOM 2380 C C . GLN A 1 319 ? -10.236 3.332 18.649 1.00 95.62 319 GLN A C 1
ATOM 2382 O O . GLN A 1 319 ? -9.307 3.754 17.965 1.00 95.62 319 GLN A O 1
ATOM 2387 N N . VAL A 1 320 ? -11.471 3.828 18.593 1.00 94.56 320 VAL A N 1
ATOM 2388 C CA . VAL A 1 320 ? -11.844 5.033 17.845 1.00 94.56 320 VAL A CA 1
ATOM 2389 C C . VAL A 1 320 ? -12.304 6.077 18.845 1.00 94.56 320 VAL A C 1
ATOM 2391 O O . VAL A 1 320 ? -13.368 5.924 19.451 1.00 94.56 320 VAL A O 1
ATOM 2394 N N . ASP A 1 321 ? -11.513 7.127 19.020 1.00 93.00 321 ASP A N 1
ATOM 2395 C CA . ASP A 1 321 ? -11.879 8.220 19.914 1.00 93.00 321 ASP A CA 1
ATOM 2396 C C . ASP A 1 321 ? -12.822 9.186 19.198 1.00 93.00 321 ASP A C 1
ATOM 2398 O O . ASP A 1 321 ? -12.477 9.782 18.177 1.00 93.00 321 ASP A O 1
ATOM 2402 N N . LEU A 1 322 ? -14.027 9.329 19.750 1.00 91.62 322 LEU A N 1
ATOM 2403 C CA . LEU A 1 322 ? -14.976 10.376 19.390 1.00 91.62 322 LEU A CA 1
ATOM 2404 C C . LEU A 1 322 ? -14.746 11.544 20.351 1.00 91.62 322 LEU A C 1
ATOM 2406 O O . LEU A 1 322 ? -15.474 11.704 21.336 1.00 91.62 322 LEU A O 1
ATOM 2410 N N . ASP A 1 323 ? -13.679 12.298 20.093 1.00 88.31 323 ASP A N 1
ATOM 2411 C CA . ASP A 1 323 ? -13.218 13.391 20.947 1.00 88.31 323 ASP A CA 1
ATOM 2412 C C . ASP A 1 323 ? -12.874 14.637 20.122 1.00 88.31 323 ASP A C 1
ATOM 2414 O O . ASP A 1 323 ? -11.835 14.705 19.469 1.00 88.31 323 ASP A O 1
ATOM 2418 N N . SER A 1 324 ? -13.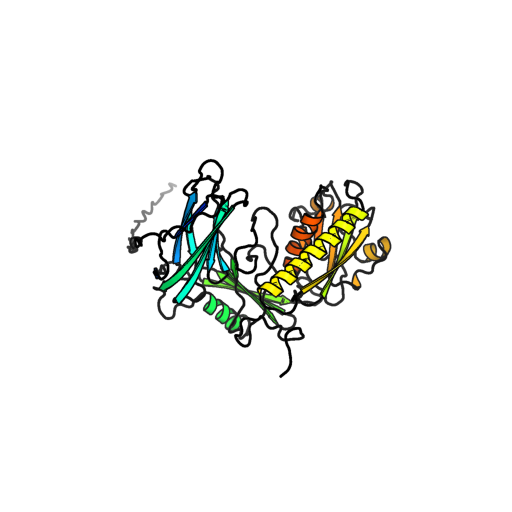727 15.663 20.174 1.00 86.12 324 SER A N 1
ATOM 2419 C CA . SER A 1 324 ? -13.442 16.946 19.509 1.00 86.12 324 SER A CA 1
ATOM 2420 C C . SER A 1 324 ? -12.335 17.756 20.196 1.00 86.12 324 SER A C 1
ATOM 2422 O O . SER A 1 324 ? -11.847 18.732 19.625 1.00 86.12 324 SER A O 1
ATOM 2424 N N . ALA A 1 325 ? -11.934 17.373 21.414 1.00 86.19 325 ALA A N 1
ATOM 2425 C CA . ALA A 1 325 ? -10.923 18.064 22.205 1.00 86.19 325 ALA A CA 1
ATOM 2426 C C . ALA A 1 325 ? -9.514 17.466 22.074 1.00 86.19 325 ALA A C 1
ATOM 2428 O O . ALA A 1 325 ? -8.587 18.027 22.655 1.00 86.19 325 ALA A O 1
ATOM 2429 N N . HIS A 1 326 ? -9.320 16.377 21.322 1.00 83.31 326 HIS A N 1
ATOM 2430 C CA . HIS A 1 326 ? -8.002 15.766 21.096 1.00 83.31 326 HIS A CA 1
ATOM 2431 C C . HIS A 1 326 ? -7.280 15.320 22.376 1.00 83.31 326 HIS A C 1
ATOM 2433 O O . HIS A 1 326 ? -6.056 15.420 22.485 1.00 83.31 326 HIS A O 1
ATOM 2439 N N . SER A 1 327 ? -8.021 14.843 23.381 1.00 84.50 327 SER A N 1
ATOM 2440 C CA . SER A 1 327 ? -7.483 14.631 24.730 1.00 84.50 327 SER A CA 1
ATOM 2441 C C . SER A 1 327 ? -6.342 13.613 24.753 1.00 84.50 327 SER A C 1
ATOM 2443 O O . SER A 1 327 ? -5.388 13.790 25.505 1.00 84.50 327 SER A O 1
ATOM 2445 N N . PHE A 1 328 ? -6.415 12.541 23.954 1.00 82.25 328 PHE A N 1
ATOM 2446 C CA . PHE A 1 328 ? -5.337 11.547 23.897 1.00 82.25 328 PHE A CA 1
ATOM 2447 C C . PHE A 1 328 ? -4.119 12.065 23.125 1.00 82.25 328 PHE A C 1
ATOM 2449 O O . PHE A 1 328 ? -2.998 11.952 23.625 1.00 82.25 328 PHE A O 1
ATOM 2456 N N . GLU A 1 329 ? -4.328 12.689 21.961 1.00 78.31 329 GLU A N 1
ATOM 2457 C CA . GLU A 1 329 ? -3.259 13.290 21.148 1.00 78.31 329 GLU A CA 1
ATOM 2458 C C . GLU A 1 329 ? -2.461 14.329 21.956 1.00 78.31 329 GLU A C 1
ATOM 2460 O O . GLU A 1 329 ? -1.232 14.285 21.994 1.00 78.31 329 GLU A O 1
ATOM 2465 N N . GLN A 1 330 ? -3.145 15.202 22.707 1.00 78.25 330 GLN A N 1
ATOM 2466 C CA . GLN A 1 330 ? -2.503 16.230 23.539 1.00 78.25 330 GLN A CA 1
ATOM 2467 C C . GLN A 1 330 ? -1.582 15.660 24.628 1.00 78.25 330 GLN A C 1
ATOM 2469 O O . GLN A 1 330 ? -0.629 16.323 25.041 1.00 78.25 330 GLN A O 1
ATOM 2474 N N . THR A 1 331 ? -1.851 14.444 25.109 1.00 73.94 331 THR A N 1
ATOM 2475 C CA . THR A 1 331 ? -1.017 13.798 26.137 1.00 73.94 331 THR A CA 1
ATOM 2476 C C . THR A 1 331 ? 0.223 13.111 25.571 1.00 73.94 331 THR A C 1
ATOM 2478 O O . THR A 1 331 ? 1.144 12.803 26.330 1.00 73.94 331 THR A O 1
ATOM 2481 N N . ASP A 1 332 ? 0.280 12.896 24.254 1.00 67.56 332 ASP A N 1
ATOM 2482 C CA . ASP A 1 332 ? 1.404 12.260 23.574 1.00 67.56 332 ASP A CA 1
ATOM 2483 C C . ASP A 1 332 ? 1.682 12.940 22.220 1.00 67.56 332 ASP A C 1
ATOM 2485 O O . ASP A 1 332 ? 1.302 12.422 21.167 1.00 67.56 332 ASP A O 1
ATOM 2489 N N . PRO A 1 333 ? 2.388 14.089 22.221 1.00 56.91 333 PRO A N 1
ATOM 2490 C CA . PRO A 1 333 ? 2.596 14.926 21.033 1.00 56.91 333 PRO A CA 1
ATOM 2491 C C . PRO A 1 333 ? 3.485 14.280 19.956 1.00 56.91 333 PRO A C 1
ATOM 2493 O O . PRO A 1 333 ? 3.791 14.910 18.947 1.00 56.91 333 PRO A O 1
ATOM 2496 N N . LYS A 1 334 ? 3.957 13.045 20.175 1.00 57.00 334 LYS A N 1
ATOM 2497 C CA . LYS A 1 334 ? 4.680 12.253 19.171 1.00 57.00 334 LYS A CA 1
ATOM 2498 C C . LYS A 1 334 ? 3.749 11.402 18.306 1.00 57.00 334 LYS A C 1
ATOM 2500 O O . LYS A 1 334 ? 4.237 10.760 17.377 1.00 57.00 334 LYS A O 1
ATOM 2505 N N . LYS A 1 335 ? 2.450 11.357 18.612 1.00 62.00 335 LYS A N 1
ATOM 2506 C CA . LYS A 1 335 ? 1.473 10.623 17.810 1.00 62.00 335 LYS A CA 1
ATOM 2507 C C . LYS A 1 335 ? 1.012 11.477 16.626 1.00 62.00 335 LYS A C 1
ATOM 2509 O O . LYS A 1 335 ? 0.689 12.644 16.829 1.00 62.00 335 LYS A O 1
ATOM 2514 N N . PRO A 1 336 ? 1.031 10.934 15.398 1.00 57.84 336 PRO A N 1
ATOM 2515 C CA . PRO A 1 336 ? 0.586 11.668 14.224 1.00 57.84 336 PRO A CA 1
ATOM 2516 C C . PRO A 1 336 ? -0.920 11.946 14.303 1.00 57.84 336 PRO A C 1
ATOM 2518 O O . PRO A 1 336 ? -1.679 11.167 14.882 1.00 57.84 336 PRO A O 1
ATOM 2521 N N . ALA A 1 337 ? -1.343 13.064 13.713 1.00 55.53 337 ALA A N 1
ATOM 2522 C CA . ALA A 1 337 ? -2.754 13.401 13.586 1.00 55.53 337 ALA A CA 1
ATOM 2523 C C . ALA A 1 337 ? -3.477 12.304 12.780 1.00 55.53 337 ALA A C 1
ATOM 2525 O O . ALA A 1 337 ? -3.038 11.973 11.682 1.00 55.53 337 ALA A O 1
ATOM 2526 N N . GLY A 1 338 ? -4.566 11.750 13.324 1.00 69.56 338 GLY A N 1
ATOM 2527 C CA . GLY A 1 338 ? -5.487 10.853 12.607 1.00 69.56 338 GLY A CA 1
ATOM 2528 C C . GLY A 1 338 ? -5.475 9.381 13.044 1.00 69.56 338 GLY A C 1
ATOM 2529 O O . GLY A 1 338 ? -6.549 8.794 13.186 1.00 69.56 338 GLY A O 1
ATOM 2530 N N . GLY A 1 339 ? -4.313 8.783 13.333 1.00 81.94 339 GLY A N 1
ATOM 2531 C CA . GLY A 1 339 ? -4.239 7.354 13.660 1.00 81.94 339 GLY A CA 1
ATOM 2532 C C . GLY A 1 339 ? -2.845 6.808 13.947 1.00 81.94 339 GLY A C 1
ATOM 2533 O O . GLY A 1 339 ? -1.840 7.424 13.611 1.00 81.94 339 GLY A O 1
ATOM 2534 N N . ILE A 1 340 ? -2.777 5.664 14.632 1.00 86.19 340 ILE A N 1
ATOM 2535 C CA . ILE A 1 340 ? -1.546 4.900 14.830 1.00 86.19 340 ILE A CA 1
ATOM 2536 C C . ILE A 1 340 ? -1.823 3.416 15.075 1.00 86.19 340 ILE A C 1
ATOM 2538 O O . ILE A 1 340 ? -2.695 3.020 15.856 1.00 86.19 340 ILE A O 1
ATOM 2542 N N . THR A 1 341 ? -0.965 2.588 14.497 1.00 87.50 341 THR A N 1
ATOM 2543 C CA . THR A 1 341 ? -0.873 1.165 14.795 1.00 87.50 341 THR A CA 1
ATOM 2544 C C . THR A 1 341 ? 0.274 0.896 15.745 1.00 87.50 341 THR A C 1
ATOM 2546 O O . THR A 1 341 ? 1.444 1.065 15.411 1.00 87.50 341 THR A O 1
ATOM 2549 N N . PHE A 1 342 ? -0.058 0.435 16.947 1.00 86.06 342 PHE A N 1
ATOM 2550 C CA . PHE A 1 342 ? 0.927 0.075 17.960 1.00 86.06 342 PHE A CA 1
ATOM 2551 C C . PHE A 1 342 ? 1.580 -1.278 17.669 1.00 86.06 342 PHE A C 1
ATOM 2553 O O . PHE A 1 342 ? 2.770 -1.446 17.927 1.00 86.06 342 PHE A O 1
ATOM 2560 N N . LYS A 1 343 ? 0.796 -2.252 17.179 1.00 84.50 343 LYS A N 1
ATOM 2561 C CA . LYS A 1 343 ? 1.249 -3.620 16.853 1.00 84.50 343 LYS A CA 1
ATOM 2562 C C . LYS A 1 343 ? 0.173 -4.442 16.142 1.00 84.50 343 LYS A C 1
ATOM 2564 O O . LYS A 1 343 ? -1.019 -4.161 16.264 1.00 84.50 343 LYS A O 1
ATOM 2569 N N . GLY A 1 344 ? 0.594 -5.537 15.515 1.00 84.94 344 GLY A N 1
ATOM 2570 C CA . GLY A 1 344 ? -0.273 -6.568 14.951 1.00 84.94 344 GLY A CA 1
ATOM 2571 C C . GLY A 1 344 ? -0.719 -7.643 15.956 1.00 84.94 344 GLY A C 1
ATOM 2572 O O . GLY A 1 344 ? -0.968 -7.377 17.134 1.00 84.94 344 GLY A O 1
ATOM 2573 N N . CYS A 1 345 ? -0.876 -8.873 15.467 1.00 84.75 345 CYS A N 1
ATOM 2574 C CA . CYS A 1 345 ? -1.618 -9.943 16.134 1.00 84.75 345 CYS A CA 1
ATOM 2575 C C . CYS A 1 345 ? -0.766 -10.698 17.164 1.00 84.75 345 CYS A C 1
ATOM 2577 O O . CYS A 1 345 ? 0.379 -11.057 16.908 1.00 84.75 345 CYS A O 1
ATOM 2579 N N . ASN A 1 346 ? -1.363 -11.024 18.313 1.00 73.00 346 ASN A N 1
ATOM 2580 C CA . ASN A 1 346 ? -0.691 -11.705 19.430 1.00 73.00 346 ASN A CA 1
ATOM 2581 C C . ASN A 1 346 ? -0.919 -13.242 19.427 1.00 73.00 346 ASN A C 1
ATOM 2583 O O . ASN A 1 346 ? -0.436 -13.959 20.297 1.00 73.00 346 ASN A O 1
ATOM 2587 N N . GLY A 1 347 ? -1.720 -13.784 18.500 1.00 70.94 347 GLY A N 1
ATOM 2588 C CA . GLY A 1 347 ? -2.055 -15.222 18.425 1.00 70.94 347 GLY A CA 1
ATOM 2589 C C . GLY A 1 347 ? -2.902 -15.772 19.590 1.00 70.94 347 GLY A C 1
ATOM 2590 O O . GLY A 1 347 ? -3.504 -16.832 19.473 1.00 70.94 347 GLY A O 1
ATOM 2591 N N . SER A 1 348 ? -2.998 -15.039 20.705 1.00 75.56 348 SER A N 1
ATOM 2592 C CA . SER A 1 348 ? -3.750 -15.384 21.921 1.00 75.56 348 SER A CA 1
ATOM 2593 C C . SER A 1 348 ? -4.916 -14.424 22.206 1.00 75.56 348 SER A C 1
ATOM 2595 O O . SER A 1 348 ? -5.340 -14.275 23.356 1.00 75.56 348 SER A O 1
ATOM 2597 N N . GLY A 1 349 ? -5.406 -13.769 21.150 1.00 83.00 349 GLY A N 1
ATOM 2598 C CA . GLY A 1 349 ? -6.440 -12.738 21.197 1.00 83.00 349 GLY A CA 1
ATOM 2599 C C . GLY A 1 349 ? -5.918 -11.344 21.558 1.00 83.00 349 GLY A C 1
ATOM 2600 O O . GLY A 1 349 ? -4.772 -11.171 21.991 1.00 83.00 349 GLY A O 1
ATOM 2601 N N . ALA A 1 350 ? -6.767 -10.333 21.384 1.00 88.44 350 ALA A N 1
ATOM 2602 C CA . ALA A 1 350 ? -6.438 -8.951 21.701 1.00 88.44 350 ALA A CA 1
ATOM 2603 C C . ALA A 1 350 ? -6.499 -8.696 23.217 1.00 88.44 350 ALA A C 1
ATOM 2605 O O . ALA A 1 350 ? -7.527 -8.889 23.867 1.00 88.44 350 ALA A O 1
ATOM 2606 N N . ARG A 1 351 ? -5.376 -8.256 23.797 1.00 88.38 351 ARG A N 1
ATOM 2607 C CA . ARG A 1 351 ? -5.227 -7.991 25.247 1.00 88.38 351 ARG A CA 1
ATOM 2608 C C . ARG A 1 351 ? -5.049 -6.515 25.591 1.00 88.38 351 ARG A C 1
ATOM 2610 O O . ARG A 1 351 ? -5.118 -6.131 26.753 1.00 88.38 351 ARG A O 1
ATOM 2617 N N . GLU A 1 352 ? -4.817 -5.697 24.582 1.00 90.62 352 GLU A N 1
ATOM 2618 C CA . GLU A 1 352 ? -4.561 -4.264 24.667 1.00 90.62 352 GLU A CA 1
ATOM 2619 C C . GLU A 1 352 ? -4.865 -3.655 23.294 1.00 90.62 352 GLU A C 1
ATOM 2621 O O . GLU A 1 352 ? -4.981 -4.395 22.314 1.00 90.62 352 GLU A O 1
ATOM 2626 N N . VAL A 1 353 ? -4.991 -2.332 23.223 1.00 91.94 353 VAL A N 1
ATOM 2627 C CA . VAL A 1 353 ? -5.282 -1.625 21.972 1.00 91.94 353 VAL A CA 1
ATOM 2628 C C . VAL A 1 353 ? -4.134 -1.830 20.980 1.00 91.94 353 VAL A C 1
ATOM 2630 O O . VAL A 1 353 ? -2.968 -1.575 21.280 1.00 91.94 353 VAL A O 1
ATOM 2633 N N . ASN A 1 354 ? -4.471 -2.337 19.801 1.00 93.06 354 ASN A N 1
ATOM 2634 C CA . ASN A 1 354 ? -3.556 -2.565 18.690 1.00 93.06 354 ASN A CA 1
ATOM 2635 C C . ASN A 1 354 ? -3.484 -1.360 17.761 1.00 93.06 354 ASN A C 1
ATOM 2637 O O . ASN A 1 354 ? -2.403 -1.018 17.290 1.00 93.06 354 ASN A O 1
ATOM 2641 N N . ILE A 1 355 ? -4.635 -0.743 17.511 1.00 93.25 355 ILE A N 1
ATOM 2642 C CA . ILE A 1 355 ? -4.800 0.394 16.612 1.00 93.25 355 ILE A CA 1
ATOM 2643 C C . ILE A 1 355 ? -5.625 1.441 17.344 1.00 93.25 355 ILE A C 1
ATOM 2645 O O . ILE A 1 355 ? -6.639 1.113 17.963 1.00 93.25 355 ILE A O 1
ATOM 2649 N N . TRP A 1 356 ? -5.197 2.689 17.259 1.00 93.00 356 TRP A N 1
ATOM 2650 C CA . TRP A 1 356 ? -5.965 3.834 17.709 1.00 93.00 356 TRP A CA 1
ATOM 2651 C C . TRP A 1 356 ? -6.154 4.788 16.543 1.00 93.00 356 TRP A C 1
ATOM 2653 O O . TRP A 1 356 ? -5.203 5.058 15.818 1.00 93.00 356 TRP A O 1
ATOM 2663 N N . ILE A 1 357 ? -7.366 5.297 16.375 1.00 90.50 357 ILE A N 1
ATOM 2664 C CA . ILE A 1 357 ? -7.645 6.416 15.482 1.00 90.50 357 ILE A CA 1
ATOM 2665 C C . ILE A 1 357 ? -8.524 7.431 16.194 1.00 90.50 357 ILE A C 1
ATOM 2667 O O . ILE A 1 357 ? -9.228 7.111 17.157 1.00 90.50 357 ILE A O 1
ATOM 2671 N N . GLU A 1 358 ? -8.518 8.646 15.676 1.00 87.81 358 GLU A N 1
ATOM 2672 C CA . GLU A 1 358 ? -9.379 9.710 16.156 1.00 87.81 358 GLU A CA 1
ATOM 2673 C C . GLU A 1 358 ? -10.374 10.125 15.080 1.00 87.81 358 GLU A C 1
ATOM 2675 O O . GLU A 1 358 ? -10.031 10.271 13.907 1.00 87.81 358 GLU A O 1
ATOM 2680 N N . LEU A 1 359 ? -11.617 10.363 15.492 1.00 86.06 359 LEU A N 1
ATOM 2681 C CA . LEU A 1 359 ? -12.668 10.849 14.618 1.00 86.06 359 LEU A CA 1
ATOM 2682 C C . LEU A 1 359 ? -13.214 12.171 15.165 1.00 86.06 359 LEU A C 1
ATOM 2684 O O . LEU A 1 359 ? -13.961 12.209 16.140 1.00 86.06 359 LEU A O 1
ATOM 2688 N N . LYS A 1 360 ? -12.864 13.270 14.487 1.00 70.38 360 LYS A N 1
ATOM 2689 C CA . LYS A 1 360 ? -13.105 14.658 14.936 1.00 70.38 360 LYS A CA 1
ATOM 2690 C C . LYS A 1 360 ? -14.575 15.119 14.876 1.00 70.38 360 LYS A C 1
ATOM 2692 O O . LYS A 1 360 ? -14.872 16.275 15.156 1.00 70.38 360 LYS A O 1
ATOM 2697 N N . GLY A 1 361 ? -15.501 14.231 14.512 1.00 63.28 361 GLY A N 1
ATOM 2698 C CA . GLY A 1 361 ? -16.867 14.573 14.110 1.00 63.28 361 GLY A CA 1
ATOM 2699 C C . GLY A 1 361 ? -16.918 15.154 12.688 1.00 63.28 361 GLY A C 1
ATOM 2700 O O . GLY A 1 361 ? -15.971 15.778 12.217 1.00 63.28 361 GLY A O 1
ATOM 2701 N N . GLY A 1 362 ? -18.006 14.899 11.957 1.00 67.00 362 GLY A N 1
ATOM 2702 C CA . GLY A 1 362 ? -18.170 15.352 10.570 1.00 67.00 362 GLY A CA 1
ATOM 2703 C C . GLY A 1 362 ? -19.139 14.480 9.762 1.00 67.00 362 GLY A C 1
ATOM 2704 O O . GLY A 1 362 ? -19.544 13.417 10.232 1.00 67.00 362 GLY A O 1
ATOM 2705 N N . PRO A 1 363 ? -19.526 14.898 8.541 1.00 58.56 363 PRO A N 1
ATOM 2706 C CA . PRO A 1 363 ? -20.594 14.253 7.772 1.00 58.56 363 PRO A CA 1
ATOM 2707 C C . PRO A 1 363 ? -20.221 12.897 7.143 1.00 58.56 363 PRO A C 1
ATOM 2709 O O . PRO A 1 363 ? -21.071 12.293 6.495 1.00 58.56 363 PRO A O 1
ATOM 2712 N N . GLN A 1 364 ? -18.980 12.414 7.286 1.00 74.19 364 GLN A N 1
ATOM 2713 C CA . GLN A 1 364 ? -18.502 11.199 6.604 1.00 74.19 364 GLN A CA 1
ATOM 2714 C C . GLN A 1 364 ? -17.635 10.288 7.499 1.00 74.19 364 GLN A C 1
ATOM 2716 O O . GLN A 1 364 ? -16.487 10.003 7.171 1.00 74.19 364 GLN A O 1
ATOM 2721 N N . PRO A 1 365 ? -18.155 9.795 8.636 1.00 82.00 365 PRO A N 1
ATOM 2722 C CA . PRO A 1 365 ? -17.407 8.875 9.496 1.00 82.00 365 PRO A CA 1
ATOM 2723 C C . PRO A 1 365 ? -17.049 7.555 8.793 1.00 82.00 365 PRO A C 1
ATOM 2725 O O . PRO A 1 365 ? -16.017 6.965 9.089 1.00 82.00 365 PRO A O 1
ATOM 2728 N N . GLU A 1 366 ? -17.872 7.099 7.844 1.00 86.19 366 GLU A N 1
ATOM 2729 C CA . GLU A 1 366 ? -17.629 5.871 7.075 1.00 86.19 366 GLU A CA 1
ATOM 2730 C C . GLU A 1 366 ? -16.329 5.940 6.270 1.00 86.19 366 GLU A C 1
ATOM 2732 O O . GLU A 1 366 ? -15.540 5.000 6.318 1.00 86.19 366 GLU A O 1
ATOM 2737 N N . SER A 1 367 ? -16.080 7.047 5.563 1.00 83.00 367 SER A N 1
ATOM 2738 C CA . SER A 1 367 ? -14.884 7.174 4.728 1.00 83.00 367 SER A CA 1
ATOM 2739 C C . SER A 1 367 ? -13.620 7.181 5.582 1.00 83.00 367 SER A C 1
ATOM 2741 O O . SER A 1 367 ? -12.671 6.482 5.248 1.00 83.00 367 SER A O 1
ATOM 2743 N N . VAL A 1 368 ? -13.629 7.869 6.726 1.00 84.50 368 VAL A N 1
ATOM 2744 C CA . VAL A 1 368 ? -12.508 7.856 7.683 1.00 84.50 368 VAL A CA 1
ATOM 2745 C C . VAL A 1 368 ? -12.271 6.447 8.235 1.00 84.50 368 VAL A C 1
ATOM 2747 O O . VAL A 1 368 ? -11.144 5.957 8.243 1.00 84.50 368 VAL A O 1
ATOM 2750 N N . LEU A 1 369 ? -13.329 5.747 8.654 1.00 89.50 369 LEU A N 1
ATOM 2751 C CA . LEU A 1 369 ? -13.208 4.373 9.154 1.00 89.50 369 LEU A CA 1
ATOM 2752 C C . LEU A 1 369 ? -12.695 3.410 8.077 1.00 89.50 369 LEU A C 1
ATOM 2754 O O . LEU A 1 369 ? -11.932 2.495 8.378 1.00 89.50 369 LEU A O 1
ATOM 2758 N N . TYR A 1 370 ? -13.093 3.606 6.825 1.00 88.31 370 TYR A N 1
ATOM 2759 C CA . TYR A 1 370 ? -12.600 2.803 5.717 1.00 88.31 370 TYR A CA 1
ATOM 2760 C C . TYR A 1 370 ? -11.133 3.122 5.387 1.00 88.31 370 TYR A C 1
ATOM 2762 O O . TYR A 1 370 ? -10.284 2.234 5.475 1.00 88.31 370 TYR A O 1
ATOM 2770 N N . PHE A 1 371 ? -10.828 4.372 5.029 1.00 81.25 371 PHE A N 1
ATOM 2771 C CA . PHE A 1 371 ? -9.509 4.779 4.541 1.00 81.25 371 PHE A CA 1
ATOM 2772 C C . PHE A 1 371 ? -8.458 4.754 5.650 1.00 81.25 371 PHE A C 1
ATOM 2774 O O . PHE A 1 371 ? -7.441 4.079 5.507 1.00 81.25 371 PHE A O 1
ATOM 2781 N N . THR A 1 372 ? -8.712 5.427 6.770 1.00 84.75 372 THR A N 1
ATOM 2782 C CA . THR A 1 372 ? -7.731 5.561 7.853 1.00 84.75 372 THR A CA 1
ATOM 2783 C C . THR A 1 372 ? -7.655 4.277 8.677 1.00 84.75 372 THR A C 1
ATOM 2785 O O . THR A 1 372 ? -6.577 3.737 8.894 1.00 84.75 372 THR A O 1
ATOM 2788 N N . LEU A 1 373 ? -8.780 3.704 9.112 1.00 90.31 373 LEU A N 1
ATOM 2789 C CA . LEU A 1 373 ? -8.718 2.525 9.984 1.00 90.31 373 LEU A CA 1
ATOM 2790 C C . LEU A 1 373 ? -8.544 1.207 9.218 1.00 90.31 373 LEU A C 1
ATOM 2792 O O . LEU A 1 373 ? -7.540 0.514 9.389 1.00 90.31 373 LEU A O 1
ATOM 2796 N N . LEU A 1 374 ? -9.548 0.819 8.429 1.00 91.19 374 LEU A N 1
ATOM 2797 C CA . LEU A 1 374 ? -9.621 -0.529 7.848 1.00 91.19 374 LEU A CA 1
ATOM 2798 C C . LEU A 1 374 ? -8.660 -0.732 6.680 1.00 91.19 374 LEU A C 1
ATOM 2800 O O . LEU A 1 374 ? -8.480 -1.863 6.231 1.00 91.19 374 LEU A O 1
ATOM 2804 N N . SER A 1 375 ? -8.032 0.351 6.232 1.00 84.31 375 SER A N 1
ATOM 2805 C CA . SER A 1 375 ? -6.993 0.318 5.230 1.00 84.31 375 SER A CA 1
ATOM 2806 C C . SER A 1 375 ? -5.671 0.879 5.762 1.00 84.31 375 SER A C 1
ATOM 2808 O O . SER A 1 375 ? -4.710 0.137 5.776 1.00 84.31 375 SER A O 1
ATOM 2810 N N . HIS A 1 376 ? -5.543 2.107 6.276 1.00 84.94 376 HIS A N 1
ATOM 2811 C CA . HIS A 1 376 ? -4.216 2.641 6.671 1.00 84.94 376 HIS A CA 1
ATOM 2812 C C . HIS A 1 376 ? -3.579 1.916 7.823 1.00 84.94 376 HIS A C 1
ATOM 2814 O O . HIS A 1 376 ? -2.553 1.243 7.681 1.00 84.94 376 HIS A O 1
ATOM 2820 N N . GLU A 1 377 ? -4.218 2.035 8.967 1.00 88.44 377 GLU A N 1
ATOM 2821 C CA . GLU A 1 377 ? -3.658 1.513 10.189 1.00 88.44 377 GLU A CA 1
ATOM 2822 C C . GLU A 1 377 ? -3.631 -0.013 10.166 1.00 88.44 377 GLU A C 1
ATOM 2824 O O . GLU A 1 377 ? -2.637 -0.652 10.520 1.00 88.44 377 GLU A O 1
ATOM 2829 N N . LEU A 1 378 ? -4.660 -0.641 9.596 1.00 90.50 378 LEU A N 1
ATOM 2830 C CA . LEU A 1 378 ? -4.629 -2.087 9.436 1.00 90.50 378 LEU A CA 1
ATOM 2831 C C . LEU A 1 378 ? -3.436 -2.570 8.580 1.00 90.50 378 LEU A C 1
ATOM 2833 O O . LEU A 1 378 ? -2.962 -3.687 8.777 1.00 90.50 378 LEU A O 1
ATOM 2837 N N . ALA A 1 379 ? -2.878 -1.733 7.698 1.00 87.06 379 ALA A N 1
ATOM 2838 C CA . ALA A 1 379 ? -1.777 -2.125 6.812 1.00 87.06 379 ALA A CA 1
ATOM 2839 C C . ALA A 1 379 ? -0.494 -2.236 7.612 1.00 87.06 379 ALA A C 1
ATOM 2841 O O . ALA A 1 379 ? 0.284 -3.178 7.446 1.00 87.06 379 ALA A O 1
ATOM 2842 N N . HIS A 1 380 ? -0.294 -1.278 8.515 1.00 86.94 380 HIS A N 1
ATOM 2843 C CA . HIS A 1 380 ? 0.808 -1.292 9.459 1.00 86.94 380 HIS A CA 1
ATOM 2844 C C . HIS A 1 380 ? 0.744 -2.515 10.370 1.00 86.94 380 HIS A C 1
ATOM 2846 O O . HIS A 1 380 ? 1.785 -3.085 10.705 1.00 86.94 380 HIS A O 1
ATOM 2852 N N . ALA A 1 381 ? -0.459 -2.998 10.707 1.00 89.25 381 ALA A N 1
ATOM 2853 C CA . ALA A 1 381 ? -0.603 -4.247 11.450 1.00 89.25 381 ALA A CA 1
ATOM 2854 C C . ALA A 1 381 ? -0.083 -5.453 10.645 1.00 89.25 381 ALA A C 1
ATOM 2856 O O . ALA A 1 381 ? 0.336 -6.437 11.249 1.00 89.25 381 ALA A O 1
ATOM 2857 N N . PHE A 1 382 ? -0.041 -5.357 9.313 1.00 87.56 382 PHE A N 1
ATOM 2858 C CA . PHE A 1 382 ? 0.565 -6.315 8.378 1.00 87.56 382 PHE A CA 1
ATOM 2859 C C . PHE A 1 382 ? 1.991 -5.929 7.942 1.00 87.56 382 PHE A C 1
ATOM 2861 O O . PHE A 1 382 ? 2.491 -6.417 6.932 1.00 87.56 382 PHE A O 1
ATOM 2868 N N . GLY A 1 383 ? 2.662 -5.027 8.657 1.00 84.06 383 GLY A N 1
ATOM 2869 C CA . GLY A 1 383 ? 4.050 -4.661 8.368 1.00 84.06 383 GLY A CA 1
ATOM 2870 C C . GLY A 1 383 ? 4.256 -3.693 7.209 1.00 84.06 383 GLY A C 1
ATOM 2871 O O . GLY A 1 383 ? 5.409 -3.392 6.905 1.00 84.06 383 GLY A O 1
ATOM 2872 N N . TRP A 1 384 ? 3.185 -3.163 6.608 1.00 85.00 384 TRP A N 1
ATOM 2873 C CA . TRP A 1 384 ? 3.295 -2.067 5.646 1.00 85.00 384 TRP A CA 1
ATOM 2874 C C . TRP A 1 384 ? 3.978 -0.850 6.282 1.00 85.00 384 TRP A C 1
ATOM 2876 O O . TRP A 1 384 ? 3.817 -0.575 7.475 1.00 85.00 384 TRP A O 1
ATOM 2886 N N . GLN A 1 385 ? 4.740 -0.106 5.486 1.00 77.94 385 GLN A N 1
ATOM 2887 C CA . GLN A 1 385 ? 5.431 1.113 5.908 1.00 77.94 385 GLN A CA 1
ATOM 2888 C C . GLN A 1 385 ? 5.053 2.251 4.961 1.00 77.94 385 GLN A C 1
ATOM 2890 O O . GLN A 1 385 ? 4.776 2.001 3.795 1.00 77.94 385 GLN A O 1
ATOM 2895 N N . HIS A 1 386 ? 5.106 3.508 5.414 1.00 73.81 386 HIS A N 1
ATOM 2896 C CA . HIS A 1 386 ? 4.749 4.666 4.572 1.00 73.81 386 HIS A CA 1
ATOM 2897 C C . HIS A 1 386 ? 5.598 4.806 3.307 1.00 73.81 386 HIS A C 1
ATOM 2899 O O . HIS A 1 386 ? 5.175 5.438 2.344 1.00 73.81 386 HIS A O 1
ATOM 2905 N N . VAL A 1 387 ? 6.782 4.192 3.300 1.00 65.88 387 VAL A N 1
ATOM 2906 C CA . VAL A 1 387 ? 7.654 4.109 2.126 1.00 65.88 387 VAL A CA 1
ATOM 2907 C C . VAL A 1 387 ? 7.281 2.961 1.192 1.00 65.88 387 VAL A C 1
ATOM 2909 O O . VAL A 1 387 ? 8.043 2.666 0.291 1.00 65.88 387 VAL A O 1
ATOM 2912 N N . TRP A 1 388 ? 6.170 2.251 1.393 1.00 71.25 388 TRP A N 1
ATOM 2913 C CA . TRP A 1 388 ? 5.752 1.174 0.499 1.00 71.25 388 TRP A CA 1
ATOM 2914 C C . TRP A 1 388 ? 4.689 1.661 -0.485 1.00 71.25 388 TRP A C 1
ATOM 2916 O O . TRP A 1 388 ? 3.748 2.352 -0.088 1.00 71.25 388 TRP A O 1
ATOM 2926 N N . PRO A 1 389 ? 4.784 1.274 -1.766 1.00 60.94 389 PRO A N 1
ATOM 2927 C CA . PRO A 1 389 ? 3.750 1.583 -2.744 1.00 60.94 389 PRO A CA 1
ATOM 2928 C C . PRO A 1 389 ? 2.432 0.875 -2.440 1.00 60.94 389 PRO A C 1
ATOM 2930 O O . PRO A 1 389 ? 2.373 -0.118 -1.714 1.00 60.94 389 PRO A O 1
ATOM 2933 N N . LEU A 1 390 ? 1.370 1.397 -3.046 1.00 56.94 390 LEU A N 1
ATOM 2934 C CA . LEU A 1 390 ? -0.020 1.012 -2.827 1.00 56.94 390 LEU A CA 1
ATOM 2935 C C . LEU A 1 390 ? -0.767 0.770 -4.140 1.00 56.94 390 LEU A C 1
ATOM 2937 O O . LEU A 1 390 ? -0.604 1.540 -5.082 1.00 56.94 390 LEU A O 1
ATOM 2941 N N . GLY A 1 391 ? -1.643 -0.231 -4.176 1.00 46.94 391 GLY A N 1
ATOM 2942 C CA . GLY A 1 391 ? -2.423 -0.593 -5.367 1.00 46.94 391 GLY A CA 1
ATOM 2943 C C . GLY A 1 391 ? -1.842 -1.800 -6.103 1.00 46.94 391 GLY A C 1
ATOM 2944 O O . GLY A 1 391 ? -0.732 -2.226 -5.805 1.00 46.94 391 GLY A O 1
ATOM 2945 N N . SER A 1 392 ? -2.604 -2.356 -7.054 1.00 40.75 392 SER A N 1
ATOM 2946 C CA . SER A 1 392 ? -2.389 -3.660 -7.729 1.00 40.75 392 SER A CA 1
ATOM 2947 C C . SER A 1 392 ? -1.193 -3.674 -8.674 1.00 40.75 392 SER A C 1
ATOM 2949 O O . SER A 1 392 ? -1.033 -4.608 -9.462 1.00 40.75 392 SER A O 1
ATOM 2951 N N . GLY A 1 393 ? -0.429 -2.584 -8.624 1.00 41.62 393 GLY A N 1
ATOM 2952 C CA . GLY A 1 393 ? 0.504 -2.127 -9.623 1.00 41.62 393 GLY A CA 1
ATOM 2953 C C . GLY A 1 393 ? -0.139 -1.823 -10.990 1.00 41.62 393 GLY A C 1
ATOM 2954 O O . GLY A 1 393 ? 0.520 -1.310 -11.880 1.00 41.62 393 GLY A O 1
ATOM 2955 N N . SER A 1 394 ? -1.449 -2.023 -11.167 1.00 32.28 394 SER A N 1
ATOM 2956 C CA . SER A 1 394 ? -2.196 -1.405 -12.264 1.00 32.28 394 SER A CA 1
ATOM 2957 C C . SER A 1 394 ? -2.761 -0.063 -11.798 1.00 32.28 394 SER A C 1
ATOM 2959 O O . SER A 1 394 ? -3.554 -0.032 -10.852 1.00 32.28 394 SER A O 1
ATOM 2961 N N . GLY A 1 395 ? -2.383 1.029 -12.464 1.00 34.66 395 GLY A N 1
ATOM 2962 C CA . GLY A 1 395 ? -2.677 2.407 -12.075 1.00 34.66 395 GLY A CA 1
ATOM 2963 C C . GLY A 1 395 ? -4.146 2.841 -12.106 1.00 34.66 395 GLY A C 1
ATOM 2964 O O . GLY A 1 395 ? -4.504 3.757 -12.834 1.00 34.66 395 GLY A O 1
ATOM 2965 N N . SER A 1 396 ? -5.038 2.255 -11.311 1.00 33.44 396 SER A N 1
ATOM 2966 C CA . SER A 1 396 ? -6.391 2.816 -11.134 1.00 33.44 396 SER A CA 1
ATOM 2967 C C . SER A 1 396 ? -6.882 2.861 -9.687 1.00 33.44 396 SER A C 1
ATOM 2969 O O . SER A 1 396 ? -8.087 2.863 -9.450 1.00 33.44 396 SER A O 1
ATOM 2971 N N . ALA A 1 397 ? -5.974 2.949 -8.714 1.00 36.97 397 ALA A N 1
ATOM 2972 C CA . ALA A 1 397 ? -6.319 3.373 -7.360 1.00 36.97 397 ALA A CA 1
ATOM 2973 C C . ALA A 1 397 ? -5.707 4.759 -7.122 1.00 36.97 397 ALA A C 1
ATOM 2975 O O . ALA A 1 397 ? -4.507 4.919 -6.913 1.00 36.97 397 ALA A O 1
ATOM 2976 N N . THR A 1 398 ? -6.554 5.775 -7.244 1.00 38.53 398 THR A N 1
ATOM 2977 C CA . THR A 1 398 ? -6.293 7.207 -7.078 1.00 38.53 398 THR A CA 1
ATOM 2978 C C . THR A 1 398 ? -5.454 7.526 -5.830 1.00 38.53 398 THR A C 1
ATOM 2980 O O . THR A 1 398 ? -6.002 7.709 -4.744 1.00 38.53 398 THR A O 1
ATOM 2983 N N . ARG A 1 399 ? -4.125 7.627 -5.974 1.00 46.34 399 ARG A N 1
ATOM 2984 C CA . ARG A 1 399 ? -3.209 8.016 -4.888 1.00 46.34 399 ARG A CA 1
ATOM 2985 C C . ARG A 1 399 ? -3.280 9.521 -4.635 1.00 46.34 399 ARG A C 1
ATOM 2987 O O . ARG A 1 399 ? -2.762 10.315 -5.422 1.00 46.34 399 ARG A O 1
ATOM 2994 N N . ASP A 1 400 ? -3.878 9.913 -3.513 1.00 43.41 400 ASP A N 1
ATOM 2995 C CA . ASP A 1 400 ? -3.653 11.224 -2.908 1.00 43.41 400 ASP A CA 1
ATOM 2996 C C . ASP A 1 400 ? -2.545 11.087 -1.865 1.00 43.41 400 ASP A C 1
ATOM 2998 O O . ASP A 1 400 ? -2.753 10.556 -0.781 1.00 43.41 400 ASP A O 1
ATOM 3002 N N . TRP A 1 401 ? -1.330 11.521 -2.184 1.00 38.41 401 TRP A N 1
ATOM 3003 C CA . TRP A 1 401 ? -0.228 11.516 -1.217 1.00 38.41 401 TRP A CA 1
ATOM 3004 C C . TRP A 1 401 ? -0.490 12.442 -0.018 1.00 38.41 401 TRP A C 1
ATOM 3006 O O . TRP A 1 401 ? 0.199 12.322 0.991 1.00 38.41 401 TRP A O 1
ATOM 3016 N N . LYS A 1 402 ? -1.471 13.356 -0.115 1.00 37.88 402 LYS A N 1
ATOM 3017 C CA . LYS A 1 402 ? -1.820 14.283 0.967 1.00 37.88 402 LYS A CA 1
ATOM 3018 C C . LYS A 1 402 ? -2.969 13.829 1.865 1.00 37.88 402 LYS A C 1
ATOM 3020 O O . LYS A 1 402 ? -3.170 14.491 2.872 1.00 37.88 402 LYS A O 1
ATOM 3025 N N . ASN A 1 403 ? -3.663 12.725 1.571 1.00 39.94 403 ASN A N 1
ATOM 3026 C CA . ASN A 1 403 ? -4.740 12.213 2.427 1.00 39.94 403 ASN A CA 1
ATOM 3027 C C . ASN A 1 403 ? -4.616 10.684 2.625 1.00 39.94 403 ASN A C 1
ATOM 3029 O O . ASN A 1 403 ? -5.266 9.899 1.945 1.00 39.94 403 ASN A O 1
ATOM 3033 N N . GLU A 1 404 ? -3.733 10.291 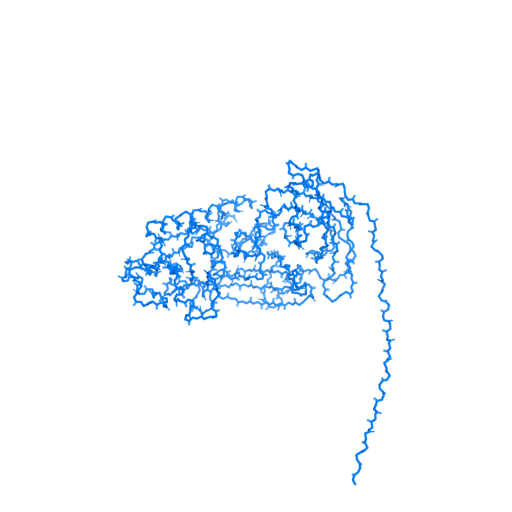3.555 1.00 46.78 404 GLU A N 1
ATOM 3034 C CA . GLU A 1 404 ? -3.825 9.078 4.401 1.00 46.78 404 GLU A CA 1
ATOM 3035 C C . GLU A 1 404 ? -4.009 7.707 3.709 1.00 46.78 404 GLU A C 1
ATOM 3037 O O . GLU A 1 404 ? -4.742 6.847 4.188 1.00 46.78 404 GLU A O 1
ATOM 3042 N N . ASN A 1 405 ? -3.309 7.433 2.604 1.00 52.88 405 ASN A N 1
ATOM 3043 C CA . ASN A 1 405 ? -3.518 6.192 1.836 1.00 52.88 405 ASN A CA 1
ATOM 3044 C C . ASN A 1 405 ? -3.249 4.921 2.632 1.00 52.88 405 ASN A C 1
ATOM 3046 O O . ASN A 1 405 ? -2.164 4.794 3.205 1.00 52.88 405 ASN A O 1
ATOM 3050 N N . PRO A 1 406 ? -4.159 3.938 2.554 1.00 51.62 406 PRO A N 1
ATOM 3051 C CA . PRO A 1 406 ? -4.178 2.991 1.453 1.00 51.62 406 PRO A CA 1
ATOM 3052 C C . PRO A 1 406 ? -5.571 2.561 0.997 1.00 51.62 406 PRO A C 1
ATOM 3054 O O . PRO A 1 406 ? -6.556 2.739 1.691 1.00 51.62 406 PRO A O 1
ATOM 3057 N N . THR A 1 407 ? -5.646 1.890 -0.147 1.00 54.03 407 THR A N 1
ATOM 3058 C CA . THR A 1 407 ? -6.745 0.999 -0.568 1.00 54.03 407 THR A CA 1
ATOM 3059 C C . THR A 1 407 ? -6.089 -0.118 -1.385 1.00 54.03 407 THR A C 1
ATOM 3061 O O . THR A 1 407 ? -5.977 -0.063 -2.605 1.00 54.03 407 THR A O 1
ATOM 3064 N N . TRP A 1 408 ? -5.449 -1.026 -0.638 1.00 60.34 408 TRP A N 1
ATOM 3065 C CA . TRP A 1 408 ? -4.418 -2.000 -1.047 1.00 60.34 408 TRP A CA 1
ATOM 3066 C C . TRP A 1 408 ? -4.755 -2.794 -2.325 1.00 60.34 408 TRP A C 1
ATOM 3068 O O . TRP A 1 408 ? -5.927 -3.136 -2.453 1.00 60.34 408 TRP A O 1
ATOM 3078 N N . PRO A 1 409 ? -3.802 -3.210 -3.213 1.00 54.16 409 PRO A N 1
ATOM 3079 C CA . PRO A 1 409 ? -2.803 -4.251 -2.855 1.00 54.16 409 PRO A CA 1
ATOM 3080 C C . PRO A 1 409 ? -1.500 -4.384 -3.705 1.00 54.16 409 PRO A C 1
ATOM 3082 O O . PRO A 1 409 ? -1.597 -4.683 -4.880 1.00 54.16 409 PRO A O 1
ATOM 3085 N N . THR A 1 410 ? -0.284 -4.461 -3.141 1.00 49.88 410 THR A N 1
ATOM 3086 C CA . THR A 1 410 ? 0.892 -4.997 -3.900 1.00 49.88 410 THR A CA 1
ATOM 3087 C C . THR A 1 410 ? 1.384 -6.341 -3.354 1.00 49.88 410 THR A C 1
ATOM 3089 O O . THR A 1 410 ? 2.149 -6.407 -2.400 1.00 49.88 410 THR A O 1
ATOM 3092 N N . ARG A 1 411 ? 0.921 -7.478 -3.878 1.00 52.84 411 ARG A N 1
ATOM 3093 C CA . ARG A 1 411 ? -0.472 -7.910 -3.706 1.00 52.84 411 ARG A CA 1
ATOM 3094 C C . ARG A 1 411 ? -0.608 -8.440 -2.276 1.00 52.84 411 ARG A C 1
ATOM 3096 O O . ARG A 1 411 ? -0.232 -9.564 -1.963 1.00 52.84 411 ARG A O 1
ATOM 3103 N N . LEU A 1 412 ? -1.017 -7.505 -1.418 1.00 57.78 412 LEU A N 1
ATOM 3104 C CA . LEU A 1 412 ? -1.170 -7.572 0.038 1.00 57.78 412 LEU A CA 1
ATOM 3105 C C . LEU A 1 412 ? -0.009 -8.163 0.837 1.00 57.78 412 LEU A C 1
ATOM 3107 O O . LEU A 1 412 ? -0.168 -8.852 1.841 1.00 57.78 412 LEU A O 1
ATOM 3111 N N . PHE A 1 413 ? 1.166 -7.719 0.393 1.00 62.31 413 PHE A N 1
ATOM 3112 C CA . PHE A 1 413 ? 2.429 -7.667 1.114 1.00 62.31 413 PHE A CA 1
ATOM 3113 C C . PHE A 1 413 ? 3.158 -9.009 1.274 1.00 62.31 413 PHE A C 1
ATOM 3115 O O . PHE A 1 413 ? 4.030 -9.153 2.128 1.00 62.31 413 PHE A O 1
ATOM 3122 N N . GLY A 1 414 ? 2.889 -9.921 0.332 1.00 54.84 414 GLY A N 1
ATOM 3123 C CA . GLY A 1 414 ? 3.906 -10.729 -0.354 1.00 54.84 414 GLY A CA 1
ATOM 3124 C C . GLY A 1 414 ? 4.029 -12.201 0.065 1.00 54.84 414 GLY A C 1
ATOM 3125 O O . GLY A 1 414 ? 4.522 -12.506 1.150 1.00 54.84 414 GLY A O 1
ATOM 3126 N N . TRP A 1 415 ? 3.636 -13.113 -0.835 1.00 61.22 415 TRP A N 1
ATOM 3127 C CA . TRP A 1 415 ? 3.947 -14.553 -0.830 1.00 61.22 415 TRP A CA 1
ATOM 3128 C C . TRP A 1 415 ? 4.384 -14.998 -2.230 1.00 61.22 415 TRP A C 1
ATOM 3130 O O . TRP A 1 415 ? 4.027 -14.358 -3.216 1.00 61.22 415 TRP A O 1
ATOM 3140 N N . ILE A 1 416 ? 5.197 -16.053 -2.272 1.00 53.69 416 ILE A N 1
ATOM 3141 C CA . ILE A 1 416 ? 5.998 -16.485 -3.421 1.00 53.69 416 ILE A CA 1
ATOM 3142 C C . ILE A 1 416 ? 5.135 -17.289 -4.386 1.00 53.69 416 ILE A C 1
ATOM 3144 O O . ILE A 1 416 ? 4.419 -18.195 -3.974 1.00 53.69 416 ILE A O 1
ATOM 3148 N N . ASP A 1 417 ? 5.259 -16.970 -5.663 1.00 54.00 417 ASP A N 1
ATOM 3149 C CA . ASP A 1 417 ? 4.882 -17.862 -6.748 1.00 54.00 417 ASP A CA 1
ATOM 3150 C C . ASP A 1 417 ? 5.944 -18.972 -6.821 1.00 54.00 417 ASP A C 1
ATOM 3152 O O . ASP A 1 417 ? 7.011 -18.798 -7.423 1.00 54.00 417 ASP A O 1
ATOM 3156 N N . SER A 1 418 ? 5.762 -20.028 -6.020 1.00 53.16 418 SER A N 1
ATOM 3157 C CA . SER A 1 418 ? 6.819 -21.024 -5.818 1.00 53.16 418 SER A CA 1
ATOM 3158 C C . SER A 1 418 ? 6.988 -21.940 -7.030 1.00 53.16 418 SER A C 1
ATOM 3160 O O . SER A 1 418 ? 8.083 -22.478 -7.233 1.00 53.16 418 SER A O 1
ATOM 3162 N N . ASP A 1 419 ? 5.952 -22.046 -7.864 1.00 54.03 419 ASP A N 1
ATOM 3163 C CA . ASP A 1 419 ? 5.905 -22.860 -9.075 1.00 54.03 419 ASP A CA 1
ATOM 3164 C C . ASP A 1 419 ? 5.945 -22.054 -10.391 1.00 54.03 419 ASP A C 1
ATOM 3166 O O . ASP A 1 419 ? 6.186 -22.639 -11.451 1.00 54.03 419 ASP A O 1
ATOM 3170 N N . GLY A 1 420 ? 5.853 -20.724 -10.338 1.00 48.25 420 GLY A N 1
ATOM 3171 C CA . GLY A 1 420 ? 6.046 -19.827 -11.481 1.00 48.25 420 GLY A CA 1
ATOM 3172 C C . GL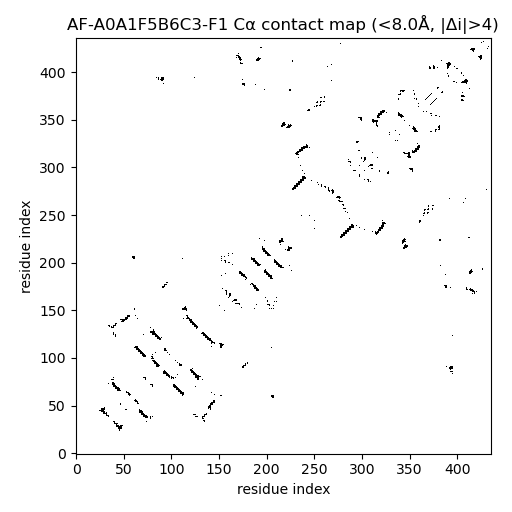Y A 1 420 ? 4.774 -19.534 -12.290 1.00 48.25 420 GLY A C 1
ATOM 3173 O O . GLY A 1 420 ? 4.892 -19.134 -13.454 1.00 48.25 420 GLY A O 1
ATOM 3174 N N . ASP A 1 421 ? 3.583 -19.780 -11.737 1.00 51.16 421 ASP A N 1
ATOM 3175 C CA . ASP A 1 421 ? 2.290 -19.635 -12.417 1.00 51.16 421 ASP A CA 1
ATOM 3176 C C . ASP A 1 421 ? 1.657 -18.228 -12.303 1.00 51.16 421 ASP A C 1
ATOM 3178 O O . ASP A 1 421 ? 0.626 -17.939 -12.924 1.00 51.16 421 ASP A O 1
ATOM 3182 N N . GLY A 1 422 ? 2.302 -17.322 -11.566 1.00 46.88 422 GLY A N 1
ATOM 3183 C CA . GLY A 1 422 ? 1.848 -15.957 -11.313 1.00 46.88 422 GLY A CA 1
ATOM 3184 C C . GLY A 1 422 ? 0.824 -15.820 -10.178 1.00 46.88 422 GLY A C 1
ATOM 3185 O O . GLY A 1 422 ? 0.294 -14.715 -9.981 1.00 46.88 422 GLY A O 1
ATOM 3186 N N . LEU A 1 423 ? 0.539 -16.889 -9.424 1.00 52.50 423 LEU A N 1
ATOM 3187 C CA . LEU A 1 423 ? -0.336 -16.891 -8.253 1.00 52.50 423 LEU A CA 1
ATOM 3188 C C . LEU A 1 423 ? 0.498 -16.929 -6.957 1.00 52.50 423 LEU A C 1
ATOM 3190 O O . LEU A 1 423 ? 1.351 -17.789 -6.776 1.00 52.50 423 LEU A O 1
ATOM 3194 N N . PRO A 1 424 ? 0.265 -16.015 -5.998 1.00 55.22 424 PRO A N 1
ATOM 3195 C CA . PRO A 1 424 ? 0.954 -16.081 -4.716 1.00 55.22 424 PRO A CA 1
ATOM 3196 C C . PRO A 1 424 ? 0.471 -17.298 -3.917 1.00 55.22 424 PRO A C 1
ATOM 3198 O O . PRO A 1 424 ? -0.699 -17.372 -3.522 1.00 55.22 424 PRO A O 1
ATOM 3201 N N . GLU A 1 425 ? 1.378 -18.227 -3.622 1.00 57.28 425 GLU A N 1
ATOM 3202 C CA . GLU A 1 425 ? 1.070 -19.401 -2.816 1.00 57.28 425 GLU A CA 1
ATOM 3203 C C . GLU A 1 425 ? 1.314 -19.118 -1.335 1.00 57.28 425 GLU A C 1
ATOM 3205 O O . GLU A 1 425 ? 2.418 -18.790 -0.892 1.00 57.28 425 GLU A O 1
ATOM 3210 N N . ILE A 1 426 ? 0.277 -19.312 -0.523 1.00 53.31 426 ILE A N 1
ATOM 3211 C CA . ILE A 1 426 ? 0.489 -19.516 0.904 1.00 53.31 426 ILE A CA 1
ATOM 3212 C C . ILE A 1 426 ? 1.161 -20.882 1.019 1.00 53.31 426 ILE A C 1
ATOM 3214 O O . ILE A 1 426 ? 0.532 -21.876 0.667 1.00 53.31 426 ILE A O 1
ATOM 3218 N N . ILE A 1 427 ? 2.390 -20.949 1.535 1.00 49.22 427 ILE A N 1
ATOM 3219 C CA . ILE A 1 427 ? 3.132 -22.187 1.870 1.00 49.22 427 ILE A CA 1
ATOM 3220 C C . ILE A 1 427 ? 2.470 -22.910 3.092 1.00 49.22 427 ILE A C 1
ATOM 3222 O O . ILE A 1 427 ? 3.131 -23.397 4.001 1.00 49.22 427 ILE A O 1
ATOM 3226 N N . ASP A 1 428 ? 1.130 -22.964 3.065 1.00 44.16 428 ASP A N 1
ATOM 3227 C CA . ASP A 1 428 ? 0.095 -23.628 3.879 1.00 44.16 428 ASP A CA 1
ATOM 3228 C C . ASP A 1 428 ? -0.189 -23.070 5.310 1.00 44.16 428 ASP A C 1
ATOM 3230 O O . ASP A 1 428 ? 0.724 -22.536 5.952 1.00 44.16 428 ASP A O 1
ATOM 3234 N N . PRO A 1 429 ? -1.439 -23.169 5.858 1.00 37.19 429 PRO A N 1
ATOM 3235 C CA . PRO A 1 429 ? -2.633 -23.832 5.307 1.00 37.19 429 PRO A CA 1
ATOM 3236 C C . PRO A 1 429 ? -3.972 -23.073 5.415 1.00 37.19 429 PRO A C 1
ATOM 3238 O O . PRO A 1 429 ? -4.456 -22.831 6.512 1.00 37.19 429 PRO A O 1
ATOM 3241 N N . THR 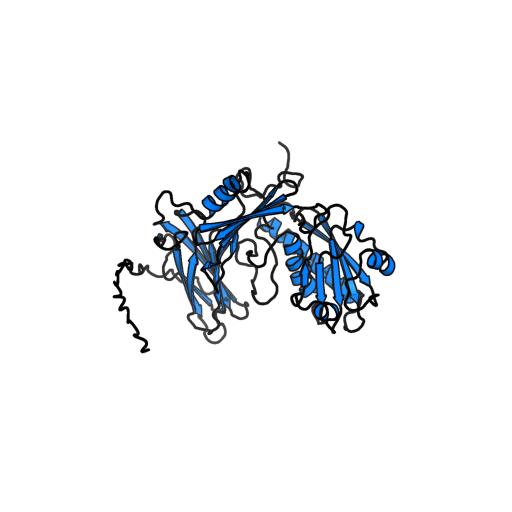A 1 430 ? -4.732 -22.687 4.389 1.00 43.19 430 THR A N 1
ATOM 3242 C CA . THR A 1 430 ? -4.754 -22.875 2.925 1.00 43.19 430 THR A CA 1
ATOM 3243 C C . THR A 1 430 ? -5.784 -21.835 2.407 1.00 43.19 430 THR A C 1
ATOM 3245 O O . THR A 1 430 ? -6.713 -21.511 3.155 1.00 43.19 430 THR A O 1
ATOM 3248 N N . PRO A 1 431 ? -5.704 -21.317 1.159 1.00 39.50 431 PRO A N 1
ATOM 3249 C CA . PRO A 1 431 ? -6.840 -21.626 0.272 1.00 39.50 431 PRO A CA 1
ATOM 3250 C C . PRO A 1 431 ? -6.520 -22.026 -1.184 1.00 39.50 431 PRO A C 1
ATOM 3252 O O . PRO A 1 431 ? -7.472 -22.253 -1.925 1.00 39.50 431 PRO A O 1
ATOM 3255 N N . TYR A 1 432 ? -5.262 -22.215 -1.610 1.00 44.91 432 TYR A N 1
ATOM 3256 C CA . TYR A 1 432 ? -4.985 -22.710 -2.981 1.00 44.91 432 TYR A CA 1
ATOM 3257 C C . TYR A 1 432 ? -4.245 -24.050 -3.093 1.00 44.91 432 TYR A C 1
ATOM 3259 O O . TYR A 1 432 ? -4.022 -24.536 -4.195 1.00 44.91 432 TYR A O 1
ATOM 3267 N N . GLY A 1 433 ? -4.044 -24.756 -1.978 1.00 37.38 433 GLY A N 1
ATOM 3268 C CA . GLY A 1 433 ? -3.762 -26.191 -1.988 1.00 37.38 433 GLY A CA 1
ATOM 3269 C C . GLY A 1 433 ? -4.998 -27.013 -2.374 1.00 37.38 433 GLY A C 1
ATOM 3270 O O . GLY A 1 433 ? -5.679 -27.568 -1.510 1.00 37.38 433 GLY A O 1
ATOM 3271 N N . LEU A 1 434 ? -5.296 -27.131 -3.671 1.00 32.84 434 LEU A N 1
ATOM 3272 C CA . LEU A 1 434 ? -6.053 -28.281 -4.165 1.00 32.84 434 LEU A CA 1
ATOM 3273 C C . LEU A 1 434 ? -5.057 -29.369 -4.547 1.00 32.84 434 LEU A C 1
ATOM 3275 O O . LEU A 1 434 ? -4.448 -29.323 -5.610 1.00 32.84 434 LEU A O 1
ATOM 3279 N N . LYS A 1 435 ? -4.937 -30.347 -3.643 1.00 32.91 435 LYS A N 1
ATOM 3280 C CA . LYS A 1 435 ? -4.301 -31.651 -3.847 1.00 32.91 435 LYS A CA 1
ATOM 3281 C C . LYS A 1 435 ? -4.305 -32.086 -5.317 1.00 32.91 435 LYS A C 1
ATOM 3283 O O . LYS A 1 435 ? -5.384 -32.287 -5.885 1.00 32.91 435 LYS A O 1
ATOM 3288 N N . LYS A 1 436 ? -3.124 -32.398 -5.841 1.00 32.84 436 LYS A N 1
ATOM 3289 C CA . LYS A 1 436 ? -2.929 -33.623 -6.615 1.00 32.84 436 LYS A CA 1
ATOM 3290 C C . LYS A 1 436 ? -1.714 -34.363 -6.098 1.00 32.84 436 LYS A C 1
ATOM 3292 O O . LYS A 1 436 ? -0.650 -33.723 -6.001 1.00 32.84 436 LYS A O 1
#

Secondary structure (DSSP, 8-state):
--PPPPPP-------------PPP--PPPPPPPP--TT-EEEEESS--TTEEEEPB-SSSSS-BEEEEEEEEES-TTT--EEEEEEEESSSEEEEEE-TT--SSEEEEEEE--TTSSEEEEEEEEEEETTS--EEEEEEEEEEE-PPTTPPPHHHHHHHHHHHHH----SS--EEEE--SS-GGG-EEEEEEEETTEEEEEEEETTS-EEEEEEEBSSSSTTPBPPSSEEEEEEEEEEE-S-SS--HHHHHHHHHHHHHHHHHHHHHHHHHTT-SS-SEEEEEEEEEESS-SSTTSPPPHHHHHHHH---GGGSSEEEEEEE-TT-HHHHH-TTSPSSEEE-----SS---S-SEEEE----S-HHHHIIIIIIIIIHHHHTT--TTS--SSSSS-S---TTS------SGGG----SSSSSPPPPSSSSSS----

Mean predicted aligned error: 10.3 Å

Nearest PDB structures (foldseek):
  8v2a-assembly1_C  TM=4.622E-01  e=5.214E-02  Homo sapiens
  2q7n-assembly2_C  TM=4.686E-01  e=5.851E-01  Mus musculus
  8d6a-assembly1_B  TM=3.019E-01  e=2.718E-01  Homo sapiens
  7s64-assembly1_A  TM=3.350E-01  e=7.408E-01  Xenopus laevis
  5e55-assembly1_A  TM=3.050E-01  e=1.417E+00  Mus musculus

Foldseek 3Di:
DDDDDDDDDDDDDDDPPDDPPDDQPQDPKEDWDDFDPQFKIKTKGRAYAAEAWEFDDDDQFATKTKTKMWIAGRDLPRFFWAKKWKFKPLATQDIDGPPVSDHRDMDMGIGFPQQAWAKIKMKMKIATNVRPDIDIDIGIYTYDHGDPPPGGLNSLVQVCCCPVVVDRFNFFLKHWFADPVDRQATWIKTWADDDQKIKIWIQTRSRDIDIDIAGEQAADQAYAHDQFDEAEEEEEEAEQVPAPQDPVNLQVLLVLLLVVLLVLQQVLCVVLVHPGGRYHYHYDYFYAPHDPDFLDFQWQVNSCVRRVDRQQVGQAYEYEYQDLPCSNCVVPVVDDAFWAASEAGHNRGYGGHGIYGYDNYDDRSNVSCNFAPVFQRSLVSRVDDLSGDADCSNPDDDDDVPDRDDSHDSDSRIAGPRVPPSDRADPDDHDPPPDD

Solvent-accessible surface area (backbone atoms only — not comparable to full-atom values): 24389 Å² total; per-residue (Å²): 142,79,91,81,85,82,84,83,85,81,82,81,81,84,77,81,79,81,73,82,80,74,76,82,72,84,43,68,55,31,79,59,40,79,59,49,103,59,29,43,31,46,28,38,47,55,38,33,72,77,28,66,44,63,32,50,74,87,66,81,42,54,48,32,33,77,47,37,40,40,39,40,54,81,42,84,87,81,47,49,58,22,37,39,40,30,23,47,80,46,28,52,54,38,75,48,71,41,84,83,58,48,81,64,34,72,48,77,38,65,39,61,47,52,76,44,59,44,78,47,48,38,40,37,37,39,26,26,66,86,60,84,31,73,43,68,46,77,38,42,35,35,37,38,72,62,60,88,89,64,72,24,60,49,54,50,51,38,47,44,35,36,76,76,66,74,35,91,50,95,44,68,41,70,45,40,26,78,35,86,91,46,65,80,72,14,28,38,38,34,31,36,60,55,92,56,32,38,37,39,39,37,39,29,50,57,61,50,75,51,73,52,77,37,47,33,39,39,86,55,89,70,11,19,32,71,71,50,49,79,45,34,35,36,38,32,37,36,32,64,82,61,45,89,68,46,72,67,55,53,49,50,22,48,54,52,18,50,51,50,51,42,51,51,39,39,48,55,17,51,77,70,71,41,96,56,43,61,42,41,73,46,76,44,78,44,56,36,74,67,57,97,50,85,47,55,84,74,46,35,68,52,43,26,74,67,51,72,48,65,39,53,83,17,44,35,25,33,39,35,37,32,38,58,79,44,51,47,51,73,73,40,82,86,57,61,90,59,49,48,51,72,37,34,18,36,69,73,26,17,72,46,68,19,31,42,35,56,45,68,58,72,100,55,61,26,57,49,43,26,34,43,45,71,26,27,33,50,34,42,17,49,65,52,53,95,76,52,58,72,20,67,22,54,96,78,63,88,80,48,92,86,63,63,70,36,71,76,23,51,77,65,59,19,37,38,24,84,86,70,82,82,54,66,42,76,96,67,92,72,93,80,83,74,85,130

Radius of gyration: 25.51 Å; Cα contacts (8 Å, |Δi|>4): 980; chains: 1; bounding box: 83×72×66 Å